Protein AF-A0A261BVX1-F1 (afdb_monomer_lite)

pLDDT: mean 81.0, std 16.07, range [20.83, 98.31]

Radius of gyration: 26.5 Å; chains: 1; bounding box: 69×57×74 Å

Structure (mmCIF, N/CA/C/O backbone):
data_AF-A0A261BVX1-F1
#
_entry.id   AF-A0A261BVX1-F1
#
loop_
_atom_site.group_PDB
_atom_site.id
_atom_site.type_symbol
_atom_site.label_atom_id
_atom_site.label_alt_id
_atom_site.label_comp_id
_atom_site.label_asym_id
_atom_site.label_entity_id
_atom_site.label_seq_id
_atom_site.pdbx_PDB_ins_code
_atom_site.Cartn_x
_atom_site.Cartn_y
_atom_site.Cartn_z
_atom_site.occupancy
_atom_site.B_iso_or_equiv
_atom_site.auth_seq_id
_atom_site.auth_comp_id
_atom_site.auth_asym_id
_atom_site.auth_atom_id
_atom_site.pdbx_PDB_model_num
ATOM 1 N N . MET A 1 1 ? -12.663 35.785 13.075 1.00 28.16 1 MET A N 1
ATOM 2 C CA . MET A 1 1 ? -11.501 36.481 12.489 1.00 28.16 1 MET A CA 1
ATOM 3 C C . MET A 1 1 ? -10.269 35.908 13.155 1.00 28.16 1 MET A C 1
ATOM 5 O O . MET A 1 1 ? -10.016 36.230 14.306 1.00 28.16 1 MET A O 1
ATOM 9 N N . ALA A 1 2 ? -9.619 34.961 12.487 1.00 22.52 2 ALA A N 1
ATOM 10 C CA . ALA A 1 2 ? -8.398 34.319 12.946 1.00 22.52 2 ALA A CA 1
ATOM 11 C C . ALA A 1 2 ? -7.345 34.565 11.866 1.00 22.52 2 ALA A C 1
ATOM 13 O O . ALA A 1 2 ? -7.608 34.296 10.693 1.00 22.52 2 ALA A O 1
ATOM 14 N N . ASN A 1 3 ? -6.217 35.144 12.272 1.00 20.83 3 ASN A N 1
ATOM 15 C CA . ASN A 1 3 ? -5.026 35.222 11.444 1.00 20.83 3 ASN A CA 1
ATOM 16 C C . ASN A 1 3 ? -4.549 33.793 11.193 1.00 20.83 3 ASN A C 1
ATOM 18 O O . ASN A 1 3 ? -4.342 33.024 12.131 1.00 20.83 3 ASN A O 1
ATOM 22 N N . TYR A 1 4 ? -4.451 33.451 9.916 1.00 24.61 4 TYR A N 1
ATOM 23 C CA . TYR A 1 4 ? -3.734 32.284 9.451 1.00 24.61 4 TYR A CA 1
ATOM 24 C C . TYR A 1 4 ? -2.248 32.623 9.537 1.00 24.61 4 TYR A C 1
ATOM 26 O O . TYR A 1 4 ? -1.738 33.321 8.664 1.00 24.61 4 TYR A O 1
ATOM 34 N N . ASP A 1 5 ? -1.567 32.142 10.573 1.00 23.42 5 ASP A N 1
ATOM 35 C CA . ASP A 1 5 ? -0.118 31.971 10.497 1.00 23.42 5 ASP A CA 1
ATOM 36 C C . ASP A 1 5 ? 0.130 30.752 9.606 1.00 23.42 5 ASP A C 1
ATOM 38 O O . ASP A 1 5 ? 0.188 29.600 10.040 1.00 23.42 5 ASP A O 1
ATOM 42 N N . VAL A 1 6 ? 0.156 31.034 8.305 1.00 30.44 6 VAL A N 1
ATOM 43 C CA . VAL A 1 6 ? 0.834 30.215 7.312 1.00 30.44 6 VAL A CA 1
ATOM 44 C C . VAL A 1 6 ? 2.320 30.448 7.567 1.00 30.44 6 VAL A C 1
ATOM 46 O O . VAL A 1 6 ? 2.908 31.381 7.030 1.00 30.44 6 VAL A O 1
ATOM 49 N N . GLU A 1 7 ? 2.933 29.640 8.431 1.00 30.11 7 GLU A N 1
ATOM 50 C CA . GLU A 1 7 ? 4.366 29.399 8.280 1.00 30.11 7 GLU A CA 1
ATOM 51 C C . GLU A 1 7 ? 4.516 28.557 7.013 1.00 30.11 7 GLU A C 1
ATOM 53 O O . GLU A 1 7 ? 4.443 27.326 7.029 1.00 30.11 7 GLU A O 1
ATOM 58 N N . ASP A 1 8 ? 4.639 29.264 5.889 1.00 34.06 8 ASP A N 1
ATOM 59 C CA . ASP A 1 8 ? 5.260 28.746 4.686 1.00 34.06 8 ASP A CA 1
ATOM 60 C C . ASP A 1 8 ? 6.625 28.210 5.114 1.00 34.06 8 ASP A C 1
ATOM 62 O O . ASP A 1 8 ? 7.560 28.965 5.385 1.00 34.06 8 ASP A O 1
ATOM 66 N N . GLY A 1 9 ? 6.719 26.887 5.233 1.00 32.59 9 GLY A N 1
ATOM 67 C CA . GLY A 1 9 ? 7.993 26.199 5.300 1.00 32.59 9 GLY A CA 1
ATOM 68 C C . GLY A 1 9 ? 8.721 26.458 3.991 1.00 32.59 9 GLY A C 1
ATOM 69 O O . GLY A 1 9 ? 8.595 25.685 3.046 1.00 32.59 9 GLY A O 1
ATOM 70 N N . ILE A 1 10 ? 9.452 27.569 3.923 1.00 32.38 10 ILE A N 1
ATOM 71 C CA . ILE A 1 10 ? 10.557 27.735 2.993 1.00 32.38 10 ILE A CA 1
ATOM 72 C C . ILE A 1 10 ? 11.567 26.683 3.437 1.00 32.38 10 ILE A C 1
ATOM 74 O O . ILE A 1 10 ? 12.260 26.837 4.441 1.00 32.38 10 ILE A O 1
ATOM 78 N N . TYR A 1 11 ? 11.531 25.539 2.765 1.00 46.75 11 TYR A N 1
ATOM 79 C CA . TYR A 1 11 ? 12.537 24.512 2.933 1.00 46.75 11 TYR A CA 1
ATOM 80 C C . TYR A 1 11 ? 13.813 25.065 2.305 1.00 46.75 11 TYR A C 1
ATOM 82 O O . TYR A 1 11 ? 13.823 25.335 1.104 1.00 46.75 11 TYR A O 1
ATOM 90 N N . ASP A 1 12 ? 14.862 25.245 3.106 1.00 34.94 12 ASP A N 1
ATOM 91 C CA . ASP A 1 12 ? 16.223 25.310 2.581 1.00 34.94 12 ASP A CA 1
ATOM 92 C C . ASP A 1 12 ? 16.485 23.948 1.922 1.00 34.94 12 ASP A C 1
ATOM 94 O O . ASP A 1 12 ? 16.808 22.958 2.580 1.00 34.94 12 ASP A O 1
ATOM 98 N N . VAL A 1 13 ? 16.187 23.870 0.625 1.00 44.28 13 VAL A N 1
ATOM 99 C CA . VAL A 1 13 ? 16.661 22.805 -0.253 1.00 44.28 13 VAL A CA 1
ATOM 100 C C . VAL A 1 13 ? 18.164 22.994 -0.293 1.00 44.28 13 VAL A C 1
ATOM 102 O O . VAL A 1 13 ? 18.612 24.058 -0.714 1.00 44.28 13 VAL A O 1
ATOM 105 N N . ASP A 1 14 ? 18.919 22.019 0.207 1.00 41.31 14 ASP A N 1
ATOM 106 C CA . ASP A 1 14 ? 20.372 22.041 0.087 1.00 41.31 14 ASP A CA 1
ATOM 107 C C . ASP A 1 14 ? 20.707 22.006 -1.416 1.00 41.31 14 ASP A C 1
ATOM 109 O O . ASP A 1 14 ? 20.404 21.011 -2.079 1.00 41.31 14 ASP A O 1
ATOM 113 N N . PRO A 1 15 ? 21.216 23.103 -2.004 1.00 44.31 15 PRO A N 1
ATOM 114 C CA . PRO A 1 15 ? 21.345 23.228 -3.452 1.00 44.31 15 PRO A CA 1
ATOM 115 C C . PRO A 1 15 ? 22.492 22.381 -4.025 1.00 44.31 15 PRO A C 1
ATOM 117 O O . PRO A 1 15 ? 22.683 22.372 -5.238 1.00 44.31 15 PRO A O 1
ATOM 120 N N . GLU A 1 16 ? 23.261 21.693 -3.176 1.00 44.22 16 GLU A N 1
ATOM 121 C CA . GLU A 1 16 ? 24.382 20.836 -3.579 1.00 44.22 16 GLU A CA 1
ATOM 122 C C . GLU A 1 16 ? 23.964 19.387 -3.910 1.00 44.22 16 GLU A C 1
ATOM 124 O O . GLU A 1 16 ? 24.807 18.606 -4.339 1.00 44.22 16 GLU A O 1
ATOM 129 N N . ASP A 1 17 ? 22.679 19.033 -3.765 1.00 53.25 17 ASP A N 1
ATOM 130 C CA . ASP A 1 17 ? 22.209 17.635 -3.681 1.00 53.25 17 ASP A CA 1
ATOM 131 C C . ASP A 1 17 ? 21.069 17.298 -4.681 1.00 53.25 17 ASP A C 1
ATOM 133 O O . ASP A 1 17 ? 20.250 16.401 -4.452 1.00 53.25 17 ASP A O 1
ATOM 137 N N . ASP A 1 18 ? 20.958 18.048 -5.786 1.00 70.94 18 ASP A N 1
ATOM 138 C CA . ASP A 1 18 ? 19.920 17.851 -6.809 1.00 70.94 18 ASP A CA 1
ATOM 139 C C . ASP A 1 18 ? 20.480 17.196 -8.081 1.00 70.94 18 ASP A C 1
ATOM 141 O O . ASP A 1 18 ? 21.303 17.764 -8.797 1.00 70.94 18 ASP A O 1
ATOM 145 N N . CYS A 1 19 ? 19.979 15.998 -8.397 1.00 81.44 19 CYS A N 1
ATOM 146 C CA . CYS A 1 19 ? 20.208 15.349 -9.686 1.00 81.44 19 CYS A CA 1
ATOM 147 C C . CYS A 1 19 ? 19.784 16.284 -10.830 1.00 81.44 19 CYS A C 1
ATOM 149 O O . CYS A 1 19 ? 18.666 16.799 -10.809 1.00 81.44 19 CYS A O 1
ATOM 151 N N . GLU A 1 20 ? 20.643 16.487 -11.834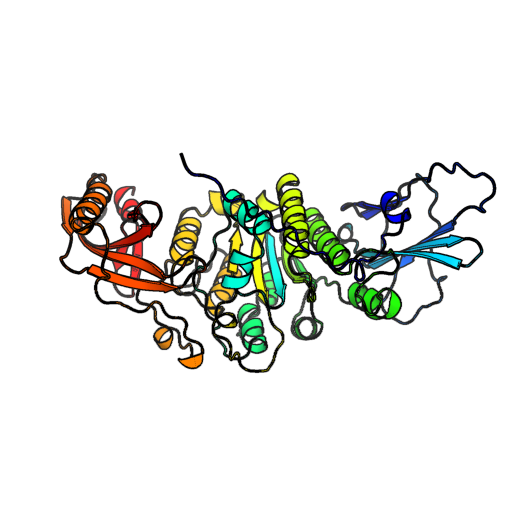 1.00 85.69 20 GLU A N 1
ATOM 152 C CA . GLU A 1 20 ? 20.341 17.335 -12.993 1.00 85.69 20 GLU A CA 1
ATOM 153 C C . GLU A 1 20 ? 19.642 16.526 -14.100 1.00 85.69 20 GLU A C 1
ATOM 155 O O . GLU A 1 20 ? 20.308 15.760 -14.804 1.00 85.69 20 GLU A O 1
ATOM 160 N N . PRO A 1 21 ? 18.321 16.685 -14.332 1.00 84.19 21 PRO A N 1
ATOM 161 C CA . PRO A 1 21 ? 17.611 15.834 -15.277 1.00 84.19 21 PRO A CA 1
ATOM 162 C C . PRO A 1 21 ? 18.088 16.068 -16.707 1.00 84.19 21 PRO A C 1
ATOM 164 O O . PRO A 1 21 ? 18.040 17.190 -17.220 1.00 84.19 21 PRO A O 1
ATOM 167 N N . ASN A 1 22 ? 18.457 14.992 -17.403 1.00 88.56 22 ASN A N 1
ATOM 168 C CA . ASN A 1 22 ? 18.835 15.081 -18.806 1.00 88.56 22 ASN A CA 1
ATOM 169 C C . ASN A 1 22 ? 17.630 15.546 -19.641 1.00 88.56 22 ASN A C 1
ATOM 171 O O . ASN A 1 22 ? 16.527 14.997 -19.541 1.00 88.56 22 ASN A O 1
ATOM 175 N N . ASP A 1 23 ? 17.841 16.539 -20.507 1.00 86.75 23 ASP A N 1
ATOM 176 C CA . ASP A 1 23 ? 16.802 17.120 -21.361 1.00 86.75 23 ASP A CA 1
ATOM 177 C C . ASP A 1 23 ? 16.077 16.087 -22.239 1.00 86.75 23 ASP A C 1
ATOM 179 O O . ASP A 1 23 ? 14.909 16.288 -22.591 1.00 86.75 23 ASP A O 1
ATOM 183 N N . LEU A 1 24 ? 16.743 14.979 -22.588 1.00 87.56 24 LEU A N 1
ATOM 184 C CA . LEU A 1 24 ? 16.167 13.896 -23.388 1.00 87.56 24 LEU A CA 1
ATOM 185 C C . LEU A 1 24 ? 14.986 13.199 -22.698 1.00 87.56 24 LEU A C 1
ATOM 187 O O . LEU A 1 24 ? 14.105 12.696 -23.399 1.00 87.56 24 LEU A O 1
ATOM 191 N N . ASN A 1 25 ? 14.870 13.273 -21.366 1.00 88.19 25 ASN A N 1
ATOM 192 C CA . ASN A 1 25 ? 13.713 12.747 -20.631 1.00 88.19 25 ASN A CA 1
ATOM 193 C C . ASN A 1 25 ? 12.374 13.302 -21.139 1.00 88.19 25 ASN A C 1
ATOM 195 O O . ASN A 1 25 ? 11.376 12.589 -21.147 1.00 88.19 25 ASN A O 1
ATOM 199 N N . LYS A 1 26 ? 12.338 14.556 -21.611 1.00 89.00 26 LYS A N 1
ATOM 200 C CA . LYS A 1 26 ? 11.109 15.209 -22.109 1.00 89.00 26 LYS A CA 1
ATOM 201 C C . LYS A 1 26 ? 10.615 14.623 -23.438 1.00 89.00 26 LYS A C 1
ATOM 203 O O . LYS A 1 26 ? 9.470 14.853 -23.827 1.00 89.00 26 LYS A O 1
ATOM 208 N N . TYR A 1 27 ? 11.480 13.901 -24.147 1.00 90.00 27 TYR A N 1
ATOM 209 C CA . TYR A 1 27 ? 11.229 13.401 -25.498 1.00 90.00 27 TYR A CA 1
ATOM 210 C C . TYR A 1 27 ? 11.020 11.889 -25.544 1.00 90.00 27 TYR A C 1
ATOM 212 O O . TYR A 1 27 ? 10.545 11.388 -26.562 1.00 90.00 27 TYR A O 1
ATOM 220 N N . VAL A 1 28 ? 11.338 11.172 -24.465 1.00 91.75 28 VAL A N 1
ATOM 221 C CA . VAL A 1 28 ? 11.171 9.720 -24.355 1.00 91.75 28 VAL A CA 1
ATOM 222 C C . VAL A 1 28 ? 9.990 9.425 -23.445 1.00 91.75 28 VAL A C 1
ATOM 224 O O . VAL A 1 28 ? 9.965 9.832 -22.288 1.00 91.75 28 VAL A O 1
ATOM 227 N N . ASN A 1 29 ? 9.013 8.686 -23.957 1.00 92.06 29 ASN A N 1
ATOM 228 C CA . ASN A 1 29 ? 7.865 8.247 -23.175 1.00 92.06 29 ASN A CA 1
ATOM 229 C C . ASN A 1 29 ? 7.574 6.772 -23.431 1.00 92.06 29 ASN A C 1
ATOM 231 O O . ASN A 1 29 ? 7.674 6.302 -24.567 1.00 92.06 29 ASN A O 1
ATOM 235 N N . PHE A 1 30 ? 7.166 6.067 -22.383 1.00 94.25 30 PHE A N 1
ATOM 236 C CA . PHE A 1 30 ? 6.773 4.675 -22.453 1.00 94.25 30 PHE A CA 1
ATOM 237 C C . PHE A 1 30 ? 5.374 4.494 -21.869 1.00 94.25 30 PHE A C 1
ATOM 239 O O . PHE A 1 30 ? 5.112 4.790 -20.707 1.00 94.25 30 PHE A O 1
ATOM 246 N N . SER A 1 31 ? 4.446 4.042 -22.707 1.00 93.00 31 SER A N 1
ATOM 247 C CA . SER A 1 31 ? 3.038 3.917 -22.332 1.00 93.00 31 SER A CA 1
ATOM 248 C C . SER A 1 31 ? 2.735 2.613 -21.593 1.00 93.00 31 SER A C 1
ATOM 250 O O . SER A 1 31 ? 3.383 1.585 -21.793 1.00 93.00 31 SER A O 1
ATOM 252 N N . THR A 1 32 ? 1.632 2.605 -20.843 1.00 90.75 32 THR A N 1
ATOM 253 C CA . THR A 1 32 ? 1.073 1.409 -20.182 1.00 90.75 32 THR A CA 1
ATOM 254 C C . THR A 1 32 ? 0.583 0.321 -21.149 1.00 90.75 32 THR A C 1
ATOM 256 O O . THR A 1 32 ? 0.228 -0.779 -20.718 1.00 90.75 32 THR A O 1
ATOM 259 N N . GLN A 1 33 ? 0.584 0.602 -22.457 1.00 91.44 33 GLN A N 1
ATOM 260 C CA . GLN A 1 33 ? 0.308 -0.346 -23.543 1.00 91.44 33 GLN A CA 1
ATOM 261 C C . GLN A 1 33 ? 1.585 -0.975 -24.128 1.00 91.44 33 GLN A C 1
ATOM 263 O O . GLN A 1 33 ? 1.517 -1.775 -25.062 1.00 91.44 33 GLN A O 1
ATOM 268 N N . GLY A 1 34 ? 2.759 -0.645 -23.585 1.00 93.38 34 GLY A N 1
ATOM 269 C CA . GLY A 1 34 ? 4.031 -1.207 -24.031 1.00 93.38 34 GLY A CA 1
ATOM 270 C C . GLY A 1 34 ? 4.604 -0.524 -25.273 1.00 93.38 34 GLY A C 1
ATOM 271 O O . GLY A 1 34 ? 5.452 -1.098 -25.957 1.00 93.38 34 GLY A O 1
ATOM 272 N N . VAL A 1 35 ? 4.126 0.684 -25.585 1.00 95.19 35 VAL A N 1
ATOM 273 C CA . VAL A 1 35 ? 4.591 1.481 -26.725 1.00 95.19 35 VAL A CA 1
ATOM 274 C C . VAL A 1 35 ? 5.589 2.526 -26.247 1.00 95.19 35 VAL A C 1
ATOM 276 O O . VAL A 1 35 ? 5.244 3.373 -25.419 1.00 95.19 35 VAL A O 1
ATOM 279 N N . LEU A 1 36 ? 6.797 2.465 -26.800 1.00 94.50 36 LEU A N 1
ATOM 280 C CA . LEU A 1 36 ? 7.872 3.433 -26.630 1.00 94.50 36 LEU A CA 1
ATOM 281 C C . LEU A 1 36 ? 7.798 4.484 -27.738 1.00 94.50 36 LEU A C 1
ATOM 283 O O . LEU A 1 36 ? 7.695 4.150 -28.918 1.00 94.50 36 LEU A O 1
ATOM 287 N N . THR A 1 37 ? 7.867 5.755 -27.361 1.00 92.50 37 THR A N 1
ATOM 288 C CA . THR A 1 37 ? 7.915 6.881 -28.297 1.00 92.50 37 THR A CA 1
ATOM 289 C C . THR A 1 37 ? 9.112 7.759 -27.980 1.00 92.50 37 THR A C 1
ATOM 291 O O . THR A 1 37 ? 9.293 8.143 -26.825 1.00 92.50 37 THR A O 1
ATOM 294 N N . PHE A 1 38 ? 9.874 8.114 -29.011 1.00 91.19 38 PHE A N 1
ATOM 295 C CA . PHE A 1 38 ? 10.940 9.105 -28.944 1.00 91.19 38 PHE A CA 1
ATOM 296 C C . PHE A 1 38 ? 10.622 10.232 -29.923 1.00 91.19 38 PHE A C 1
ATOM 298 O O . PHE A 1 38 ? 10.492 9.977 -31.118 1.00 91.19 38 PHE A O 1
ATOM 305 N N . ARG A 1 39 ? 10.444 11.456 -29.428 1.00 86.12 39 ARG A N 1
ATOM 306 C CA . ARG A 1 39 ? 10.125 12.615 -30.270 1.00 86.12 39 ARG A CA 1
ATOM 307 C C . ARG A 1 39 ? 11.391 13.266 -30.794 1.00 86.12 39 ARG A C 1
ATOM 309 O O . ARG A 1 39 ? 12.351 13.428 -30.040 1.00 86.12 39 ARG A O 1
ATOM 316 N N . SER A 1 40 ? 11.376 13.691 -32.054 1.00 76.31 40 SER A N 1
ATOM 317 C CA . SER A 1 40 ? 12.487 14.477 -32.588 1.00 76.31 40 SER A CA 1
ATOM 318 C C . SER A 1 40 ? 12.631 15.785 -31.805 1.00 76.31 40 SER A C 1
ATOM 320 O O . SER A 1 40 ? 11.668 16.522 -31.568 1.00 76.31 40 SER A O 1
ATOM 322 N N . LYS A 1 41 ? 13.856 16.083 -31.364 1.00 69.38 41 LYS A N 1
ATOM 323 C CA . LYS A 1 41 ? 14.175 17.401 -30.817 1.00 69.38 41 LYS A CA 1
ATOM 324 C C . LYS A 1 41 ? 14.139 18.379 -31.994 1.00 69.38 41 LYS A C 1
ATOM 326 O O . LYS A 1 41 ? 14.751 18.104 -33.023 1.00 69.38 41 LYS A O 1
ATOM 331 N N . GLN A 1 42 ? 13.438 19.510 -31.873 1.00 58.88 42 GLN A N 1
ATOM 332 C CA . GLN A 1 42 ? 13.598 20.596 -32.846 1.00 58.88 42 GLN A CA 1
ATOM 333 C C . GLN A 1 42 ? 15.032 21.125 -32.721 1.00 58.88 42 GLN A C 1
ATOM 335 O O . GLN A 1 42 ? 15.335 21.925 -31.837 1.00 58.88 42 GLN A O 1
ATOM 340 N N . GLU A 1 43 ? 15.941 20.616 -33.549 1.00 57.28 43 GLU A N 1
ATOM 341 C CA . GLU A 1 43 ? 17.330 21.058 -33.556 1.00 57.28 43 GLU A CA 1
ATOM 342 C C . GLU A 1 43 ? 17.422 22.456 -34.172 1.00 57.28 43 GLU A C 1
ATOM 344 O O . GLU A 1 43 ? 17.153 22.668 -35.352 1.00 57.28 43 GLU A O 1
ATOM 349 N N . THR A 1 44 ? 17.824 23.428 -33.357 1.00 48.91 44 THR A N 1
ATOM 350 C CA . THR A 1 44 ? 18.155 24.789 -33.798 1.00 48.91 44 THR A CA 1
ATOM 351 C C . THR A 1 44 ? 19.602 24.920 -34.292 1.00 48.91 44 THR A C 1
ATOM 353 O O . THR A 1 44 ? 19.945 25.951 -34.862 1.00 48.91 44 THR A O 1
ATOM 356 N N . ASN A 1 45 ? 20.442 23.886 -34.134 1.00 50.38 45 ASN A N 1
ATOM 357 C CA . ASN A 1 45 ? 21.857 23.888 -34.526 1.00 50.38 45 ASN A CA 1
ATOM 358 C C . ASN A 1 45 ? 22.186 22.742 -35.499 1.00 50.38 45 ASN A C 1
ATOM 360 O O . ASN A 1 45 ? 22.417 21.612 -35.084 1.00 50.38 45 ASN A O 1
ATOM 364 N N . MET A 1 46 ? 22.293 23.066 -36.792 1.00 51.84 46 MET A N 1
ATOM 365 C CA . MET A 1 46 ? 22.609 22.137 -37.895 1.00 51.84 46 MET A CA 1
ATOM 366 C C . MET A 1 46 ? 24.044 21.556 -37.881 1.00 51.84 46 MET A C 1
ATOM 368 O O . MET A 1 46 ? 24.437 20.873 -38.824 1.00 51.84 46 MET A O 1
ATOM 372 N N . THR A 1 47 ? 24.860 21.851 -36.865 1.00 53.25 47 THR A N 1
ATOM 373 C CA . THR A 1 47 ? 26.282 21.460 -36.784 1.00 53.25 47 THR A CA 1
ATOM 374 C C . THR A 1 47 ? 26.560 20.239 -35.908 1.00 53.25 47 THR A C 1
ATOM 376 O O . THR A 1 47 ? 27.672 19.714 -35.954 1.00 53.25 47 THR A O 1
ATOM 379 N N . LEU A 1 48 ? 25.589 19.766 -35.122 1.00 61.72 48 LEU A N 1
ATOM 380 C CA . LEU A 1 48 ? 25.743 18.564 -34.301 1.00 61.72 48 LEU A CA 1
ATOM 381 C C . LEU A 1 48 ? 25.432 17.313 -35.130 1.00 61.72 48 LEU A C 1
ATOM 383 O O . LEU A 1 48 ? 24.492 17.292 -35.922 1.00 61.72 48 LEU A O 1
ATOM 387 N N . LYS A 1 49 ? 26.232 16.256 -34.963 1.00 67.62 49 LYS A N 1
ATOM 388 C CA . LYS A 1 49 ? 25.928 14.957 -35.572 1.00 67.62 49 LYS A CA 1
ATOM 389 C C . LYS A 1 49 ? 24.643 14.371 -34.969 1.00 67.62 49 LYS A C 1
ATOM 391 O O . LYS A 1 49 ? 24.392 14.565 -33.774 1.00 67.62 49 LYS A O 1
ATOM 396 N N . PRO A 1 50 ? 23.864 13.622 -35.772 1.00 75.50 50 PRO A N 1
ATOM 397 C CA . PRO A 1 50 ? 22.592 13.072 -35.331 1.00 75.50 50 PRO A CA 1
ATOM 398 C C . PRO A 1 50 ? 22.802 12.077 -34.191 1.00 75.50 50 PRO A C 1
ATOM 400 O O . PRO A 1 50 ? 23.668 11.201 -34.267 1.00 75.50 50 PRO A O 1
ATOM 403 N N . ILE A 1 51 ? 21.991 12.219 -33.146 1.00 83.00 51 ILE A N 1
ATOM 404 C CA . ILE A 1 51 ? 21.924 11.264 -32.042 1.00 83.00 51 ILE A CA 1
ATOM 405 C C . ILE A 1 51 ? 21.241 9.980 -32.528 1.00 83.00 51 ILE A C 1
ATOM 407 O O . ILE A 1 51 ? 20.201 10.035 -33.187 1.00 83.00 51 ILE A O 1
ATOM 411 N N . ARG A 1 52 ? 21.833 8.820 -32.241 1.00 87.31 52 ARG A N 1
ATOM 412 C CA . ARG A 1 52 ? 21.258 7.512 -32.575 1.00 87.31 52 ARG A CA 1
ATOM 413 C C . ARG A 1 52 ? 20.738 6.873 -31.309 1.00 87.31 52 ARG A C 1
ATOM 415 O O . ARG A 1 52 ? 21.493 6.726 -30.357 1.00 87.31 52 ARG A O 1
ATOM 422 N N . CYS A 1 53 ? 19.471 6.485 -31.308 1.00 90.19 53 CYS A N 1
ATOM 423 C CA . CYS A 1 53 ? 18.854 5.874 -30.143 1.00 90.19 53 CYS A CA 1
ATOM 424 C C . CYS A 1 53 ? 18.431 4.440 -30.443 1.00 90.19 53 CYS A C 1
ATOM 426 O O . CYS A 1 53 ? 17.936 4.128 -31.527 1.00 90.19 53 CYS A O 1
ATOM 428 N N . THR A 1 54 ? 18.615 3.565 -29.466 1.00 91.38 54 THR A N 1
ATOM 429 C CA . THR A 1 54 ? 18.235 2.158 -29.531 1.00 91.38 54 THR A CA 1
ATOM 430 C C . THR A 1 54 ? 17.478 1.762 -28.272 1.00 91.38 54 THR A C 1
ATOM 432 O O . THR A 1 54 ? 17.530 2.441 -27.245 1.00 91.38 54 THR A O 1
ATOM 435 N N . TYR A 1 55 ? 16.765 0.642 -28.344 1.00 91.25 55 TYR A N 1
ATOM 436 C CA . TYR A 1 55 ? 16.344 -0.077 -27.149 1.00 91.25 55 TYR A CA 1
ATOM 437 C C . TYR A 1 55 ? 16.839 -1.516 -27.189 1.00 91.25 55 TYR A C 1
ATOM 439 O O . TYR A 1 55 ? 16.957 -2.126 -28.256 1.00 91.25 55 TYR A O 1
ATOM 447 N N . TYR A 1 56 ? 17.088 -2.072 -26.012 1.00 87.94 56 TYR A N 1
ATOM 448 C CA . TYR A 1 56 ? 17.575 -3.435 -25.841 1.00 87.94 56 TYR A CA 1
ATOM 449 C C . TYR A 1 56 ? 17.015 -4.043 -24.555 1.00 87.94 56 TYR A C 1
ATOM 451 O O . TYR A 1 56 ? 16.688 -3.347 -23.592 1.00 87.94 56 TYR A O 1
ATOM 459 N N . LYS A 1 57 ? 16.907 -5.371 -24.531 1.00 86.62 57 LYS A N 1
ATOM 460 C CA . LYS A 1 57 ? 16.578 -6.119 -23.315 1.00 86.62 57 LYS A CA 1
ATOM 461 C C . LYS A 1 57 ? 17.776 -6.070 -22.363 1.00 86.62 57 LYS A C 1
ATOM 463 O O . LYS A 1 57 ? 18.883 -6.344 -22.809 1.00 86.62 57 LYS A O 1
ATOM 468 N N . HIS A 1 58 ? 17.565 -5.815 -21.072 1.00 74.88 58 HIS A N 1
ATOM 469 C CA . HIS A 1 58 ? 18.605 -6.040 -20.059 1.00 74.88 58 HIS A CA 1
ATOM 470 C C . HIS A 1 58 ? 18.212 -7.221 -19.164 1.00 74.88 58 HIS A C 1
ATOM 472 O O . HIS A 1 58 ? 17.080 -7.313 -18.683 1.00 74.88 58 HIS A O 1
ATOM 478 N N . SER A 1 59 ? 19.137 -8.162 -18.966 1.00 59.69 59 SER A N 1
ATOM 479 C CA . SER A 1 59 ? 18.922 -9.378 -18.163 1.00 59.69 59 SER A CA 1
ATOM 480 C C . SER A 1 59 ? 19.695 -9.416 -16.841 1.00 59.69 59 SER A C 1
ATOM 482 O O . SER A 1 59 ? 19.773 -10.476 -16.231 1.00 59.69 59 SER A O 1
ATOM 484 N N . GLY A 1 60 ? 20.220 -8.284 -16.356 1.00 50.16 60 GLY A N 1
ATOM 485 C CA . GLY A 1 60 ? 20.818 -8.197 -15.012 1.00 50.16 60 GLY A CA 1
ATOM 486 C C . GLY A 1 60 ? 22.128 -8.977 -14.837 1.00 50.16 60 GLY A C 1
ATOM 487 O O . GLY A 1 60 ? 22.493 -9.313 -13.718 1.00 50.16 60 GLY A O 1
ATOM 488 N N . VAL A 1 61 ? 22.829 -9.277 -15.932 1.00 38.84 61 VAL A N 1
ATOM 489 C CA . VAL A 1 61 ? 24.192 -9.825 -15.926 1.00 38.84 61 VAL A CA 1
ATOM 490 C C . VAL A 1 61 ? 25.041 -8.919 -16.812 1.00 38.84 61 VAL A C 1
ATOM 492 O O . VAL A 1 61 ? 24.531 -8.427 -17.813 1.00 38.84 61 VAL A O 1
ATOM 495 N N . SER A 1 62 ? 26.288 -8.686 -16.400 1.00 38.38 62 SER A N 1
ATOM 496 C CA . SER A 1 62 ? 27.305 -7.727 -16.870 1.00 38.38 62 SER A CA 1
ATOM 497 C C . SER A 1 62 ? 27.553 -7.573 -18.378 1.00 38.38 62 SER A C 1
ATOM 499 O O . SER A 1 62 ? 28.690 -7.660 -18.844 1.00 38.38 62 SER A O 1
ATOM 501 N N . GLU A 1 63 ? 26.530 -7.278 -19.161 1.00 42.06 63 GLU A N 1
ATOM 502 C CA . GLU A 1 63 ? 26.661 -6.891 -20.558 1.00 42.06 63 GLU A CA 1
ATOM 503 C C . GLU A 1 63 ? 26.790 -5.369 -20.634 1.00 42.06 63 GLU A C 1
ATOM 505 O O . GLU A 1 63 ? 25.885 -4.654 -21.044 1.00 42.06 63 GLU A O 1
ATOM 510 N N . ARG A 1 64 ? 27.978 -4.869 -20.272 1.00 40.56 64 ARG A N 1
ATOM 511 C CA . ARG A 1 64 ? 28.447 -3.522 -20.656 1.00 40.56 64 ARG A CA 1
ATOM 512 C C . ARG A 1 64 ? 28.767 -3.409 -22.161 1.00 40.56 64 ARG A C 1
ATOM 514 O O . ARG A 1 64 ? 29.464 -2.491 -22.574 1.00 40.56 64 ARG A O 1
ATOM 521 N N . TYR A 1 65 ? 28.270 -4.330 -22.985 1.00 42.94 65 TYR A N 1
ATOM 522 C CA . TYR A 1 65 ? 28.480 -4.351 -24.428 1.00 42.94 65 TYR A CA 1
ATOM 523 C C . TYR A 1 65 ? 27.170 -4.725 -25.122 1.00 42.94 65 TYR A C 1
ATOM 525 O O . TYR A 1 65 ? 26.791 -5.894 -25.191 1.00 42.94 65 TYR A O 1
ATOM 533 N N . PHE A 1 66 ? 26.471 -3.698 -25.604 1.00 50.25 66 PHE A N 1
ATOM 534 C CA . PHE A 1 66 ? 25.308 -3.820 -26.473 1.00 50.25 66 PHE A CA 1
ATOM 535 C C . PHE A 1 66 ? 25.705 -4.431 -27.808 1.00 50.25 66 PHE A C 1
ATOM 537 O O . PHE A 1 66 ? 26.572 -3.889 -28.479 1.00 50.25 66 PHE A O 1
ATOM 544 N N . ASP A 1 67 ? 25.049 -5.535 -28.181 1.00 47.44 67 ASP A N 1
ATOM 545 C CA . ASP A 1 67 ? 24.703 -5.810 -29.588 1.00 47.44 67 ASP A CA 1
ATOM 546 C C . ASP A 1 67 ? 23.820 -7.052 -29.791 1.00 47.44 67 ASP A C 1
ATOM 548 O O . ASP A 1 67 ? 23.288 -7.271 -30.881 1.00 47.44 67 ASP A O 1
ATOM 552 N N . VAL A 1 68 ? 23.580 -7.875 -28.764 1.00 45.91 68 VAL A N 1
ATOM 553 C CA . VAL A 1 68 ? 22.693 -9.040 -28.917 1.00 45.91 68 VAL A CA 1
ATOM 554 C C . VAL A 1 68 ? 21.223 -8.608 -28.810 1.00 45.91 68 VAL A C 1
ATOM 556 O O . VAL A 1 68 ? 20.564 -8.772 -27.788 1.00 45.91 68 VAL A O 1
ATOM 559 N N . GLY A 1 69 ? 20.692 -8.041 -29.898 1.00 57.81 69 GLY A N 1
ATOM 560 C CA . GLY A 1 69 ? 19.261 -7.751 -30.063 1.00 57.81 69 GLY A CA 1
ATOM 561 C C . GLY A 1 69 ? 18.822 -6.306 -29.796 1.00 57.81 69 GLY A C 1
ATOM 562 O O . GLY A 1 69 ? 17.628 -6.085 -29.555 1.00 57.81 69 GLY A O 1
ATOM 563 N N . SER A 1 70 ? 19.747 -5.340 -29.851 1.00 69.75 70 SER A N 1
ATOM 564 C CA . SER A 1 70 ? 19.426 -3.909 -29.896 1.00 69.75 70 SER A CA 1
ATOM 565 C C . SER A 1 70 ? 18.628 -3.587 -31.167 1.00 69.75 70 SER A C 1
ATOM 567 O O . SER A 1 70 ? 18.867 -4.141 -32.242 1.00 69.75 70 SER A O 1
ATOM 569 N N . LYS A 1 71 ? 17.621 -2.718 -31.052 1.00 82.38 71 LYS A N 1
ATOM 570 C CA . LYS A 1 71 ? 16.858 -2.223 -32.205 1.00 82.38 71 LYS A CA 1
ATOM 571 C C . LYS A 1 71 ? 16.904 -0.708 -32.248 1.00 82.38 71 LYS A C 1
ATOM 573 O O . LYS A 1 71 ? 16.628 -0.049 -31.246 1.00 82.38 71 LYS A O 1
ATOM 578 N N . GLU A 1 72 ? 17.233 -0.180 -33.419 1.00 86.25 72 GLU A N 1
ATOM 579 C CA . GLU A 1 72 ? 17.251 1.255 -33.689 1.00 86.25 72 GLU A CA 1
ATOM 580 C C . GLU A 1 72 ? 15.842 1.850 -33.594 1.00 86.25 72 GLU A C 1
ATOM 582 O O . GLU A 1 72 ? 14.856 1.242 -34.023 1.00 86.25 72 GLU A O 1
ATOM 587 N N . ILE A 1 73 ? 15.755 3.041 -33.006 1.00 86.56 73 ILE A N 1
ATOM 588 C CA . ILE A 1 73 ? 14.523 3.812 -32.880 1.00 86.56 73 ILE A CA 1
ATOM 589 C C . ILE A 1 73 ? 14.566 4.957 -33.873 1.00 86.56 73 ILE A C 1
ATOM 591 O O . ILE A 1 73 ? 15.423 5.837 -33.806 1.00 86.56 73 ILE A O 1
ATOM 595 N N . VAL A 1 74 ? 13.584 4.960 -34.767 1.00 87.00 74 VAL A N 1
ATOM 596 C CA . VAL A 1 74 ? 13.334 6.090 -35.655 1.00 87.00 74 VAL A CA 1
ATOM 597 C C . VAL A 1 74 ? 12.539 7.143 -34.871 1.00 87.00 74 VAL A C 1
ATOM 599 O O . VAL A 1 74 ? 11.488 6.800 -34.319 1.00 87.00 74 VAL A O 1
ATOM 602 N N . PRO A 1 75 ? 13.002 8.406 -34.799 1.00 86.06 75 PRO A N 1
ATOM 603 C CA . PRO A 1 75 ? 12.250 9.476 -34.151 1.00 86.06 75 PRO A CA 1
ATOM 604 C C . PRO A 1 75 ? 10.831 9.602 -34.712 1.00 86.06 75 PRO A C 1
ATOM 606 O O . PRO A 1 75 ? 10.596 9.386 -35.900 1.00 86.06 75 PRO A O 1
ATOM 609 N N . ASP A 1 76 ? 9.886 9.944 -33.841 1.00 86.44 76 ASP A N 1
ATOM 610 C CA . ASP A 1 76 ? 8.458 10.118 -34.132 1.00 86.44 76 ASP A CA 1
ATOM 611 C C . ASP A 1 76 ? 7.729 8.854 -34.630 1.00 86.44 76 ASP A C 1
ATOM 613 O O . ASP A 1 76 ? 6.545 8.911 -34.967 1.00 86.44 76 ASP A O 1
ATOM 617 N N . VAL A 1 77 ? 8.390 7.690 -34.603 1.00 91.19 77 VAL A N 1
ATOM 618 C CA . VAL A 1 77 ? 7.786 6.387 -34.900 1.00 91.19 77 VAL A CA 1
ATOM 619 C C . VAL A 1 77 ? 7.581 5.609 -33.594 1.00 91.19 77 VAL A C 1
ATOM 621 O O . VAL A 1 77 ? 8.555 5.253 -32.930 1.00 91.19 77 VAL A O 1
ATOM 624 N N . PRO A 1 78 ? 6.329 5.314 -33.197 1.00 92.38 78 PRO A N 1
ATOM 625 C CA . PRO A 1 78 ? 6.059 4.489 -32.024 1.00 92.38 78 PRO A CA 1
ATOM 626 C C . PRO A 1 78 ? 6.542 3.047 -32.212 1.00 92.38 78 PRO A C 1
ATOM 628 O O . PRO A 1 78 ? 6.337 2.448 -33.269 1.00 92.38 78 PRO A O 1
ATOM 631 N N . VAL A 1 79 ? 7.125 2.460 -31.166 1.00 93.06 79 VAL A N 1
ATOM 632 C CA . VAL A 1 79 ? 7.651 1.090 -31.188 1.00 93.06 79 VAL A CA 1
ATOM 633 C C . VAL A 1 79 ? 7.006 0.243 -30.097 1.00 93.06 79 VAL A C 1
ATOM 635 O O . VAL A 1 79 ? 7.060 0.589 -28.919 1.00 93.06 79 VAL A O 1
ATOM 638 N N . GLN A 1 80 ? 6.436 -0.904 -30.476 1.00 94.31 80 GLN A N 1
ATOM 639 C CA . GLN A 1 80 ? 5.975 -1.902 -29.512 1.00 94.31 80 GLN A CA 1
ATOM 640 C C . GLN A 1 80 ? 7.179 -2.650 -28.933 1.00 94.31 80 GLN A C 1
ATOM 642 O O . GLN A 1 80 ? 7.888 -3.358 -29.655 1.00 94.31 80 GLN A O 1
ATOM 647 N N . VAL A 1 81 ? 7.388 -2.528 -27.626 1.00 92.06 81 VAL A N 1
ATOM 648 C CA . VAL A 1 81 ? 8.477 -3.215 -26.931 1.00 92.06 81 VAL A CA 1
ATOM 649 C C . VAL A 1 81 ? 7.974 -4.576 -26.433 1.00 92.06 81 VAL A C 1
ATOM 651 O O . VAL A 1 81 ? 6.958 -4.626 -25.738 1.00 92.06 81 VAL A O 1
ATOM 654 N N . PRO A 1 82 ? 8.643 -5.696 -26.772 1.00 90.31 82 PRO A N 1
ATOM 655 C CA . PRO A 1 82 ? 8.223 -7.032 -26.339 1.00 90.31 82 PRO A CA 1
ATOM 656 C C . PRO A 1 82 ? 8.890 -7.487 -25.031 1.00 90.31 82 PRO A C 1
ATOM 658 O O . PRO A 1 82 ? 8.585 -8.560 -24.517 1.00 90.31 82 PRO A O 1
ATOM 661 N N . TYR A 1 83 ? 9.849 -6.719 -24.516 1.00 90.88 83 TYR A N 1
ATOM 662 C CA . TYR A 1 83 ? 10.653 -7.093 -23.357 1.00 90.88 83 TYR A CA 1
ATOM 663 C C . TYR A 1 83 ? 10.039 -6.546 -22.073 1.00 90.88 83 TYR A C 1
ATOM 665 O O . TYR A 1 83 ? 9.654 -5.381 -22.044 1.00 90.88 83 TYR A O 1
ATOM 673 N N . TYR A 1 84 ? 9.989 -7.376 -21.025 1.00 91.00 84 TYR A N 1
ATOM 674 C CA . TYR A 1 84 ? 9.531 -6.979 -19.689 1.00 91.00 84 TYR A CA 1
ATOM 675 C C . TYR A 1 84 ? 10.487 -5.983 -19.018 1.00 91.00 84 TYR A C 1
ATOM 677 O O . TYR A 1 84 ? 10.038 -4.989 -18.473 1.00 91.00 84 TYR A O 1
ATOM 685 N N . ASN A 1 85 ? 11.795 -6.218 -19.119 1.00 91.00 85 ASN A N 1
ATOM 686 C CA . ASN A 1 85 ? 12.847 -5.325 -18.636 1.00 91.00 85 ASN A CA 1
ATOM 687 C C . ASN A 1 85 ? 13.690 -4.886 -19.836 1.00 91.00 85 ASN A C 1
ATOM 689 O O . ASN A 1 85 ? 14.191 -5.737 -20.585 1.00 91.00 85 ASN A O 1
ATOM 693 N N . PHE A 1 86 ? 13.803 -3.582 -20.062 1.00 91.81 86 PHE A N 1
ATOM 694 C CA . PHE A 1 86 ? 14.555 -3.027 -21.183 1.00 91.81 86 PHE A CA 1
ATOM 695 C C . PHE A 1 86 ? 15.069 -1.628 -20.855 1.00 91.81 86 PHE A C 1
ATOM 697 O O . PHE A 1 86 ? 14.588 -0.976 -19.936 1.00 91.81 86 PHE A O 1
ATOM 704 N N . ALA A 1 87 ? 16.058 -1.170 -21.610 1.00 91.56 87 ALA A N 1
ATOM 705 C CA . ALA A 1 87 ? 16.534 0.196 -21.505 1.00 91.56 87 ALA A CA 1
ATOM 706 C C . ALA A 1 87 ? 16.589 0.845 -22.881 1.00 91.56 87 ALA A C 1
ATOM 708 O O . ALA A 1 87 ? 16.706 0.177 -23.913 1.00 91.56 87 ALA A O 1
ATOM 709 N N . PHE A 1 88 ? 16.427 2.159 -22.864 1.00 92.12 88 PHE A N 1
ATOM 710 C CA . PHE A 1 88 ? 16.556 3.041 -24.005 1.00 92.12 88 PHE A CA 1
ATOM 711 C C . PHE A 1 88 ? 17.879 3.781 -23.869 1.00 92.12 88 PHE A C 1
ATOM 713 O O . PHE A 1 88 ? 18.117 4.406 -22.837 1.00 92.12 88 PHE A O 1
ATOM 720 N N . SER A 1 89 ? 18.721 3.716 -24.892 1.00 91.81 89 SER A N 1
ATOM 721 C CA . SER A 1 89 ? 20.024 4.374 -24.896 1.00 91.81 89 SER A CA 1
ATOM 722 C C . SER A 1 89 ? 20.179 5.226 -26.141 1.00 91.81 89 SER A C 1
ATOM 724 O O . SER A 1 89 ? 19.767 4.816 -27.228 1.00 91.81 89 SER A O 1
ATOM 726 N N . CYS A 1 90 ? 20.765 6.407 -25.982 1.00 90.12 90 CYS A N 1
ATOM 727 C CA . CYS A 1 90 ? 21.136 7.275 -27.083 1.00 90.12 90 CYS A CA 1
ATOM 728 C C . CYS A 1 90 ? 22.637 7.541 -27.082 1.00 90.12 90 CYS A C 1
ATOM 730 O O . CYS A 1 90 ? 23.225 7.883 -26.056 1.00 90.12 90 CYS A O 1
ATOM 732 N N . GLU A 1 91 ? 23.226 7.456 -28.267 1.00 88.81 91 GLU A N 1
ATOM 733 C CA . GLU A 1 91 ? 24.643 7.665 -28.507 1.00 88.81 91 GLU A CA 1
ATOM 734 C C . GLU A 1 91 ? 24.865 8.779 -29.531 1.00 88.81 91 GLU A C 1
ATOM 736 O O . GLU A 1 91 ? 24.175 8.869 -30.556 1.00 88.81 91 GLU A O 1
ATOM 741 N N . ARG A 1 92 ? 25.883 9.603 -29.286 1.00 85.94 92 ARG A N 1
ATOM 742 C CA . ARG A 1 92 ? 26.433 10.550 -30.258 1.00 85.94 92 ARG A CA 1
ATOM 743 C C . ARG A 1 92 ? 27.929 10.298 -30.363 1.00 85.94 92 ARG A C 1
ATOM 745 O O . ARG A 1 92 ? 28.625 10.219 -29.361 1.00 85.94 92 ARG A O 1
ATOM 752 N N . ASP A 1 93 ? 28.424 10.137 -31.588 1.00 83.69 93 ASP A N 1
ATOM 753 C CA . ASP A 1 93 ? 29.852 9.891 -31.845 1.00 83.69 93 ASP A CA 1
ATOM 754 C C . ASP A 1 93 ? 30.451 8.678 -31.100 1.00 83.69 93 ASP A C 1
ATOM 756 O O . ASP A 1 93 ? 31.642 8.646 -30.805 1.00 83.69 93 ASP A O 1
ATOM 760 N N . GLY A 1 94 ? 29.632 7.655 -30.831 1.00 80.44 94 GLY A N 1
ATOM 761 C CA . GLY A 1 94 ? 30.049 6.457 -30.091 1.00 80.44 94 GLY A CA 1
ATOM 762 C C . GLY A 1 94 ? 30.168 6.667 -28.578 1.00 80.44 94 GLY A C 1
ATOM 763 O O . GLY A 1 94 ? 30.703 5.805 -27.888 1.00 80.44 94 GLY A O 1
ATOM 764 N N . ILE A 1 95 ? 29.690 7.803 -28.066 1.00 82.69 95 ILE A N 1
ATOM 765 C CA . ILE A 1 95 ? 29.576 8.097 -26.639 1.00 82.69 95 ILE A CA 1
ATOM 766 C C . ILE A 1 95 ? 28.099 8.009 -26.263 1.00 82.69 95 ILE A C 1
ATOM 768 O O . ILE A 1 95 ? 27.255 8.646 -26.896 1.00 82.69 95 ILE A O 1
ATOM 772 N N . VAL A 1 96 ? 27.794 7.227 -25.230 1.00 85.50 96 VAL A N 1
ATOM 773 C CA . VAL A 1 96 ? 26.455 7.158 -24.641 1.00 85.50 96 VAL A CA 1
ATOM 774 C C . VAL A 1 96 ? 26.166 8.484 -23.939 1.00 85.50 96 VAL A C 1
ATOM 776 O O . VAL A 1 96 ? 26.853 8.847 -22.989 1.00 85.50 96 VAL A O 1
ATOM 779 N N . GLU A 1 97 ? 25.169 9.221 -24.427 1.00 87.19 97 GLU A N 1
ATOM 780 C CA . GLU A 1 97 ? 24.746 10.509 -23.855 1.00 87.19 97 GLU A CA 1
ATOM 781 C C . GLU A 1 97 ? 23.527 10.373 -22.932 1.00 87.19 97 GLU A C 1
ATOM 783 O O . GLU A 1 97 ? 23.207 11.301 -22.189 1.00 87.19 97 GLU A O 1
ATOM 788 N N . PHE A 1 98 ? 22.797 9.257 -23.021 1.00 90.00 98 PHE A N 1
ATOM 789 C CA . PHE A 1 98 ? 21.567 9.038 -22.267 1.00 90.00 98 PHE A CA 1
ATOM 790 C C . PHE A 1 98 ? 21.238 7.555 -22.165 1.00 90.00 98 PHE A C 1
ATOM 792 O O . PHE A 1 98 ? 21.256 6.853 -23.179 1.00 90.00 98 PHE A O 1
ATOM 799 N N . VAL A 1 99 ? 20.864 7.102 -20.969 1.00 91.19 99 VAL A N 1
ATOM 800 C CA . VAL A 1 99 ? 20.309 5.766 -20.729 1.00 91.19 99 VAL A CA 1
ATOM 801 C C . VAL A 1 99 ? 19.140 5.882 -19.765 1.00 91.19 99 VAL A C 1
ATOM 803 O O . VAL A 1 99 ? 19.307 6.368 -18.653 1.00 91.19 99 VAL A O 1
ATOM 806 N N . LYS A 1 100 ? 17.965 5.392 -20.169 1.00 92.88 100 LYS A N 1
ATOM 807 C CA . LYS A 1 100 ? 16.780 5.314 -19.308 1.00 92.88 100 LYS A CA 1
ATOM 808 C C . LYS A 1 100 ? 16.257 3.874 -19.228 1.00 92.88 100 LYS A C 1
ATOM 810 O O . LYS A 1 100 ? 15.905 3.305 -20.270 1.00 92.88 100 LYS A O 1
ATOM 815 N N . PRO A 1 101 ? 16.192 3.270 -18.029 1.00 92.19 101 PRO A N 1
ATOM 816 C CA . PRO A 1 101 ? 15.639 1.935 -17.839 1.00 92.19 101 PRO A CA 1
ATOM 817 C C . PRO A 1 101 ? 14.105 1.974 -17.751 1.00 92.19 101 PRO A C 1
ATOM 819 O O . PRO A 1 101 ? 13.517 2.963 -17.316 1.00 92.19 101 PRO A O 1
ATOM 822 N N . PHE A 1 102 ? 13.448 0.883 -18.144 1.00 92.94 102 PHE A N 1
ATOM 823 C CA . PHE A 1 102 ? 11.993 0.749 -18.141 1.00 92.94 102 PHE A CA 1
ATOM 824 C C . PHE A 1 102 ? 11.544 -0.669 -17.771 1.00 92.94 102 PHE A C 1
ATOM 826 O O . PHE A 1 102 ? 12.156 -1.669 -18.161 1.00 92.94 102 PHE A O 1
ATOM 833 N N . VAL A 1 103 ? 10.376 -0.746 -17.124 1.00 93.94 103 VAL A N 1
ATOM 834 C CA . VAL A 1 103 ? 9.635 -1.996 -16.920 1.00 93.94 103 VAL A CA 1
ATOM 835 C C . VAL A 1 103 ? 8.341 -1.967 -17.729 1.00 93.94 103 VAL A C 1
ATOM 837 O O . VAL A 1 103 ? 7.524 -1.053 -17.624 1.00 93.94 103 VAL A O 1
ATOM 840 N N . ASN A 1 104 ? 8.140 -2.991 -18.547 1.00 94.56 104 ASN A N 1
ATOM 841 C CA . ASN A 1 104 ? 7.004 -3.137 -19.437 1.00 94.56 104 ASN A CA 1
ATOM 842 C C . ASN A 1 104 ? 5.914 -4.009 -18.828 1.00 94.56 104 ASN A C 1
ATOM 844 O O . ASN A 1 104 ? 5.805 -5.197 -19.120 1.00 94.56 104 ASN A O 1
ATOM 848 N N . PHE A 1 105 ? 5.046 -3.398 -18.031 1.00 94.25 105 PHE A N 1
ATOM 849 C CA . PHE A 1 105 ? 3.908 -4.099 -17.438 1.00 94.25 105 PHE A CA 1
ATOM 850 C C . PHE A 1 105 ? 2.823 -4.497 -18.455 1.00 94.25 105 PHE A C 1
ATOM 852 O O . PHE A 1 105 ? 1.936 -5.284 -18.130 1.00 94.25 105 PHE A O 1
ATOM 859 N N . ALA A 1 106 ? 2.883 -4.016 -19.703 1.00 92.25 106 ALA A N 1
ATOM 860 C CA . ALA A 1 106 ? 1.913 -4.388 -20.733 1.00 92.25 106 ALA A CA 1
ATOM 861 C C . ALA A 1 106 ? 2.045 -5.850 -21.188 1.00 92.25 106 ALA A C 1
ATOM 863 O O . ALA A 1 106 ? 1.069 -6.413 -21.679 1.00 92.25 106 ALA A O 1
ATOM 864 N N . VAL A 1 107 ? 3.217 -6.469 -21.001 1.00 90.44 107 VAL A N 1
ATOM 865 C CA . VAL A 1 107 ? 3.444 -7.891 -21.330 1.00 90.44 107 VAL A CA 1
ATOM 866 C C . VAL A 1 107 ? 2.941 -8.844 -20.243 1.00 90.44 107 VAL A C 1
ATOM 868 O O . VAL A 1 107 ? 2.957 -10.055 -20.449 1.00 90.44 107 VAL A O 1
ATOM 871 N N . ILE A 1 108 ? 2.498 -8.322 -19.093 1.00 90.12 108 ILE A N 1
ATOM 872 C CA . ILE A 1 108 ? 1.883 -9.132 -18.041 1.00 90.12 108 ILE A CA 1
ATOM 873 C C . ILE A 1 108 ? 0.482 -9.575 -18.513 1.00 90.12 108 ILE A C 1
ATOM 875 O O . ILE A 1 108 ? -0.334 -8.715 -18.861 1.00 90.12 108 ILE A O 1
ATOM 879 N N . PRO A 1 109 ? 0.156 -10.882 -18.497 1.00 84.94 109 PRO A N 1
ATOM 880 C CA . PRO A 1 109 ? -1.178 -11.386 -18.801 1.00 84.94 109 PRO A CA 1
ATOM 881 C C . PRO A 1 109 ? -2.232 -10.843 -17.829 1.00 84.94 109 PRO A C 1
ATOM 883 O O . PRO A 1 109 ? -2.090 -10.904 -16.607 1.00 84.94 109 PRO A O 1
ATOM 886 N N . LYS A 1 110 ? -3.328 -10.327 -18.388 1.00 83.44 110 LYS A N 1
ATOM 887 C CA . LYS A 1 110 ? -4.447 -9.694 -17.666 1.00 83.44 110 LYS A CA 1
ATOM 888 C C . LYS A 1 110 ? -5.682 -10.594 -17.708 1.00 83.44 110 LYS A C 1
ATOM 890 O O . LYS A 1 110 ? -6.748 -10.195 -18.164 1.00 83.44 110 LYS A O 1
ATOM 895 N N . GLU A 1 111 ? -5.497 -11.852 -17.317 1.00 73.44 111 GLU A N 1
ATOM 896 C CA . GLU A 1 111 ? -6.444 -12.936 -17.618 1.00 73.44 111 GLU A CA 1
ATOM 897 C C . GLU A 1 111 ? -7.725 -12.886 -16.777 1.00 73.44 111 GLU A C 1
ATOM 899 O O . GLU A 1 111 ? -8.792 -13.274 -17.249 1.00 73.44 111 GLU A O 1
ATOM 904 N N . THR A 1 112 ? -7.642 -12.387 -15.540 1.00 83.06 112 THR A N 1
ATOM 905 C CA . THR A 1 112 ? -8.774 -12.378 -14.604 1.00 83.06 112 THR A CA 1
ATOM 906 C C . THR A 1 112 ? -9.187 -10.951 -14.278 1.00 83.06 112 THR A C 1
ATOM 908 O O . THR A 1 112 ? -8.421 -10.204 -13.676 1.00 83.06 112 THR A O 1
ATOM 911 N N . ALA A 1 113 ? -10.416 -10.570 -14.625 1.00 87.25 113 ALA A N 1
ATOM 912 C CA . ALA A 1 113 ? -11.013 -9.321 -14.158 1.00 87.25 113 ALA A CA 1
ATOM 913 C C . ALA A 1 113 ? -11.416 -9.440 -12.678 1.00 87.25 113 ALA A C 1
ATOM 915 O O . ALA A 1 113 ? -11.956 -10.465 -12.257 1.00 87.25 113 ALA A O 1
ATOM 916 N N . GLY A 1 114 ? -11.192 -8.396 -11.882 1.00 87.00 114 GLY A N 1
ATOM 917 C CA . GLY A 1 114 ? -11.581 -8.404 -10.472 1.00 87.00 114 GLY A CA 1
ATOM 918 C C . GLY A 1 114 ? -11.088 -7.193 -9.693 1.00 87.00 114 GLY A C 1
ATOM 919 O O . GLY A 1 114 ? -10.529 -6.262 -10.268 1.00 87.00 114 GLY A O 1
ATOM 920 N N . GLU A 1 115 ? -11.325 -7.232 -8.383 1.00 90.62 115 GLU A N 1
ATOM 921 C CA . GLU A 1 115 ? -10.763 -6.276 -7.429 1.00 90.62 115 GLU A CA 1
ATOM 922 C C . GLU A 1 115 ? -9.275 -6.564 -7.213 1.00 90.62 115 GLU A C 1
ATOM 924 O O . GLU A 1 115 ? -8.869 -7.724 -7.111 1.00 90.62 115 GLU A O 1
ATOM 929 N N . SER A 1 116 ? -8.481 -5.503 -7.121 1.00 95.19 116 SER A N 1
ATOM 930 C CA . SER A 1 116 ? -7.046 -5.550 -6.853 1.00 95.19 116 SER A CA 1
ATOM 931 C C . SER A 1 116 ? -6.719 -5.038 -5.458 1.00 95.19 116 SER A C 1
ATOM 933 O O . SER A 1 116 ? -7.427 -4.201 -4.893 1.00 95.19 116 SER A O 1
ATOM 935 N N . VAL A 1 117 ? -5.607 -5.518 -4.908 1.00 97.06 117 VAL A N 1
ATOM 936 C CA . VAL A 1 117 ? -5.076 -5.083 -3.614 1.00 97.06 117 VAL A CA 1
ATOM 937 C C . VAL A 1 117 ? -3.613 -4.708 -3.797 1.00 97.06 117 VAL A C 1
ATOM 939 O O . VAL A 1 117 ? -2.789 -5.545 -4.161 1.00 97.06 117 VAL A O 1
ATOM 942 N N . ALA A 1 118 ? -3.289 -3.450 -3.521 1.00 98.00 118 ALA A N 1
ATOM 943 C CA . ALA A 1 118 ? -1.939 -2.924 -3.603 1.00 98.00 118 ALA A CA 1
ATOM 944 C C . ALA A 1 118 ? -1.469 -2.415 -2.243 1.00 98.00 118 ALA A C 1
ATOM 946 O O . ALA A 1 118 ? -2.198 -1.700 -1.556 1.00 98.00 118 ALA A O 1
ATOM 947 N N . ILE A 1 119 ? -0.242 -2.769 -1.870 1.00 98.31 119 ILE A N 1
ATOM 948 C CA . ILE A 1 119 ? 0.411 -2.319 -0.643 1.00 98.31 119 ILE A CA 1
ATOM 949 C C . ILE A 1 119 ? 1.658 -1.528 -1.024 1.00 98.31 119 ILE A C 1
ATOM 951 O O . ILE A 1 119 ? 2.531 -2.054 -1.713 1.00 98.31 119 ILE A O 1
ATOM 955 N N . ILE A 1 120 ? 1.732 -0.281 -0.567 1.00 97.56 120 ILE A N 1
ATOM 956 C CA . ILE A 1 120 ? 2.903 0.585 -0.684 1.00 97.56 120 ILE A CA 1
ATOM 957 C C . ILE A 1 120 ? 3.549 0.700 0.696 1.00 97.56 120 ILE A C 1
ATOM 959 O O . ILE A 1 120 ? 2.915 1.138 1.659 1.00 97.56 120 ILE A O 1
ATOM 963 N N . TYR A 1 121 ? 4.811 0.300 0.779 1.00 96.38 121 TYR A N 1
ATOM 964 C CA . TYR A 1 121 ? 5.635 0.355 1.975 1.00 96.38 121 TYR A CA 1
ATOM 965 C C . TYR A 1 121 ? 6.577 1.561 1.913 1.00 96.38 121 TYR A C 1
ATOM 967 O O . TYR A 1 121 ? 7.418 1.661 1.022 1.00 96.38 121 TYR A O 1
ATOM 975 N N . LEU A 1 122 ? 6.436 2.463 2.884 1.00 93.62 122 LEU A N 1
ATOM 976 C CA . LEU A 1 122 ? 7.317 3.607 3.101 1.00 93.62 122 LEU A CA 1
ATOM 977 C C . LEU A 1 122 ? 8.446 3.216 4.080 1.00 93.62 122 LEU A C 1
ATOM 979 O O . LEU A 1 122 ? 8.157 2.619 5.116 1.00 93.62 122 LEU A O 1
ATOM 983 N N . PRO A 1 123 ? 9.713 3.539 3.810 1.00 90.00 123 PRO A N 1
ATOM 984 C CA . PRO A 1 123 ? 10.828 3.239 4.700 1.00 90.00 123 PRO A CA 1
ATOM 985 C C . PRO A 1 123 ? 10.786 4.136 5.939 1.00 90.00 123 PRO A C 1
ATOM 987 O O . PRO A 1 123 ? 10.692 5.360 5.833 1.00 90.00 123 PRO A O 1
ATOM 990 N N . SER A 1 124 ? 10.870 3.522 7.121 1.00 81.94 124 SER A N 1
ATOM 991 C CA . SER A 1 124 ? 11.107 4.190 8.411 1.00 81.94 124 SER A CA 1
ATOM 992 C C . SER A 1 124 ? 10.168 5.374 8.720 1.00 81.94 124 SER A C 1
ATOM 994 O O . SER A 1 124 ? 10.549 6.333 9.396 1.00 81.94 124 SER A O 1
ATOM 996 N N . MET A 1 125 ? 8.922 5.319 8.239 1.00 84.94 125 MET A N 1
ATOM 997 C CA . MET A 1 125 ? 7.928 6.387 8.342 1.00 84.94 125 MET A CA 1
ATOM 998 C C . MET A 1 125 ? 6.857 6.037 9.384 1.00 84.94 125 MET A C 1
ATOM 1000 O O . MET A 1 125 ? 5.799 5.484 9.077 1.00 84.94 125 MET A O 1
ATOM 1004 N N . HIS A 1 126 ? 7.113 6.375 10.647 1.00 83.56 126 HIS A N 1
ATOM 1005 C CA . HIS A 1 126 ? 6.135 6.165 11.717 1.00 83.56 126 HIS A CA 1
ATOM 1006 C C . HIS A 1 126 ? 4.954 7.152 11.636 1.00 83.56 126 HIS A C 1
ATOM 1008 O O . HIS A 1 126 ? 5.047 8.219 11.023 1.00 83.56 126 HIS A O 1
ATOM 1014 N N . HIS A 1 127 ? 3.839 6.825 12.300 1.00 83.75 127 HIS A N 1
ATOM 1015 C CA . HIS A 1 127 ? 2.582 7.583 12.218 1.00 83.75 127 HIS A CA 1
ATOM 1016 C C . HIS A 1 127 ? 2.765 9.089 12.493 1.00 83.75 127 HIS A C 1
ATOM 1018 O O . HIS A 1 127 ? 2.360 9.926 11.690 1.00 83.75 127 HIS A O 1
ATOM 1024 N N . MET A 1 128 ? 3.438 9.421 13.600 1.00 74.56 128 MET A N 1
ATOM 1025 C CA . MET A 1 128 ? 3.717 10.799 14.053 1.00 74.56 128 MET A CA 1
ATOM 1026 C C . MET A 1 128 ? 4.731 11.580 13.195 1.00 74.56 128 MET A C 1
ATOM 1028 O O . MET A 1 128 ? 4.950 12.770 13.407 1.00 74.56 128 MET A O 1
ATOM 1032 N N . LEU A 1 129 ? 5.454 10.912 12.298 1.00 77.38 129 LEU A N 1
ATOM 1033 C CA . LEU A 1 129 ? 6.341 11.586 11.354 1.00 77.38 129 LEU A CA 1
ATOM 1034 C C . LEU A 1 129 ? 5.576 11.866 10.073 1.00 77.38 129 LEU A C 1
ATOM 1036 O O . LEU A 1 129 ? 5.626 12.985 9.567 1.00 77.38 129 LEU A O 1
ATOM 1040 N N . PHE A 1 130 ? 4.828 10.870 9.594 1.00 83.62 130 PHE A N 1
ATOM 1041 C CA . PHE A 1 130 ? 3.962 11.013 8.435 1.00 83.62 130 PHE A CA 1
ATOM 1042 C C . PHE A 1 130 ? 2.982 12.165 8.632 1.00 83.62 130 PHE A C 1
ATOM 1044 O O . PHE A 1 130 ? 2.858 13.047 7.784 1.00 83.62 130 PHE A O 1
ATOM 1051 N N . MET A 1 131 ? 2.298 12.190 9.773 1.00 77.94 131 MET A N 1
ATOM 1052 C CA . MET A 1 131 ? 1.250 13.167 10.004 1.00 77.94 131 MET A CA 1
ATOM 1053 C C . MET A 1 131 ? 1.834 14.606 10.107 1.00 77.94 131 MET A C 1
ATOM 1055 O O . MET A 1 131 ? 1.197 15.527 9.584 1.00 77.94 131 MET A O 1
ATOM 1059 N N . LYS A 1 132 ? 3.076 14.803 10.590 1.00 74.06 132 LYS A N 1
ATOM 1060 C CA . LYS A 1 132 ? 3.785 16.104 10.617 1.00 74.06 132 LYS A CA 1
ATOM 1061 C C . LYS A 1 132 ? 4.380 16.510 9.272 1.00 74.06 132 LYS A C 1
ATOM 1063 O O . LYS A 1 132 ? 4.317 17.685 8.924 1.00 74.06 132 LYS A O 1
ATOM 1068 N N . LYS A 1 133 ? 5.024 15.581 8.559 1.00 80.56 133 LYS A N 1
ATOM 1069 C CA . LYS A 1 133 ? 5.904 15.896 7.417 1.00 80.56 133 LYS A CA 1
ATOM 1070 C C . LYS A 1 133 ? 5.278 15.644 6.046 1.00 80.56 133 LYS A C 1
ATOM 1072 O O . LYS A 1 133 ? 5.742 16.236 5.084 1.00 80.56 133 LYS A O 1
ATOM 1077 N N . MET A 1 134 ? 4.209 14.850 5.961 1.00 83.00 134 MET A N 1
ATOM 1078 C CA . MET A 1 134 ? 3.548 14.487 4.698 1.00 83.00 134 MET A CA 1
ATOM 1079 C C . MET A 1 134 ? 2.231 15.252 4.518 1.00 83.00 134 MET A C 1
ATOM 1081 O O . MET A 1 134 ? 1.151 14.668 4.420 1.00 83.00 134 MET A O 1
ATOM 1085 N N . SER A 1 135 ? 2.287 16.582 4.588 1.00 83.50 135 SER A N 1
ATOM 1086 C CA . SER A 1 135 ? 1.108 17.453 4.625 1.00 83.50 135 SER A CA 1
ATOM 1087 C C . SER A 1 135 ? 0.209 17.340 3.382 1.00 83.50 135 SER A C 1
ATOM 1089 O O . SER A 1 135 ? -1.013 17.218 3.536 1.00 83.50 135 SER A O 1
ATOM 1091 N N . ARG A 1 136 ? 0.795 17.327 2.177 1.00 90.06 136 ARG A N 1
ATOM 1092 C CA . ARG A 1 136 ? 0.093 17.274 0.885 1.00 90.06 136 ARG A CA 1
ATOM 1093 C C . ARG A 1 136 ? -0.512 15.898 0.666 1.00 90.06 136 ARG A C 1
ATOM 1095 O O . ARG A 1 136 ? -1.713 15.780 0.419 1.00 90.06 136 ARG A O 1
ATOM 1102 N N . THR A 1 137 ? 0.289 14.858 0.873 1.00 93.44 137 THR A N 1
ATOM 1103 C CA . THR A 1 137 ? -0.137 13.459 0.797 1.00 93.44 137 THR A CA 1
ATOM 1104 C C . THR A 1 137 ? -1.268 13.190 1.791 1.00 93.44 137 THR A C 1
ATOM 1106 O O . THR A 1 137 ? -2.319 12.669 1.417 1.00 93.44 137 THR A O 1
ATOM 1109 N N . LYS A 1 138 ? -1.119 13.619 3.052 1.00 88.00 138 LYS A N 1
ATOM 1110 C CA . LYS A 1 138 ? -2.154 13.497 4.092 1.00 88.00 138 LYS A CA 1
ATOM 1111 C C . LYS A 1 138 ? -3.446 14.207 3.698 1.00 88.00 138 LYS A C 1
ATOM 1113 O O . LYS A 1 138 ? -4.526 13.651 3.910 1.00 88.00 138 LYS A O 1
ATOM 1118 N N . LEU A 1 139 ? -3.362 15.431 3.169 1.00 87.00 139 LEU A N 1
ATOM 1119 C CA . LEU A 1 139 ? -4.535 16.192 2.735 1.00 87.00 139 LEU A CA 1
ATOM 1120 C C . LEU A 1 139 ? -5.275 15.455 1.618 1.00 87.00 139 LEU A C 1
ATOM 1122 O O . LEU A 1 139 ? -6.478 15.217 1.750 1.00 87.00 139 LEU A O 1
ATOM 1126 N N . PHE A 1 140 ? -4.546 15.028 0.583 1.00 95.81 140 PHE A N 1
ATOM 1127 C CA . PHE A 1 140 ? -5.100 14.236 -0.507 1.00 95.81 140 PHE A CA 1
ATOM 1128 C C . PHE A 1 140 ? -5.789 12.977 0.027 1.00 95.81 140 PHE A C 1
ATOM 1130 O O . PHE A 1 140 ? -6.966 12.756 -0.254 1.00 95.81 140 PHE A O 1
ATOM 1137 N N . MET A 1 141 ? -5.095 12.181 0.846 1.00 95.31 141 MET A N 1
ATOM 1138 C CA . MET A 1 141 ? -5.610 10.927 1.400 1.00 95.31 141 MET A CA 1
ATOM 1139 C C . MET A 1 141 ? -6.898 11.141 2.211 1.00 95.31 141 MET A C 1
ATOM 1141 O O . MET A 1 141 ? -7.867 10.398 2.038 1.00 95.31 141 MET A O 1
ATOM 1145 N N . LYS A 1 142 ? -6.965 12.193 3.039 1.00 86.12 142 LYS A N 1
ATOM 1146 C CA . LYS A 1 142 ? -8.179 12.550 3.797 1.00 86.12 142 LYS A CA 1
ATOM 1147 C C . LYS A 1 142 ? -9.353 12.920 2.891 1.00 86.12 142 LYS A C 1
ATOM 1149 O O . LYS A 1 142 ? -10.469 12.475 3.142 1.00 86.12 142 LYS A O 1
ATOM 1154 N N . GLN A 1 143 ? -9.108 13.698 1.836 1.00 89.38 143 GLN A N 1
ATOM 1155 C CA . GLN A 1 143 ? -10.131 14.065 0.846 1.00 89.38 143 GLN A CA 1
ATOM 1156 C C . GLN A 1 143 ? -10.597 12.864 0.007 1.00 89.38 143 GLN A C 1
ATOM 1158 O O . GLN A 1 143 ? -11.665 12.898 -0.597 1.00 89.38 143 GLN A O 1
ATOM 1163 N N . ASN A 1 144 ? -9.812 11.786 0.001 1.00 92.75 144 ASN A N 1
ATOM 1164 C CA . ASN A 1 144 ? -9.980 10.612 -0.842 1.00 92.75 144 ASN A CA 1
ATOM 1165 C C . ASN A 1 144 ? -10.287 9.338 -0.036 1.00 92.75 144 ASN A C 1
ATOM 1167 O O . ASN A 1 144 ? -9.903 8.242 -0.440 1.00 92.75 144 ASN A O 1
ATOM 1171 N N . ASN A 1 145 ? -11.004 9.472 1.085 1.00 89.56 145 ASN A N 1
ATOM 1172 C CA . ASN A 1 145 ? -11.544 8.370 1.897 1.00 89.56 145 ASN A CA 1
ATOM 1173 C C . ASN A 1 145 ? -10.521 7.375 2.476 1.00 89.56 145 ASN A C 1
ATOM 1175 O O . ASN A 1 145 ? -10.918 6.294 2.919 1.00 89.56 145 ASN A O 1
ATOM 1179 N N . PHE A 1 146 ? -9.235 7.723 2.549 1.00 93.06 146 PHE A N 1
ATOM 1180 C CA . PHE A 1 146 ? -8.284 6.898 3.292 1.00 93.06 146 PHE A CA 1
ATOM 1181 C C . PHE A 1 146 ? -8.613 6.926 4.788 1.00 93.06 146 PHE A C 1
ATOM 1183 O O . PHE A 1 146 ? -8.866 7.981 5.378 1.00 93.06 146 PHE A O 1
ATOM 1190 N N . LYS A 1 147 ? -8.593 5.750 5.412 1.00 88.81 147 LYS A N 1
ATOM 1191 C CA . LYS A 1 147 ? -8.727 5.563 6.857 1.00 88.81 147 LYS A CA 1
ATOM 1192 C C . LYS A 1 147 ? -7.347 5.338 7.451 1.00 88.81 147 LYS A C 1
ATOM 1194 O O . LYS A 1 147 ? -6.618 4.473 6.979 1.00 88.81 147 LYS A O 1
ATOM 1199 N N . PHE A 1 148 ? -7.011 6.110 8.478 1.00 84.44 148 PHE A N 1
ATOM 1200 C CA . PHE A 1 148 ? -5.725 6.052 9.169 1.00 84.44 148 PHE A CA 1
ATOM 1201 C C . PHE A 1 148 ? -5.902 5.377 10.517 1.00 84.44 148 PHE A C 1
ATOM 1203 O O . PHE A 1 148 ? -6.683 5.876 11.329 1.00 84.44 148 PHE A O 1
ATOM 1210 N N . ALA A 1 149 ? -5.147 4.310 10.776 1.00 85.12 149 ALA A N 1
ATOM 1211 C CA . ALA A 1 149 ? -5.024 3.803 12.134 1.00 85.12 149 ALA A CA 1
ATOM 1212 C C . ALA A 1 149 ? -4.312 4.862 12.988 1.00 85.12 149 ALA A C 1
ATOM 1214 O O . ALA A 1 149 ? -3.198 5.269 12.662 1.00 85.12 149 ALA A O 1
ATOM 1215 N N . GLN A 1 150 ? -4.969 5.342 14.044 1.00 73.06 150 GLN A N 1
ATOM 1216 C CA . GLN A 1 150 ? -4.383 6.301 14.987 1.00 73.06 150 GLN A CA 1
ATOM 1217 C C . GLN A 1 150 ? -3.298 5.639 15.840 1.00 73.06 150 GLN A C 1
ATOM 1219 O O . GLN A 1 150 ? -2.246 6.225 16.088 1.00 73.06 150 GLN A O 1
ATOM 1224 N N . ILE A 1 151 ? -3.568 4.407 16.278 1.00 73.81 151 ILE A N 1
ATOM 1225 C CA . ILE A 1 151 ? -2.664 3.608 17.098 1.00 73.81 151 ILE A CA 1
ATOM 1226 C C . ILE A 1 151 ? -2.574 2.225 16.471 1.00 73.81 151 ILE A C 1
ATOM 1228 O O . ILE A 1 151 ? -3.536 1.455 16.482 1.00 73.81 151 ILE A O 1
ATOM 1232 N N . MET A 1 152 ? -1.406 1.916 15.926 1.00 86.25 152 MET A N 1
ATOM 1233 C CA . MET A 1 152 ? -1.095 0.598 15.414 1.00 86.25 152 MET A CA 1
ATOM 1234 C C . MET A 1 152 ? 0.269 0.183 15.930 1.00 86.25 152 MET A C 1
ATOM 1236 O O . MET A 1 152 ? 1.279 0.594 15.380 1.00 86.25 152 MET A O 1
ATOM 1240 N N . ASN A 1 153 ? 0.311 -0.636 16.977 1.00 87.88 153 ASN A N 1
ATOM 1241 C CA . ASN A 1 153 ? 1.589 -1.076 17.521 1.00 87.88 153 ASN A CA 1
ATOM 1242 C C . ASN A 1 153 ? 2.222 -2.154 16.649 1.00 87.88 153 ASN A C 1
ATOM 1244 O O . ASN A 1 153 ? 1.549 -3.035 16.104 1.00 87.88 153 ASN A O 1
ATOM 1248 N N . MET A 1 154 ? 3.545 -2.165 16.627 1.00 90.75 154 MET A N 1
ATOM 1249 C CA . MET A 1 154 ? 4.268 -3.367 16.240 1.00 90.75 154 MET A CA 1
ATOM 1250 C C . MET A 1 154 ? 3.935 -4.511 17.201 1.00 90.75 154 MET A C 1
ATOM 1252 O O . MET A 1 154 ? 3.857 -4.338 18.421 1.00 90.75 154 MET A O 1
ATOM 1256 N N . LYS A 1 155 ? 3.741 -5.698 16.639 1.00 91.31 155 LYS A N 1
ATOM 1257 C CA . LYS A 1 155 ? 3.528 -6.935 17.383 1.00 91.31 155 LYS A CA 1
ATOM 1258 C C . LYS A 1 155 ? 4.858 -7.577 17.781 1.00 91.31 155 LYS A C 1
ATOM 1260 O O . LYS A 1 155 ? 4.915 -8.248 18.810 1.00 91.31 155 LYS A O 1
ATOM 1265 N N . GLN A 1 156 ? 5.909 -7.374 16.988 1.00 91.88 156 GLN A N 1
ATOM 1266 C CA . GLN A 1 156 ? 7.267 -7.836 17.272 1.00 91.88 156 GLN A CA 1
ATOM 1267 C C . GLN A 1 156 ? 8.191 -6.654 17.605 1.00 91.88 156 GLN A C 1
ATOM 1269 O O . GLN A 1 156 ? 8.082 -5.607 16.976 1.00 91.88 156 GLN A O 1
ATOM 1274 N N . PRO A 1 157 ? 9.141 -6.802 18.549 1.00 89.88 157 PRO A N 1
ATOM 1275 C CA . PRO A 1 157 ? 10.072 -5.729 18.908 1.00 89.88 157 PRO A CA 1
ATOM 1276 C C . PRO A 1 157 ? 11.122 -5.441 17.827 1.00 89.88 157 PRO A C 1
ATOM 1278 O O . PRO A 1 157 ? 11.697 -4.356 17.796 1.00 89.88 157 PRO A O 1
ATOM 1281 N N . LYS A 1 158 ? 11.384 -6.415 16.946 1.00 93.38 158 LYS A N 1
ATOM 1282 C CA . LYS A 1 158 ? 12.320 -6.291 15.824 1.00 93.38 158 LYS A CA 1
ATOM 1283 C C . LYS A 1 158 ? 11.543 -5.936 14.553 1.00 93.38 158 LYS A C 1
ATOM 1285 O O . LYS A 1 158 ? 10.725 -6.765 14.141 1.00 93.38 158 LYS A O 1
ATOM 1290 N N . PRO A 1 159 ? 11.812 -4.788 13.906 1.00 92.88 159 PRO A N 1
ATOM 1291 C CA . PRO A 1 159 ? 11.077 -4.355 12.720 1.00 92.88 159 PRO A CA 1
ATOM 1292 C C . PRO A 1 159 ? 11.052 -5.361 11.585 1.00 92.88 159 PRO A C 1
ATOM 1294 O O . PRO A 1 159 ? 9.985 -5.633 11.042 1.00 92.88 159 PRO A O 1
ATOM 1297 N N . PHE A 1 160 ? 12.182 -6.010 11.311 1.00 94.06 160 PHE A N 1
ATOM 1298 C CA . PHE A 1 160 ? 12.224 -7.042 10.286 1.00 94.06 160 PHE A CA 1
ATOM 1299 C C . PHE A 1 160 ? 11.263 -8.206 10.582 1.00 94.06 160 PHE A C 1
ATOM 1301 O O . PHE A 1 160 ? 10.508 -8.620 9.708 1.00 94.06 160 PHE A O 1
ATOM 1308 N N . LEU A 1 161 ? 11.222 -8.708 11.824 1.00 93.88 161 LEU A N 1
ATOM 1309 C CA . LEU A 1 161 ? 10.301 -9.792 12.199 1.00 93.88 161 LEU A CA 1
ATOM 1310 C C . LEU A 1 161 ? 8.838 -9.347 12.157 1.00 93.88 161 LEU A C 1
ATOM 1312 O O . LEU A 1 161 ? 7.962 -10.142 11.816 1.00 93.88 161 LEU A O 1
ATOM 1316 N N . ASP A 1 162 ? 8.578 -8.088 12.501 1.00 93.62 162 ASP A N 1
ATOM 1317 C CA . ASP A 1 162 ? 7.248 -7.504 12.413 1.00 93.62 162 ASP A CA 1
ATOM 1318 C C . ASP A 1 162 ? 6.771 -7.399 10.955 1.00 93.62 162 ASP A C 1
ATOM 1320 O O . ASP A 1 162 ? 5.652 -7.796 10.637 1.00 93.62 162 ASP A O 1
ATOM 1324 N N . LEU A 1 163 ? 7.649 -6.980 10.040 1.00 94.94 163 LEU A N 1
ATOM 1325 C CA . LEU A 1 163 ? 7.381 -6.969 8.602 1.00 94.94 163 LEU A CA 1
ATOM 1326 C C . LEU A 1 163 ? 7.085 -8.378 8.066 1.00 94.94 163 LEU A C 1
ATOM 1328 O O . LEU A 1 163 ? 6.117 -8.566 7.326 1.00 94.94 163 LEU A O 1
ATOM 1332 N N . LEU A 1 164 ? 7.870 -9.387 8.466 1.00 95.31 164 LEU A N 1
ATOM 1333 C CA . LEU A 1 164 ? 7.605 -10.781 8.086 1.00 95.31 164 LEU A CA 1
ATOM 1334 C C . LEU A 1 164 ? 6.236 -11.264 8.585 1.00 95.31 164 LEU A C 1
ATOM 1336 O O . LEU A 1 164 ? 5.571 -12.030 7.884 1.00 95.31 164 LEU A O 1
ATOM 1340 N N . LEU A 1 165 ? 5.799 -10.806 9.764 1.00 93.25 165 LEU A N 1
ATOM 1341 C CA . LEU A 1 165 ? 4.467 -11.092 10.296 1.00 93.25 165 LEU A CA 1
ATOM 1342 C C . LEU A 1 165 ? 3.369 -10.427 9.457 1.00 93.25 165 LEU A C 1
ATOM 1344 O O . LEU A 1 165 ? 2.394 -11.089 9.114 1.00 93.25 165 LEU A O 1
ATOM 1348 N N . GLN A 1 166 ? 3.537 -9.158 9.078 1.00 93.25 166 GLN A N 1
ATOM 1349 C CA . GLN A 1 166 ? 2.572 -8.438 8.234 1.00 93.25 166 GLN A CA 1
ATOM 1350 C C . GLN A 1 166 ? 2.372 -9.108 6.869 1.00 93.25 166 GLN A C 1
ATOM 1352 O O . GLN A 1 166 ? 1.251 -9.182 6.366 1.00 93.25 166 GLN A O 1
ATOM 1357 N N . LEU A 1 167 ? 3.450 -9.639 6.287 1.00 94.50 167 LEU A N 1
ATOM 1358 C CA . LEU A 1 167 ? 3.422 -10.384 5.025 1.00 94.50 167 LEU A CA 1
ATOM 1359 C C . LEU A 1 167 ? 2.996 -11.855 5.203 1.00 94.50 167 LEU A C 1
ATOM 1361 O O . LEU A 1 167 ? 2.838 -12.591 4.225 1.00 94.50 167 LEU A O 1
ATOM 1365 N N . GLY A 1 168 ? 2.816 -12.318 6.442 1.00 92.31 168 GLY A N 1
ATOM 1366 C CA . GLY A 1 168 ? 2.494 -13.709 6.751 1.00 92.31 168 GLY A CA 1
ATOM 1367 C C . GLY A 1 168 ? 3.599 -14.705 6.403 1.00 92.31 168 GLY A C 1
ATOM 1368 O O . GLY A 1 168 ? 3.318 -15.893 6.291 1.00 92.31 168 GLY A O 1
ATOM 1369 N N . ILE A 1 169 ? 4.838 -14.247 6.210 1.00 92.19 169 ILE A N 1
ATOM 1370 C CA . ILE A 1 169 ? 5.994 -15.110 5.915 1.00 92.19 169 ILE A CA 1
ATOM 1371 C C . ILE A 1 169 ? 6.323 -15.982 7.134 1.00 92.19 169 ILE A C 1
ATOM 1373 O O . ILE A 1 169 ? 6.716 -17.134 6.990 1.00 92.19 169 ILE A O 1
ATOM 1377 N N . SER A 1 170 ? 6.107 -15.456 8.341 1.00 83.69 170 SER A N 1
ATOM 1378 C CA . SER A 1 170 ? 6.232 -16.194 9.603 1.00 83.69 170 SER A CA 1
ATOM 1379 C C . SER A 1 170 ? 4.942 -16.913 10.035 1.00 83.69 170 SER A C 1
ATOM 1381 O O . SER A 1 170 ? 4.877 -17.430 11.148 1.00 83.69 170 SER A O 1
ATOM 1383 N N . SER A 1 171 ? 3.905 -16.928 9.189 1.00 83.00 171 SER A N 1
ATOM 1384 C CA . SER A 1 171 ? 2.598 -17.554 9.457 1.00 83.00 171 SER A CA 1
ATOM 1385 C C . SER A 1 171 ? 2.407 -18.841 8.643 1.00 83.00 171 SER A C 1
ATOM 1387 O O . SER A 1 171 ? 3.190 -19.139 7.748 1.00 83.00 171 SER A O 1
ATOM 1389 N N . GLU A 1 172 ? 1.336 -19.601 8.910 1.00 83.38 172 GLU A N 1
ATOM 1390 C CA . GLU A 1 172 ? 1.026 -20.842 8.167 1.00 83.38 172 GLU A CA 1
ATOM 1391 C C . GLU A 1 172 ? 0.806 -20.620 6.662 1.00 83.38 172 GLU A C 1
ATOM 1393 O O . GLU A 1 172 ? 0.991 -21.526 5.851 1.00 83.38 172 GLU A O 1
ATOM 1398 N N . THR A 1 173 ? 0.344 -19.434 6.266 1.00 90.88 173 THR A N 1
ATOM 1399 C CA . THR A 1 173 ? 0.164 -19.058 4.860 1.00 90.88 173 THR A CA 1
ATOM 1400 C C . THR A 1 173 ? 0.530 -17.592 4.683 1.00 90.88 173 THR A C 1
ATOM 1402 O O . THR A 1 173 ? -0.021 -16.725 5.370 1.00 90.88 173 THR A O 1
ATOM 1405 N N . SER A 1 174 ? 1.421 -17.314 3.732 1.00 95.06 174 SER A N 1
ATOM 1406 C CA . SER A 1 174 ? 1.783 -15.941 3.375 1.00 95.06 174 SER A CA 1
ATOM 1407 C C . SER A 1 174 ? 0.699 -15.268 2.536 1.00 95.06 174 SER A C 1
ATOM 1409 O O . SER A 1 174 ? -0.111 -15.931 1.877 1.00 95.06 174 SER A O 1
ATOM 1411 N N . VAL A 1 175 ? 0.690 -13.933 2.521 1.00 96.06 175 VAL A N 1
ATOM 1412 C CA . VAL A 1 175 ? -0.281 -13.163 1.723 1.00 96.06 175 VAL A CA 1
ATOM 1413 C C . VAL A 1 175 ? -0.151 -13.459 0.223 1.00 96.06 175 VAL A C 1
ATOM 1415 O O . VAL A 1 175 ? -1.159 -13.576 -0.468 1.00 96.06 175 VAL A O 1
ATOM 1418 N N . PHE A 1 176 ? 1.066 -13.708 -0.270 1.00 97.00 176 PHE A N 1
ATOM 1419 C CA . PHE A 1 176 ? 1.311 -14.100 -1.663 1.00 97.00 176 PHE A CA 1
ATOM 1420 C C . PHE A 1 176 ? 0.774 -15.494 -1.983 1.00 97.00 176 PHE A C 1
ATOM 1422 O O . PHE A 1 176 ? 0.076 -15.675 -2.979 1.00 97.00 176 PHE A O 1
ATOM 1429 N N . GLN A 1 177 ? 1.020 -16.475 -1.110 1.00 96.19 177 GLN A N 1
ATOM 1430 C CA . GLN A 1 177 ? 0.463 -17.819 -1.278 1.00 96.19 177 GLN A CA 1
ATOM 1431 C C . GLN A 1 177 ? -1.067 -17.792 -1.261 1.00 96.19 177 GLN A C 1
ATOM 1433 O O . GLN A 1 177 ? -1.711 -18.499 -2.039 1.00 96.19 177 GLN A O 1
ATOM 1438 N N . LYS A 1 178 ? -1.666 -16.970 -0.390 1.00 96.25 178 LYS A N 1
ATOM 1439 C CA . LYS A 1 178 ? -3.117 -16.777 -0.362 1.00 96.25 178 LYS A CA 1
ATOM 1440 C C . LYS A 1 178 ? -3.623 -16.149 -1.657 1.00 96.25 178 LYS A C 1
ATOM 1442 O O . LYS A 1 178 ? -4.595 -16.650 -2.213 1.00 96.25 178 LYS A O 1
ATOM 1447 N N . ALA A 1 179 ? -2.957 -15.104 -2.141 1.00 96.19 179 ALA A N 1
ATOM 1448 C CA . ALA A 1 179 ? -3.306 -14.421 -3.379 1.00 96.19 179 ALA A CA 1
ATOM 1449 C C . ALA A 1 179 ? -3.292 -15.391 -4.573 1.00 96.19 179 ALA A C 1
ATOM 1451 O O . ALA A 1 179 ? -4.303 -15.511 -5.266 1.00 96.19 179 ALA A O 1
ATOM 1452 N N . LYS A 1 180 ? -2.221 -16.182 -4.737 1.00 95.00 180 LYS A N 1
ATOM 1453 C CA . LYS A 1 180 ? -2.134 -17.209 -5.791 1.00 95.00 180 LYS A CA 1
ATOM 1454 C C . LYS A 1 180 ? -3.251 -18.253 -5.681 1.00 95.00 180 LYS A C 1
ATOM 1456 O O . LYS A 1 180 ? -3.919 -18.538 -6.669 1.00 95.00 180 LYS A O 1
ATOM 1461 N N . LYS A 1 181 ? -3.536 -18.766 -4.473 1.00 94.88 181 LYS A N 1
ATOM 1462 C CA . LYS A 1 181 ? -4.661 -19.702 -4.230 1.00 94.88 181 LYS A CA 1
ATOM 1463 C C . LYS A 1 181 ? -6.025 -19.118 -4.617 1.00 94.88 181 LYS A C 1
ATOM 1465 O O . LYS A 1 181 ? -6.947 -19.872 -4.905 1.00 94.88 181 LYS A O 1
ATOM 1470 N N . GLN A 1 182 ? -6.160 -17.794 -4.596 1.00 94.56 182 GLN A N 1
ATOM 1471 C CA . GLN A 1 182 ? -7.377 -17.068 -4.955 1.00 94.56 182 GLN A CA 1
ATOM 1472 C C . GLN A 1 182 ? -7.323 -16.509 -6.388 1.00 94.56 182 GLN A C 1
ATOM 1474 O O . GLN A 1 182 ? -8.130 -15.643 -6.733 1.00 94.56 182 GLN A O 1
ATOM 1479 N N . ASN A 1 183 ? -6.417 -17.009 -7.237 1.00 93.62 183 ASN A N 1
ATOM 1480 C CA . ASN A 1 183 ? -6.240 -16.615 -8.640 1.00 93.62 183 ASN A CA 1
ATOM 1481 C C . ASN A 1 183 ? -5.946 -15.116 -8.834 1.00 93.62 183 ASN A C 1
ATOM 1483 O O . ASN A 1 183 ? -6.426 -14.506 -9.788 1.00 93.62 183 ASN A O 1
ATOM 1487 N N . PHE A 1 184 ? -5.214 -14.499 -7.907 1.00 95.19 184 PHE A N 1
ATOM 1488 C CA . PHE A 1 184 ? -4.599 -13.196 -8.154 1.00 95.19 184 PHE A CA 1
ATOM 1489 C C . PHE A 1 184 ? -3.263 -13.398 -8.860 1.00 95.19 184 PHE A C 1
ATOM 1491 O O . PHE A 1 184 ? -2.471 -14.238 -8.431 1.00 95.19 184 PHE A O 1
ATOM 1498 N N . THR A 1 185 ? -2.979 -12.567 -9.859 1.00 95.25 185 THR A N 1
ATOM 1499 C CA . THR A 1 185 ? -1.603 -12.394 -10.330 1.00 95.25 185 THR A CA 1
ATOM 1500 C C . THR A 1 185 ? -0.831 -11.585 -9.288 1.00 95.25 185 THR A C 1
ATOM 1502 O O . THR A 1 185 ? -1.314 -10.562 -8.793 1.00 95.25 185 THR A O 1
ATOM 1505 N N . THR A 1 186 ? 0.361 -12.046 -8.927 1.00 96.38 186 THR A N 1
ATOM 1506 C CA . THR A 1 186 ? 1.160 -11.480 -7.837 1.00 96.38 186 THR A CA 1
ATOM 1507 C C . THR A 1 186 ? 2.354 -10.677 -8.343 1.00 96.38 186 THR A C 1
ATOM 1509 O O . THR A 1 186 ? 3.076 -11.115 -9.238 1.00 96.38 186 THR A O 1
ATOM 1512 N N . PHE A 1 187 ? 2.575 -9.501 -7.751 1.00 96.62 187 PHE A N 1
ATOM 1513 C CA . PHE A 1 187 ? 3.683 -8.607 -8.093 1.00 96.62 187 PHE A CA 1
ATOM 1514 C C . PHE A 1 187 ? 4.456 -8.150 -6.854 1.00 96.62 187 PHE A C 1
ATOM 1516 O O . PHE A 1 187 ? 3.860 -7.812 -5.826 1.00 96.62 187 PHE A O 1
ATOM 1523 N N . PHE A 1 188 ? 5.781 -8.091 -6.966 1.00 97.19 188 PHE A N 1
ATOM 1524 C CA . PHE A 1 188 ? 6.652 -7.574 -5.916 1.00 97.19 188 PHE A CA 1
ATOM 1525 C C . PHE A 1 188 ? 7.700 -6.602 -6.456 1.00 97.19 188 PHE A C 1
ATOM 1527 O O . PHE A 1 188 ? 8.435 -6.908 -7.388 1.00 97.19 188 PHE A O 1
ATOM 1534 N N . SER A 1 189 ? 7.846 -5.453 -5.806 1.00 95.88 189 SER A N 1
ATOM 1535 C CA . SER A 1 189 ? 8.963 -4.541 -6.052 1.00 95.88 189 SER A CA 1
ATOM 1536 C C . SER A 1 189 ? 9.542 -4.112 -4.720 1.00 95.88 189 SER A C 1
ATOM 1538 O O . SER A 1 189 ? 8.874 -3.398 -3.983 1.00 95.88 189 SER A O 1
ATOM 1540 N N . GLY A 1 190 ? 10.756 -4.538 -4.378 1.00 93.50 190 GLY A N 1
ATOM 1541 C CA . GLY A 1 190 ? 11.315 -4.206 -3.072 1.00 93.50 190 GLY A CA 1
ATOM 1542 C C . GLY A 1 190 ? 12.648 -4.874 -2.742 1.00 93.50 190 GLY A C 1
ATOM 1543 O O . GLY A 1 190 ? 13.363 -5.292 -3.656 1.00 93.50 190 GLY A O 1
ATOM 1544 N N . PRO A 1 191 ? 13.014 -4.926 -1.449 1.00 92.12 191 PRO A N 1
ATOM 1545 C CA . PRO A 1 191 ? 14.295 -5.451 -0.981 1.00 92.12 191 PRO A CA 1
ATOM 1546 C C . PRO A 1 191 ? 14.496 -6.932 -1.309 1.00 92.12 191 PRO A C 1
ATOM 1548 O O . PRO A 1 191 ? 13.591 -7.748 -1.104 1.00 92.12 191 PRO A O 1
ATOM 1551 N N . GLN A 1 192 ? 15.719 -7.294 -1.715 1.00 90.88 192 GLN A N 1
ATOM 1552 C CA . GLN A 1 192 ? 16.088 -8.681 -2.032 1.00 90.88 192 GLN A CA 1
ATOM 1553 C C . GLN A 1 192 ? 15.828 -9.634 -0.852 1.00 90.88 192 GLN A C 1
ATOM 1555 O O . GLN A 1 192 ? 15.294 -10.721 -1.031 1.00 90.88 192 GLN A O 1
ATOM 1560 N N . GLN A 1 193 ? 16.091 -9.167 0.372 1.00 92.31 193 GLN A N 1
ATOM 1561 C CA . GLN A 1 193 ? 15.887 -9.919 1.617 1.00 92.31 193 GLN A CA 1
ATOM 1562 C C . GLN A 1 193 ? 14.446 -10.414 1.808 1.00 92.31 193 GLN A C 1
ATOM 1564 O O . GLN A 1 193 ? 14.235 -11.457 2.417 1.00 92.31 193 GLN A O 1
ATOM 1569 N N . ILE A 1 194 ? 13.452 -9.666 1.315 1.00 94.81 194 ILE A N 1
ATOM 1570 C CA . ILE A 1 194 ? 12.045 -10.086 1.345 1.00 94.81 194 ILE A CA 1
ATOM 1571 C C . ILE A 1 194 ? 11.717 -10.913 0.106 1.00 94.81 194 ILE A C 1
ATOM 1573 O O . ILE A 1 194 ? 11.021 -11.921 0.219 1.00 94.81 194 ILE A O 1
ATOM 1577 N N . ARG A 1 195 ? 12.243 -10.518 -1.061 1.00 94.56 195 ARG A N 1
ATOM 1578 C CA . ARG A 1 195 ? 12.034 -11.222 -2.329 1.00 94.56 195 ARG A CA 1
ATOM 1579 C C . ARG A 1 195 ? 12.418 -12.699 -2.252 1.00 94.56 195 ARG A C 1
ATOM 1581 O O . ARG A 1 195 ? 11.690 -13.529 -2.791 1.00 94.56 195 ARG A O 1
ATOM 1588 N N . ASP A 1 196 ? 13.522 -13.013 -1.580 1.00 94.19 196 ASP A N 1
ATOM 1589 C CA . ASP A 1 196 ? 14.040 -14.379 -1.429 1.00 94.19 196 ASP A CA 1
ATOM 1590 C C . ASP A 1 196 ? 13.127 -15.283 -0.582 1.00 94.19 196 ASP A C 1
ATOM 1592 O O . ASP A 1 196 ? 13.245 -16.506 -0.623 1.00 94.19 196 ASP A O 1
ATOM 1596 N N . LEU A 1 197 ? 12.200 -14.694 0.182 1.00 94.81 197 LEU A N 1
ATOM 1597 C CA . LEU A 1 197 ? 11.298 -15.399 1.097 1.00 94.81 197 LEU A CA 1
ATOM 1598 C C . LEU A 1 197 ? 9.889 -15.602 0.526 1.00 94.81 197 LEU A C 1
ATOM 1600 O O . LEU A 1 197 ? 9.033 -16.191 1.191 1.00 94.81 197 LEU A O 1
ATOM 1604 N N . ILE A 1 198 ? 9.618 -15.095 -0.677 1.00 95.19 198 ILE A N 1
ATOM 1605 C CA . ILE A 1 198 ? 8.290 -15.114 -1.290 1.00 95.19 198 ILE A CA 1
ATOM 1606 C C . ILE A 1 198 ? 8.337 -15.696 -2.701 1.00 95.19 198 ILE A C 1
ATOM 1608 O O . ILE A 1 198 ? 9.308 -15.548 -3.440 1.00 95.19 198 ILE A O 1
ATOM 1612 N N . ASP A 1 199 ? 7.235 -16.331 -3.082 1.00 93.81 199 ASP A N 1
ATOM 1613 C CA . ASP A 1 199 ? 6.992 -16.782 -4.445 1.00 93.81 199 ASP A CA 1
ATOM 1614 C C . ASP A 1 199 ? 5.959 -15.858 -5.104 1.00 93.81 199 ASP A C 1
ATOM 1616 O O . ASP A 1 199 ? 4.830 -15.735 -4.619 1.00 93.81 199 ASP A O 1
ATOM 1620 N N . VAL A 1 200 ? 6.355 -15.205 -6.197 1.00 95.06 200 VAL A N 1
ATOM 1621 C CA . VAL A 1 200 ? 5.573 -14.197 -6.930 1.00 95.06 200 VAL A CA 1
ATOM 1622 C C . VAL A 1 200 ? 5.658 -14.440 -8.429 1.00 95.06 200 VAL A C 1
ATOM 1624 O O . VAL A 1 200 ? 6.622 -15.034 -8.902 1.00 95.06 200 VAL A O 1
ATOM 1627 N N . ASP A 1 201 ? 4.645 -14.004 -9.172 1.00 94.75 201 ASP A N 1
ATOM 1628 C CA . ASP A 1 201 ? 4.585 -14.219 -10.623 1.00 94.75 201 ASP A CA 1
ATOM 1629 C C . ASP A 1 201 ? 5.458 -13.206 -11.375 1.00 94.75 201 ASP A C 1
ATOM 1631 O O . ASP A 1 201 ? 6.102 -13.551 -12.364 1.00 94.75 201 ASP A O 1
ATOM 1635 N N . TYR A 1 202 ? 5.509 -11.967 -10.875 1.00 94.75 202 TYR A N 1
ATOM 1636 C CA . TYR A 1 202 ? 6.299 -10.877 -11.442 1.00 94.75 202 TYR A CA 1
ATOM 1637 C C . TYR A 1 202 ? 7.035 -10.102 -10.352 1.00 94.75 202 TYR A C 1
ATOM 1639 O O . TYR A 1 202 ? 6.506 -9.865 -9.264 1.00 94.75 202 TYR A O 1
ATOM 1647 N N . ASP A 1 203 ? 8.245 -9.649 -10.664 1.00 94.81 203 ASP A N 1
ATOM 1648 C CA . ASP A 1 203 ? 9.001 -8.749 -9.803 1.00 94.81 203 ASP A CA 1
ATOM 1649 C C . ASP A 1 203 ? 9.814 -7.725 -10.601 1.00 94.81 203 ASP A C 1
ATOM 1651 O O . ASP A 1 203 ? 9.792 -7.716 -11.834 1.00 94.81 203 ASP A O 1
ATOM 1655 N N . THR A 1 204 ? 10.497 -6.829 -9.894 1.00 93.12 204 THR A N 1
ATOM 1656 C CA . THR A 1 204 ? 11.406 -5.830 -10.475 1.00 93.12 204 THR A CA 1
ATOM 1657 C C . THR A 1 204 ? 12.873 -6.093 -10.137 1.00 93.12 204 THR A C 1
ATOM 1659 O O . THR A 1 204 ? 13.697 -5.204 -10.338 1.00 93.12 204 THR A O 1
ATOM 1662 N N . THR A 1 205 ? 13.250 -7.287 -9.664 1.00 90.44 205 THR A N 1
ATOM 1663 C CA . THR A 1 205 ? 14.628 -7.578 -9.228 1.00 90.44 205 THR A CA 1
ATOM 1664 C C . THR A 1 205 ? 15.635 -7.349 -10.353 1.00 90.44 205 THR A C 1
ATOM 1666 O O . THR A 1 205 ? 16.642 -6.680 -10.148 1.00 90.44 205 THR A O 1
ATOM 1669 N N . GLY A 1 206 ? 15.339 -7.809 -11.574 1.00 87.31 206 GLY A N 1
ATOM 1670 C CA . GLY A 1 206 ? 16.222 -7.585 -12.728 1.00 87.31 206 GLY A CA 1
ATOM 1671 C C . GLY A 1 206 ? 16.400 -6.105 -13.101 1.00 87.31 206 GLY A C 1
ATOM 1672 O O . GLY A 1 206 ? 17.483 -5.708 -13.525 1.00 87.31 206 GLY A O 1
ATOM 1673 N N . HIS A 1 207 ? 15.362 -5.283 -12.917 1.00 90.81 207 HIS A N 1
ATOM 1674 C CA . HIS A 1 207 ? 15.420 -3.824 -13.100 1.00 90.81 207 HIS A CA 1
ATOM 1675 C C . HIS A 1 207 ? 16.206 -3.144 -11.991 1.00 90.81 207 HIS A C 1
ATOM 1677 O O . HIS A 1 207 ? 17.084 -2.335 -12.267 1.00 90.81 207 HIS A O 1
ATOM 1683 N N . ARG A 1 208 ? 15.938 -3.518 -10.739 1.00 89.12 208 ARG A N 1
ATOM 1684 C CA . ARG A 1 208 ? 16.648 -3.001 -9.572 1.00 89.12 208 ARG A CA 1
ATOM 1685 C C . ARG A 1 208 ? 18.148 -3.280 -9.662 1.00 89.12 208 ARG A C 1
ATOM 1687 O O . ARG A 1 208 ? 18.916 -2.350 -9.468 1.00 89.12 208 ARG A O 1
ATOM 1694 N N . ASN A 1 209 ? 18.540 -4.510 -9.998 1.00 87.69 209 ASN A N 1
ATOM 1695 C CA . ASN A 1 209 ? 19.949 -4.887 -10.139 1.00 87.69 209 ASN A CA 1
ATOM 1696 C C . ASN A 1 209 ? 20.620 -4.114 -11.279 1.00 87.69 209 ASN A C 1
ATOM 1698 O O . ASN A 1 209 ? 21.733 -3.629 -11.139 1.00 87.69 209 ASN A O 1
ATOM 1702 N N . PHE A 1 210 ? 19.924 -3.939 -12.406 1.00 87.69 210 PHE A N 1
ATOM 1703 C CA . PHE A 1 210 ? 20.461 -3.155 -13.515 1.00 87.69 210 PHE A CA 1
ATOM 1704 C C . PHE A 1 210 ? 20.713 -1.693 -13.124 1.00 87.69 210 PHE A C 1
ATOM 1706 O O . PHE A 1 210 ? 21.753 -1.142 -13.470 1.00 87.69 210 PHE A O 1
ATOM 1713 N N . ILE A 1 211 ? 19.801 -1.087 -12.359 1.00 89.31 211 ILE A N 1
ATOM 1714 C CA . ILE A 1 211 ? 20.018 0.254 -11.815 1.00 89.31 211 ILE A CA 1
ATOM 1715 C C . ILE A 1 211 ? 21.187 0.267 -10.831 1.00 89.31 211 ILE A C 1
ATOM 1717 O O . ILE A 1 211 ? 22.105 1.059 -11.018 1.00 89.31 211 ILE A O 1
ATOM 1721 N N . SER A 1 212 ? 21.175 -0.605 -9.817 1.00 86.56 212 SER A N 1
ATOM 1722 C CA . SER A 1 212 ? 22.180 -0.591 -8.746 1.00 86.56 212 SER A CA 1
ATOM 1723 C C . SER A 1 212 ? 23.596 -0.845 -9.240 1.00 86.56 212 SER A C 1
ATOM 1725 O O . SER A 1 212 ? 24.542 -0.303 -8.679 1.00 86.56 212 SER A O 1
ATOM 1727 N N . ASP A 1 213 ? 23.740 -1.674 -10.271 1.00 86.38 213 ASP A N 1
ATOM 1728 C CA . ASP A 1 213 ? 25.047 -2.130 -10.732 1.00 86.38 213 ASP A CA 1
ATOM 1729 C C . ASP A 1 213 ? 25.643 -1.198 -11.797 1.00 86.38 213 ASP A C 1
ATOM 1731 O O . ASP A 1 213 ? 26.860 -1.216 -12.012 1.00 86.38 213 ASP A O 1
ATOM 1735 N N . TYR A 1 214 ? 24.807 -0.408 -12.488 1.00 84.31 214 TYR A N 1
ATOM 1736 C CA . TYR A 1 214 ? 25.240 0.328 -13.680 1.00 84.31 214 TYR A CA 1
ATOM 1737 C C . TYR A 1 214 ? 24.763 1.766 -13.793 1.00 84.31 214 TYR A C 1
ATOM 1739 O O . TYR A 1 214 ? 25.495 2.544 -14.390 1.00 84.31 214 TYR A O 1
ATOM 1747 N N . LEU A 1 215 ? 23.573 2.112 -13.299 1.00 87.25 215 LEU A N 1
ATOM 1748 C CA . LEU A 1 215 ? 22.916 3.365 -13.682 1.00 87.25 215 LEU A CA 1
ATOM 1749 C C . LEU A 1 215 ? 22.740 4.364 -12.546 1.00 87.25 215 LEU A C 1
ATOM 1751 O O . LEU A 1 215 ? 22.092 5.377 -12.774 1.00 87.25 215 LEU A O 1
ATOM 1755 N N . ILE A 1 216 ? 23.227 4.077 -11.343 1.00 88.44 216 ILE A N 1
ATOM 1756 C CA . ILE A 1 216 ? 23.056 4.948 -10.181 1.00 88.44 216 ILE A CA 1
ATOM 1757 C C . ILE A 1 216 ? 24.407 5.372 -9.613 1.00 88.44 216 ILE A C 1
ATOM 1759 O O . ILE A 1 216 ? 25.340 4.568 -9.552 1.00 88.44 216 ILE A O 1
ATOM 1763 N N . ASP A 1 217 ? 24.504 6.628 -9.195 1.00 85.31 217 ASP A N 1
ATOM 1764 C CA . ASP A 1 217 ? 25.669 7.156 -8.494 1.00 85.31 217 ASP A CA 1
ATOM 1765 C C . ASP A 1 217 ? 25.527 7.087 -6.959 1.00 85.31 217 ASP A C 1
ATOM 1767 O O . ASP A 1 217 ? 24.577 6.525 -6.404 1.00 85.31 217 ASP A O 1
ATOM 1771 N N . GLU A 1 218 ? 26.510 7.645 -6.250 1.00 81.31 218 GLU A N 1
ATOM 1772 C CA . GLU A 1 218 ? 26.537 7.680 -4.784 1.00 81.31 218 GLU A CA 1
ATOM 1773 C C . GLU A 1 218 ? 25.474 8.601 -4.155 1.00 81.31 218 GLU A C 1
ATOM 1775 O O . GLU A 1 218 ? 25.110 8.393 -2.997 1.00 81.31 218 GLU A O 1
ATOM 1780 N N . HIS A 1 219 ? 24.927 9.552 -4.923 1.00 79.75 219 HIS A N 1
ATOM 1781 C CA . HIS A 1 219 ? 23.871 10.487 -4.511 1.00 79.75 219 HIS A CA 1
ATOM 1782 C C . HIS A 1 219 ? 22.466 9.977 -4.873 1.00 79.75 219 HIS A C 1
ATOM 1784 O O . HIS A 1 219 ? 21.476 10.688 -4.723 1.00 79.75 219 HIS A O 1
ATOM 1790 N N . GLN A 1 220 ? 22.355 8.722 -5.320 1.00 84.94 220 GLN A N 1
ATOM 1791 C CA . GLN A 1 220 ? 21.111 8.113 -5.796 1.00 84.94 220 GLN A CA 1
ATOM 1792 C C . GLN A 1 220 ? 20.516 8.782 -7.049 1.00 84.94 220 GLN A C 1
ATOM 1794 O O . GLN A 1 220 ? 19.310 8.661 -7.312 1.00 84.94 220 GLN A O 1
ATOM 1799 N N . CYS A 1 221 ? 21.352 9.446 -7.844 1.00 86.81 221 CYS A N 1
ATOM 1800 C CA . CYS A 1 221 ? 20.986 9.978 -9.146 1.00 86.81 221 CYS A CA 1
ATOM 1801 C C . CYS A 1 221 ? 21.192 8.918 -10.225 1.00 86.81 221 CYS A C 1
ATOM 1803 O O . CYS A 1 221 ? 22.199 8.208 -10.254 1.00 86.81 221 CYS A O 1
ATOM 1805 N N . LEU A 1 222 ? 20.209 8.796 -11.111 1.00 89.00 222 LEU A N 1
ATOM 1806 C CA . LEU A 1 222 ? 20.277 7.913 -12.264 1.00 89.00 222 LEU A CA 1
ATOM 1807 C C . LEU A 1 222 ? 21.122 8.546 -13.380 1.00 89.00 222 LEU A C 1
ATOM 1809 O O . LEU A 1 222 ? 21.209 9.767 -13.472 1.00 89.00 222 LEU A O 1
ATOM 1813 N N . GLU A 1 223 ? 21.668 7.742 -14.296 1.00 87.19 223 GLU A N 1
ATOM 1814 C CA . GLU A 1 223 ? 22.384 8.241 -15.489 1.00 87.19 223 GLU A CA 1
ATOM 1815 C C . GLU A 1 223 ? 21.523 9.154 -16.386 1.00 87.19 223 GLU A C 1
ATOM 1817 O O . GLU A 1 223 ? 22.049 9.990 -17.122 1.00 87.19 223 GLU A O 1
ATOM 1822 N N . ASP A 1 224 ? 20.191 9.035 -16.324 1.00 86.62 224 ASP A N 1
ATOM 1823 C CA . ASP A 1 224 ? 19.266 9.962 -16.989 1.00 86.62 224 ASP A CA 1
ATOM 1824 C C . ASP A 1 224 ? 19.049 11.278 -16.216 1.00 86.62 224 ASP A C 1
ATOM 1826 O O . ASP A 1 224 ? 18.274 12.131 -16.659 1.00 86.62 224 ASP A O 1
ATOM 1830 N N . GLY A 1 225 ? 19.727 11.466 -15.086 1.00 85.94 225 GLY A N 1
ATOM 1831 C CA . GLY A 1 225 ? 19.684 12.660 -14.250 1.00 85.94 225 GLY A CA 1
ATOM 1832 C C . GLY A 1 225 ? 18.474 12.755 -13.319 1.00 85.94 225 GLY A C 1
ATOM 1833 O O . GLY A 1 225 ? 18.289 13.779 -12.669 1.00 85.94 225 GLY A O 1
ATOM 1834 N N . ARG A 1 226 ? 17.611 11.733 -13.262 1.00 88.62 226 ARG A N 1
ATOM 1835 C CA . ARG A 1 226 ? 16.476 11.694 -12.323 1.00 88.62 226 ARG A CA 1
ATOM 1836 C C . ARG A 1 226 ? 16.885 11.098 -10.981 1.00 88.62 226 ARG A C 1
ATOM 1838 O O . ARG A 1 226 ? 17.882 10.385 -10.889 1.00 88.62 226 ARG A O 1
ATOM 1845 N N . LYS A 1 227 ? 16.076 11.323 -9.945 1.00 87.56 227 LYS A N 1
ATOM 1846 C CA . LYS A 1 227 ? 16.260 10.659 -8.649 1.00 87.56 227 LYS A CA 1
ATOM 1847 C C . LYS A 1 227 ? 15.821 9.199 -8.761 1.00 87.56 227 LYS A C 1
ATOM 1849 O O . LYS A 1 227 ? 14.847 8.890 -9.451 1.00 87.56 227 LYS A O 1
ATOM 1854 N N . LEU A 1 228 ? 16.468 8.290 -8.027 1.00 87.56 228 LEU A N 1
ATOM 1855 C CA . LEU A 1 228 ? 16.016 6.893 -7.924 1.00 87.56 228 LEU A CA 1
ATOM 1856 C C . LEU A 1 228 ? 14.532 6.797 -7.525 1.00 87.56 228 LEU A C 1
ATOM 1858 O O . LEU A 1 228 ? 13.801 5.942 -8.029 1.00 87.56 228 LEU A O 1
ATOM 1862 N N . LEU A 1 229 ? 14.081 7.696 -6.646 1.00 87.12 229 LEU A N 1
ATOM 1863 C CA . LEU A 1 229 ? 12.687 7.789 -6.221 1.00 87.12 229 LEU A CA 1
ATOM 1864 C C . LEU A 1 229 ? 11.722 8.000 -7.397 1.00 87.12 229 LEU A C 1
ATOM 1866 O O . LEU A 1 229 ? 10.663 7.371 -7.430 1.00 87.12 229 LEU A O 1
ATOM 1870 N N . ASP A 1 230 ? 12.093 8.832 -8.371 1.00 88.38 230 ASP A N 1
ATOM 1871 C CA . ASP A 1 230 ? 11.256 9.122 -9.538 1.00 88.38 230 ASP A CA 1
ATOM 1872 C C . ASP A 1 230 ? 10.997 7.848 -10.344 1.00 88.38 230 ASP A C 1
ATOM 1874 O O . ASP A 1 230 ? 9.861 7.567 -10.723 1.00 88.38 230 ASP A O 1
ATOM 1878 N N . ASP A 1 231 ? 12.036 7.033 -10.554 1.00 91.06 231 ASP A N 1
ATOM 1879 C CA . ASP A 1 231 ? 11.911 5.729 -11.210 1.00 91.06 231 ASP A CA 1
ATOM 1880 C C . ASP A 1 231 ? 11.023 4.778 -10.396 1.00 91.06 231 ASP A C 1
ATOM 1882 O O . ASP A 1 231 ? 10.168 4.086 -10.953 1.00 91.06 231 ASP A O 1
ATOM 1886 N N . GLN A 1 232 ? 11.159 4.755 -9.067 1.00 92.19 232 GLN A N 1
ATOM 1887 C CA . GLN A 1 232 ? 10.316 3.924 -8.204 1.00 92.19 232 GLN A CA 1
ATOM 1888 C C . GLN A 1 232 ? 8.837 4.310 -8.287 1.00 92.19 232 GLN A C 1
ATOM 1890 O O . GLN A 1 232 ? 7.999 3.431 -8.505 1.00 92.19 232 GLN A O 1
ATOM 1895 N N . LEU A 1 233 ? 8.514 5.598 -8.170 1.00 93.50 233 LEU A N 1
ATOM 1896 C CA . LEU A 1 233 ? 7.140 6.096 -8.248 1.00 93.50 233 LEU A CA 1
ATOM 1897 C C . LEU A 1 233 ? 6.554 5.941 -9.659 1.00 93.50 233 LEU A C 1
ATOM 1899 O O . LEU A 1 233 ? 5.416 5.490 -9.785 1.00 93.50 233 LEU A O 1
ATOM 1903 N N . GLU A 1 234 ? 7.324 6.216 -10.721 1.00 92.12 234 GLU A N 1
ATOM 1904 C CA . GLU A 1 234 ? 6.898 6.008 -12.116 1.00 92.12 234 GLU A CA 1
ATOM 1905 C C . GLU A 1 234 ? 6.532 4.536 -12.367 1.00 92.12 234 GLU A C 1
ATOM 1907 O O . GLU A 1 234 ? 5.489 4.241 -12.960 1.00 92.12 234 GLU A O 1
ATOM 1912 N N . LYS A 1 235 ? 7.332 3.590 -11.855 1.00 93.44 235 LYS A N 1
ATOM 1913 C CA . LYS A 1 235 ? 7.035 2.152 -11.956 1.00 93.44 235 LYS A CA 1
ATOM 1914 C C . LYS A 1 235 ? 5.787 1.762 -11.180 1.00 93.44 235 LYS A C 1
ATOM 1916 O O . LYS A 1 235 ? 4.970 1.012 -11.712 1.00 93.44 235 LYS A O 1
ATOM 1921 N N . MET A 1 236 ? 5.633 2.238 -9.943 1.00 95.56 236 MET A N 1
ATOM 1922 C CA . MET A 1 236 ? 4.437 1.950 -9.146 1.00 95.56 236 MET A CA 1
ATOM 1923 C C . MET A 1 236 ? 3.184 2.485 -9.842 1.00 95.56 236 MET A C 1
ATOM 1925 O O . MET A 1 236 ? 2.195 1.762 -9.966 1.00 95.56 236 MET A O 1
ATOM 1929 N N . GLU A 1 237 ? 3.240 3.713 -10.361 1.00 95.44 237 GLU A N 1
ATOM 1930 C CA . GLU A 1 237 ? 2.142 4.319 -11.108 1.00 95.44 237 GLU A CA 1
ATOM 1931 C C . GLU A 1 237 ? 1.803 3.515 -12.368 1.00 95.44 237 GLU A C 1
ATOM 1933 O O . GLU A 1 237 ? 0.648 3.135 -12.569 1.00 95.44 237 GLU A O 1
ATOM 1938 N N . SER A 1 238 ? 2.813 3.200 -13.183 1.00 94.56 238 SER A N 1
ATOM 1939 C CA . SER A 1 238 ? 2.659 2.448 -14.431 1.00 94.56 238 SER A CA 1
ATOM 1940 C C . SER A 1 238 ? 2.114 1.034 -14.193 1.00 94.56 238 SER A C 1
ATOM 1942 O O . SER A 1 238 ? 1.215 0.574 -14.909 1.00 94.56 238 SER A O 1
ATOM 1944 N N . PHE A 1 239 ? 2.584 0.347 -13.146 1.00 95.56 239 PHE A N 1
ATOM 1945 C CA . PHE A 1 239 ? 2.062 -0.960 -12.749 1.00 95.56 239 PHE A CA 1
ATOM 1946 C C . PHE A 1 239 ? 0.582 -0.868 -12.363 1.00 95.56 239 PHE A C 1
ATOM 1948 O O . PHE A 1 239 ? -0.249 -1.593 -12.913 1.00 95.56 239 PHE A O 1
ATOM 1955 N N . LEU A 1 240 ? 0.230 0.047 -11.456 1.00 95.62 240 LEU A N 1
ATOM 1956 C CA . LEU A 1 240 ? -1.139 0.193 -10.959 1.00 95.62 240 LEU A CA 1
ATOM 1957 C C . LEU A 1 240 ? -2.119 0.628 -12.054 1.00 95.62 240 LEU A C 1
ATOM 1959 O O . LEU A 1 240 ? -3.248 0.142 -12.104 1.00 95.62 240 LEU A O 1
ATOM 1963 N N . GLU A 1 241 ? -1.697 1.509 -12.959 1.00 94.31 241 GLU A N 1
ATOM 1964 C CA . GLU A 1 241 ? -2.507 1.925 -14.101 1.00 94.31 241 GLU A CA 1
ATOM 1965 C C . GLU A 1 241 ? -2.723 0.764 -15.078 1.00 94.31 241 GLU A C 1
ATOM 1967 O O . GLU A 1 241 ? -3.866 0.448 -15.426 1.00 94.31 241 GLU A O 1
ATOM 1972 N N . SER A 1 242 ? -1.644 0.087 -15.482 1.00 92.50 242 SER A N 1
ATOM 1973 C CA . SER A 1 242 ? -1.700 -0.992 -16.475 1.00 92.50 242 SER A CA 1
ATOM 1974 C C . SER A 1 242 ? -2.496 -2.216 -16.001 1.00 92.50 242 SER A C 1
ATOM 1976 O O . SER A 1 242 ? -2.998 -2.969 -16.844 1.00 92.50 242 SER A O 1
ATOM 1978 N N . THR A 1 243 ? -2.654 -2.394 -14.685 1.00 90.88 243 THR A N 1
ATOM 1979 C CA . THR A 1 243 ? -3.351 -3.527 -14.051 1.00 90.88 243 THR A CA 1
ATOM 1980 C C . THR A 1 243 ? -4.715 -3.177 -13.440 1.00 90.88 243 THR A C 1
ATOM 1982 O O . THR A 1 243 ? -5.436 -4.086 -13.033 1.00 90.88 243 THR A O 1
ATOM 1985 N N . SER A 1 244 ? -5.134 -1.905 -13.463 1.00 85.06 244 SER A N 1
ATOM 1986 C CA . SER A 1 244 ? -6.352 -1.362 -12.815 1.00 85.06 244 SER A CA 1
ATOM 1987 C C . SER A 1 244 ? -7.694 -2.048 -13.151 1.00 85.06 244 SER A C 1
ATOM 1989 O O . SER A 1 244 ? -8.697 -1.827 -12.475 1.00 85.06 244 SER A O 1
ATOM 1991 N N . GLY A 1 245 ? -7.749 -2.891 -14.185 1.00 82.19 245 GLY A N 1
ATOM 1992 C CA . GLY A 1 245 ? -8.938 -3.660 -14.578 1.00 82.19 245 GLY A CA 1
ATOM 1993 C C . GLY A 1 245 ? -8.903 -5.150 -14.231 1.00 82.19 245 GLY A C 1
ATOM 1994 O O . GLY A 1 245 ? -9.865 -5.860 -14.528 1.00 82.19 245 GLY A O 1
ATOM 1995 N N . SER A 1 246 ? -7.805 -5.623 -13.655 1.00 90.12 246 SER A N 1
ATOM 1996 C CA . SER A 1 246 ? -7.505 -7.039 -13.463 1.00 90.12 246 SER A CA 1
ATOM 1997 C C . SER A 1 246 ? -7.359 -7.377 -11.983 1.00 90.12 246 SER A C 1
ATOM 1999 O O . SER A 1 246 ? -7.253 -6.490 -11.145 1.00 90.12 246 SER A O 1
ATOM 2001 N N . LYS A 1 247 ? -7.360 -8.665 -11.657 1.00 93.94 247 LYS A N 1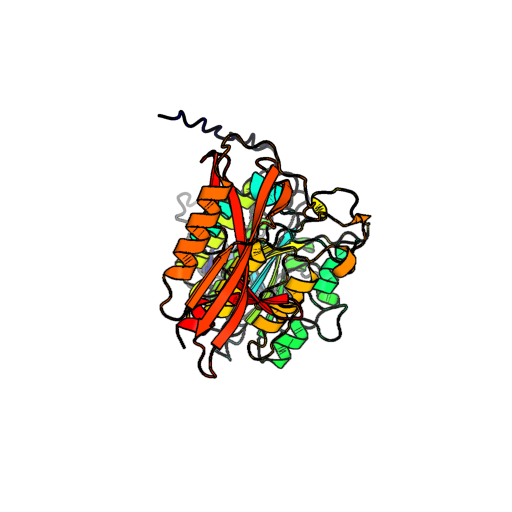
ATOM 2002 C CA . LYS A 1 247 ? -7.263 -9.190 -10.299 1.00 93.94 247 LYS A CA 1
ATOM 2003 C C . LYS A 1 247 ? -5.794 -9.389 -9.906 1.00 93.94 247 LYS A C 1
ATOM 2005 O O . LYS A 1 247 ? -5.210 -10.433 -10.194 1.00 93.94 247 LYS A O 1
ATOM 2010 N N . PHE A 1 248 ? -5.203 -8.389 -9.254 1.00 95.31 248 PHE A N 1
ATOM 2011 C CA . PHE A 1 248 ? -3.796 -8.382 -8.847 1.00 95.31 248 PHE A CA 1
ATOM 2012 C C . PHE A 1 248 ? -3.612 -8.188 -7.342 1.00 95.31 248 PHE A C 1
ATOM 2014 O O . PHE A 1 248 ? -4.381 -7.491 -6.677 1.00 95.31 248 PHE A O 1
ATOM 2021 N N . PHE A 1 249 ? -2.567 -8.820 -6.811 1.00 97.38 249 PHE A N 1
ATOM 2022 C CA . PHE A 1 249 ? -2.042 -8.545 -5.481 1.00 97.38 249 PHE A CA 1
ATOM 2023 C C . PHE A 1 249 ? -0.601 -8.062 -5.611 1.00 97.38 249 PHE A C 1
ATOM 2025 O O . PHE A 1 249 ? 0.254 -8.789 -6.116 1.00 97.38 249 PHE A O 1
ATOM 2032 N N . SER A 1 250 ? -0.328 -6.843 -5.159 1.00 97.62 250 SER A N 1
ATOM 2033 C CA . SER A 1 250 ? 0.996 -6.240 -5.297 1.00 97.62 250 SER A CA 1
ATOM 2034 C C . SER A 1 250 ? 1.532 -5.696 -3.989 1.00 97.62 250 SER A C 1
ATOM 2036 O O . SER A 1 250 ? 0.814 -5.002 -3.267 1.00 97.62 250 SER A O 1
ATOM 2038 N N . VAL A 1 251 ? 2.821 -5.920 -3.747 1.00 98.12 251 VAL A N 1
ATOM 2039 C CA . VAL A 1 251 ? 3.566 -5.274 -2.665 1.00 98.12 251 VAL A CA 1
ATOM 2040 C C . VAL A 1 251 ? 4.739 -4.503 -3.252 1.00 98.12 251 VAL A C 1
ATOM 2042 O O . VAL A 1 251 ? 5.559 -5.060 -3.979 1.00 98.12 251 VAL A O 1
ATOM 2045 N N . MET A 1 252 ? 4.811 -3.215 -2.941 1.00 97.81 252 MET A N 1
ATOM 2046 C CA . MET A 1 252 ? 5.772 -2.282 -3.514 1.00 97.81 252 MET A CA 1
ATOM 2047 C C . MET A 1 252 ? 6.434 -1.477 -2.394 1.00 97.81 252 MET A C 1
ATOM 2049 O O . MET A 1 252 ? 5.748 -0.870 -1.581 1.00 97.81 252 MET A O 1
ATOM 2053 N N . PHE A 1 253 ? 7.758 -1.488 -2.338 1.00 95.69 253 PHE A N 1
ATOM 2054 C CA . PHE A 1 253 ? 8.574 -0.767 -1.368 1.00 95.69 253 PHE A CA 1
ATOM 2055 C C . PHE A 1 253 ? 9.239 0.414 -2.062 1.00 95.69 253 PHE A C 1
ATOM 2057 O O . PHE A 1 253 ? 9.764 0.264 -3.167 1.00 95.69 253 PHE A O 1
ATOM 2064 N N . LEU A 1 254 ? 9.212 1.564 -1.403 1.00 92.25 254 LEU A N 1
ATOM 2065 C CA . LEU A 1 254 ? 10.060 2.698 -1.746 1.00 92.25 254 LEU A CA 1
ATOM 2066 C C . LEU A 1 254 ? 11.353 2.596 -0.933 1.00 92.25 254 LEU A C 1
ATOM 2068 O O . LEU A 1 254 ? 11.279 2.276 0.248 1.00 92.25 254 LEU A O 1
ATOM 2072 N N . ASP A 1 255 ? 12.513 2.823 -1.545 1.00 83.12 255 ASP A N 1
ATOM 2073 C CA . ASP A 1 255 ? 13.789 2.823 -0.814 1.00 83.12 255 ASP A CA 1
ATOM 2074 C C . ASP A 1 255 ? 13.975 4.145 -0.033 1.00 83.12 255 ASP A C 1
ATOM 2076 O O . ASP A 1 255 ? 13.224 5.104 -0.220 1.00 83.12 255 ASP A O 1
ATOM 2080 N N . ASP A 1 256 ? 14.933 4.170 0.905 1.00 67.81 256 ASP A N 1
ATOM 2081 C CA . ASP A 1 256 ? 15.155 5.308 1.810 1.00 67.81 256 ASP A CA 1
ATOM 2082 C C . ASP A 1 256 ? 15.487 6.597 1.045 1.00 67.81 256 ASP A C 1
ATOM 2084 O O . ASP A 1 256 ? 16.347 6.609 0.169 1.00 67.81 256 ASP A O 1
ATOM 2088 N N . TYR A 1 257 ? 14.822 7.686 1.428 1.00 64.19 257 TYR A N 1
ATOM 2089 C CA . TYR A 1 257 ? 14.856 8.993 0.762 1.00 64.19 257 TYR A CA 1
ATOM 2090 C C . TYR A 1 257 ? 15.954 9.919 1.306 1.00 64.19 257 TYR A C 1
ATOM 2092 O O . TYR A 1 257 ? 15.943 11.124 1.045 1.00 64.19 257 TYR A O 1
ATOM 2100 N N . GLY A 1 258 ? 16.843 9.391 2.150 1.00 56.94 258 GLY A N 1
ATOM 2101 C CA . GLY A 1 258 ? 17.895 10.168 2.796 1.00 56.94 258 GLY A CA 1
ATOM 2102 C C . GLY A 1 258 ? 17.350 11.328 3.643 1.00 56.94 258 GLY A C 1
ATOM 2103 O O . GLY A 1 258 ? 16.328 11.219 4.332 1.00 56.94 258 GLY A O 1
ATOM 2104 N N . SER A 1 259 ? 18.056 12.458 3.625 1.00 53.00 259 SER A N 1
ATOM 2105 C CA . SER A 1 259 ? 17.723 13.673 4.385 1.00 53.00 259 SER A CA 1
ATOM 2106 C C . SER A 1 259 ? 16.507 14.439 3.829 1.00 53.00 259 SER A C 1
ATOM 2108 O O . SER A 1 259 ? 15.866 15.187 4.574 1.00 53.00 259 SER A O 1
ATOM 2110 N N . GLN A 1 260 ? 16.113 14.221 2.567 1.00 58.41 260 GLN A N 1
ATOM 2111 C CA . GLN A 1 260 ? 15.136 15.042 1.831 1.00 58.41 260 GLN A CA 1
ATOM 2112 C C . GLN A 1 260 ? 13.672 14.572 1.973 1.00 58.41 260 GLN A C 1
ATOM 2114 O O . GLN A 1 260 ? 12.912 14.451 1.012 1.00 58.41 260 GLN A O 1
ATOM 2119 N N . ARG A 1 261 ? 13.214 14.353 3.212 1.00 55.81 261 ARG A N 1
ATOM 2120 C CA . ARG A 1 261 ? 11.850 13.855 3.510 1.00 55.81 261 ARG A CA 1
ATOM 2121 C C . ARG A 1 261 ? 10.698 14.793 3.106 1.00 55.81 261 ARG A C 1
ATOM 2123 O O . ARG A 1 261 ? 9.545 14.384 3.189 1.00 55.81 261 ARG A O 1
ATOM 2130 N N . SER A 1 262 ? 10.959 16.044 2.733 1.00 56.72 262 SER A N 1
ATOM 2131 C CA . SER A 1 262 ? 9.933 16.972 2.227 1.00 56.72 262 SER A CA 1
ATOM 2132 C C . SER A 1 262 ? 9.605 16.747 0.748 1.00 56.72 262 SER A C 1
ATOM 2134 O O . SER A 1 262 ? 8.477 17.020 0.344 1.00 56.72 262 SER A O 1
ATOM 2136 N N . MET A 1 263 ? 10.539 16.216 -0.051 1.00 68.06 263 MET A N 1
ATOM 2137 C CA . MET A 1 263 ? 10.315 15.995 -1.486 1.00 68.06 263 MET A CA 1
ATOM 2138 C C . MET A 1 263 ? 9.360 14.826 -1.745 1.00 68.06 263 MET A C 1
ATOM 2140 O O . MET A 1 263 ? 8.414 14.963 -2.516 1.00 68.06 263 MET A O 1
ATOM 2144 N N . ILE A 1 264 ? 9.481 13.744 -0.970 1.00 83.00 264 ILE A N 1
ATOM 2145 C CA . ILE A 1 264 ? 8.546 12.612 -1.042 1.00 83.00 264 ILE A CA 1
ATOM 2146 C C . ILE A 1 264 ? 7.085 13.025 -0.766 1.00 83.00 264 ILE A C 1
ATOM 2148 O O . ILE A 1 264 ? 6.177 12.440 -1.351 1.00 83.00 264 ILE A O 1
ATOM 2152 N N . ASP A 1 265 ? 6.814 14.037 0.074 1.00 87.50 265 ASP A N 1
ATOM 2153 C CA . ASP A 1 265 ? 5.433 14.513 0.276 1.00 87.50 265 ASP A CA 1
ATOM 2154 C C . ASP A 1 265 ? 4.827 15.028 -1.030 1.00 87.50 265 ASP A C 1
ATOM 2156 O O . ASP A 1 265 ? 3.664 14.753 -1.327 1.00 87.50 265 ASP A O 1
ATOM 2160 N N . TYR A 1 266 ? 5.614 15.753 -1.824 1.00 88.75 266 TYR A N 1
ATOM 2161 C CA . TYR A 1 266 ? 5.178 16.223 -3.127 1.00 88.75 266 TYR A CA 1
ATOM 2162 C C . TYR A 1 266 ? 5.015 15.059 -4.105 1.00 88.75 266 TYR A C 1
ATOM 2164 O O . TYR A 1 266 ? 3.903 14.845 -4.592 1.00 88.75 266 TYR A O 1
ATOM 2172 N N . ASP A 1 267 ? 6.062 14.265 -4.321 1.00 89.00 267 ASP A N 1
ATOM 2173 C CA . ASP A 1 267 ? 6.079 13.252 -5.383 1.00 89.00 267 ASP A CA 1
ATOM 2174 C C . ASP A 1 267 ? 5.054 12.135 -5.146 1.00 89.00 267 ASP A C 1
ATOM 2176 O O . ASP A 1 267 ? 4.331 11.729 -6.065 1.00 89.00 267 ASP A O 1
ATOM 2180 N N . LEU A 1 268 ? 4.908 11.685 -3.893 1.00 92.81 268 LEU A N 1
ATOM 2181 C CA . LEU A 1 268 ? 3.895 10.698 -3.526 1.00 92.81 268 LEU A CA 1
ATOM 2182 C C . LEU A 1 268 ? 2.481 11.272 -3.682 1.00 92.81 268 LEU A C 1
ATOM 2184 O O . LEU A 1 268 ? 1.590 10.573 -4.173 1.00 92.81 268 LEU A O 1
ATOM 2188 N N . SER A 1 269 ? 2.258 12.535 -3.298 1.00 94.56 269 SER A N 1
ATOM 2189 C CA . SER A 1 269 ? 0.949 13.176 -3.473 1.00 94.56 269 SER A CA 1
ATOM 2190 C C . SER A 1 269 ? 0.567 13.295 -4.948 1.00 94.56 269 SER A C 1
ATOM 2192 O O . SER A 1 269 ? -0.559 12.955 -5.314 1.00 94.56 269 SER A O 1
ATOM 2194 N N . GLU A 1 270 ? 1.514 13.671 -5.804 1.00 94.69 270 GLU A N 1
ATOM 2195 C CA . GLU A 1 270 ? 1.317 13.803 -7.244 1.00 94.69 270 GLU A CA 1
ATOM 2196 C C . GLU A 1 270 ? 1.025 12.449 -7.904 1.00 94.69 270 GLU A C 1
ATOM 2198 O O . GLU A 1 270 ? 0.080 12.333 -8.691 1.00 94.69 270 GLU A O 1
ATOM 2203 N N . MET A 1 271 ? 1.754 11.392 -7.528 1.00 95.81 271 MET A N 1
ATOM 2204 C CA . MET A 1 271 ? 1.458 10.030 -7.980 1.00 95.81 271 MET A CA 1
ATOM 2205 C C . MET A 1 271 ? 0.028 9.615 -7.600 1.00 95.81 271 MET A C 1
ATOM 2207 O O . MET A 1 271 ? -0.732 9.131 -8.442 1.00 95.81 271 MET A O 1
ATOM 2211 N N . LEU A 1 272 ? -0.382 9.832 -6.345 1.00 97.31 272 LEU A N 1
ATOM 2212 C CA . LEU A 1 272 ? -1.727 9.480 -5.881 1.00 97.31 272 LEU A CA 1
ATOM 2213 C C . LEU A 1 272 ? -2.830 10.294 -6.583 1.00 97.31 272 LEU A C 1
ATOM 2215 O O . LEU A 1 272 ? -3.891 9.740 -6.893 1.00 97.31 272 LEU A O 1
ATOM 2219 N N . ILE A 1 273 ? -2.586 11.577 -6.875 1.00 97.19 273 ILE A N 1
ATOM 2220 C CA . ILE A 1 273 ? -3.496 12.427 -7.657 1.00 97.19 273 ILE A CA 1
ATOM 2221 C C . ILE A 1 273 ? -3.687 11.849 -9.060 1.00 97.19 273 ILE A C 1
ATOM 2223 O O . ILE A 1 273 ? -4.832 11.672 -9.490 1.00 97.19 273 ILE A O 1
ATOM 2227 N N . ARG A 1 274 ? -2.599 11.500 -9.756 1.00 96.62 274 ARG A N 1
ATOM 2228 C CA . ARG A 1 274 ? -2.666 10.920 -11.106 1.00 96.62 274 ARG A CA 1
ATOM 2229 C C . ARG A 1 274 ? -3.371 9.566 -11.118 1.00 96.62 274 ARG A C 1
ATOM 2231 O O . ARG A 1 274 ? -4.235 9.341 -11.965 1.00 96.62 274 ARG A O 1
ATOM 2238 N N . LEU A 1 275 ? -3.093 8.695 -10.145 1.00 96.62 275 LEU A N 1
ATOM 2239 C CA . LEU A 1 275 ? -3.797 7.414 -9.987 1.00 96.62 275 LEU A CA 1
ATOM 2240 C C . LEU A 1 275 ? -5.313 7.606 -9.815 1.00 96.62 275 LEU A C 1
ATOM 2242 O O . LEU A 1 275 ? -6.107 6.870 -10.407 1.00 96.62 275 LEU A O 1
ATOM 2246 N N . ASN A 1 276 ? -5.730 8.617 -9.049 1.00 96.12 276 ASN A N 1
ATOM 2247 C CA . ASN A 1 276 ? -7.143 8.949 -8.878 1.00 96.12 276 ASN A CA 1
ATOM 2248 C C . ASN A 1 276 ? -7.776 9.493 -10.166 1.00 96.12 276 ASN A C 1
ATOM 2250 O O . ASN A 1 276 ? -8.858 9.049 -10.539 1.00 96.12 276 ASN A O 1
ATOM 2254 N N . GLN A 1 277 ? -7.095 10.398 -10.878 1.00 96.00 277 GLN A N 1
ATOM 2255 C CA . GLN A 1 277 ? -7.554 10.929 -12.172 1.00 96.00 277 GLN A CA 1
ATOM 2256 C C . GLN A 1 277 ? -7.717 9.826 -13.230 1.00 96.00 277 GLN A C 1
ATOM 2258 O O . GLN A 1 277 ? -8.624 9.885 -14.059 1.00 96.00 277 GLN A O 1
ATOM 2263 N N . LYS A 1 278 ? -6.875 8.788 -13.167 1.00 95.00 278 LYS A N 1
ATOM 2264 C CA . LYS A 1 278 ? -6.929 7.591 -14.020 1.00 95.00 278 LYS A CA 1
ATOM 2265 C C . LYS A 1 278 ? -7.948 6.540 -13.547 1.00 95.00 278 LYS A C 1
ATOM 2267 O O . LYS A 1 278 ? -8.030 5.467 -14.135 1.00 95.00 278 LYS A O 1
ATOM 2272 N N . ASN A 1 279 ? -8.743 6.831 -12.513 1.00 94.81 279 ASN A N 1
ATOM 2273 C CA . ASN A 1 279 ? -9.755 5.940 -11.927 1.00 94.81 279 ASN A CA 1
ATOM 2274 C C . ASN A 1 279 ? -9.212 4.597 -11.401 1.00 94.81 279 ASN A C 1
ATOM 2276 O O . ASN A 1 279 ? -9.964 3.627 -11.284 1.00 94.81 279 ASN A O 1
ATOM 2280 N N . VAL A 1 280 ? -7.931 4.529 -11.017 1.00 95.62 280 VAL A N 1
ATOM 2281 C CA . VAL A 1 280 ? -7.330 3.297 -10.471 1.00 95.62 280 VAL A CA 1
ATOM 2282 C C . VAL A 1 280 ? -8.058 2.843 -9.198 1.00 95.62 280 VAL A C 1
ATOM 2284 O O . VAL A 1 280 ? -8.274 1.652 -8.979 1.00 95.62 280 VAL A O 1
ATOM 2287 N N . PHE A 1 281 ? -8.527 3.788 -8.380 1.00 95.38 281 PHE A N 1
ATOM 2288 C CA . PHE A 1 281 ? -9.239 3.497 -7.133 1.00 95.38 281 PHE A CA 1
ATOM 2289 C C . PHE A 1 281 ? -10.658 2.929 -7.312 1.00 95.38 281 PHE A C 1
ATOM 2291 O O . PHE A 1 281 ? -11.298 2.592 -6.315 1.00 95.38 281 PHE A O 1
ATOM 2298 N N . GLU A 1 282 ? -11.181 2.801 -8.539 1.00 94.31 282 GLU A N 1
ATOM 2299 C CA . GLU A 1 282 ? -12.500 2.183 -8.742 1.00 94.31 282 GLU A CA 1
ATOM 2300 C C . GLU A 1 282 ? -12.482 0.695 -8.359 1.00 94.31 282 GLU A C 1
ATOM 2302 O O . GLU A 1 282 ? -13.417 0.220 -7.713 1.00 94.31 282 GLU A O 1
ATOM 2307 N N . LYS A 1 283 ? -11.392 -0.007 -8.703 1.00 94.25 283 LYS A N 1
ATOM 2308 C CA . LYS A 1 283 ? -11.213 -1.461 -8.522 1.00 94.25 283 LYS A CA 1
ATOM 2309 C C . LYS A 1 283 ? -10.004 -1.848 -7.670 1.00 94.25 283 LYS A C 1
ATOM 2311 O O . LYS A 1 283 ? -9.825 -3.023 -7.367 1.00 94.25 283 LYS A O 1
ATOM 2316 N N . THR A 1 284 ? -9.165 -0.889 -7.285 1.00 96.00 284 THR A N 1
ATOM 2317 C CA . THR A 1 284 ? -7.960 -1.165 -6.496 1.00 96.00 284 THR A CA 1
ATOM 2318 C C . THR A 1 284 ? -8.111 -0.637 -5.077 1.00 96.00 284 THR A C 1
ATOM 2320 O O . THR A 1 284 ? -8.304 0.560 -4.861 1.00 96.00 284 THR A O 1
ATOM 2323 N N . THR A 1 285 ? -7.991 -1.537 -4.104 1.00 96.69 285 THR A N 1
ATOM 2324 C CA . THR A 1 285 ? -7.763 -1.191 -2.699 1.00 96.69 285 THR A CA 1
ATOM 2325 C C . THR A 1 285 ? -6.291 -0.860 -2.512 1.00 96.69 285 THR A C 1
ATOM 2327 O O . THR A 1 285 ? -5.432 -1.660 -2.880 1.00 96.69 285 THR A O 1
ATOM 2330 N N . LEU A 1 286 ? -6.000 0.302 -1.930 1.00 97.75 286 LEU A N 1
ATOM 2331 C CA . LEU A 1 286 ? -4.640 0.768 -1.682 1.00 97.75 286 LEU A CA 1
ATOM 2332 C C . LEU A 1 286 ? -4.367 0.837 -0.179 1.00 97.75 286 LEU A C 1
ATOM 2334 O O . LEU A 1 286 ? -5.070 1.530 0.559 1.00 97.75 286 LEU A O 1
ATOM 2338 N N . ILE A 1 287 ? -3.330 0.135 0.263 1.00 98.12 287 ILE A N 1
ATOM 2339 C CA . ILE A 1 287 ? -2.794 0.182 1.622 1.00 98.12 287 ILE A CA 1
ATOM 2340 C C . ILE A 1 287 ? -1.450 0.904 1.558 1.00 98.12 287 ILE A C 1
ATOM 2342 O O . ILE A 1 287 ? -0.592 0.539 0.763 1.00 98.12 287 ILE A O 1
ATOM 2346 N N . VAL A 1 288 ? -1.263 1.918 2.395 1.00 97.50 288 VAL A N 1
ATOM 2347 C CA . VAL A 1 288 ? 0.018 2.602 2.586 1.00 97.50 288 VAL A CA 1
ATOM 2348 C C . VAL A 1 288 ? 0.447 2.371 4.024 1.00 97.50 288 VAL A C 1
ATOM 2350 O O . VAL A 1 288 ? -0.280 2.705 4.962 1.00 97.50 288 VAL A O 1
ATOM 2353 N N . THR A 1 289 ? 1.611 1.768 4.213 1.00 95.88 289 THR A N 1
ATOM 2354 C CA . THR A 1 289 ? 2.146 1.462 5.541 1.00 95.88 289 THR A CA 1
ATOM 2355 C C . THR A 1 289 ? 3.660 1.629 5.553 1.00 95.88 289 THR A C 1
ATOM 2357 O O . THR A 1 289 ? 4.240 2.021 4.545 1.00 95.88 289 THR A O 1
ATOM 2360 N N . THR A 1 290 ? 4.307 1.399 6.690 1.00 92.19 290 THR A N 1
ATOM 2361 C CA . THR A 1 290 ? 5.759 1.549 6.824 1.00 92.19 290 THR A CA 1
ATOM 2362 C C . THR A 1 290 ? 6.459 0.206 6.931 1.00 92.19 290 THR A C 1
ATOM 2364 O O . THR A 1 290 ? 5.878 -0.776 7.392 1.00 92.19 290 THR A O 1
ATOM 2367 N N . TYR A 1 291 ? 7.729 0.178 6.547 1.00 92.50 291 TYR A N 1
ATOM 2368 C CA . TYR A 1 291 ? 8.631 -0.932 6.816 1.00 92.50 291 TYR A CA 1
ATOM 2369 C C . TYR A 1 291 ? 9.952 -0.441 7.403 1.00 92.50 291 TYR A C 1
ATOM 2371 O O . TYR A 1 291 ? 10.326 0.717 7.238 1.00 92.50 291 TYR A O 1
ATOM 2379 N N . ASP A 1 292 ? 10.653 -1.350 8.070 1.00 89.88 292 ASP A N 1
ATOM 2380 C CA . ASP A 1 292 ? 12.052 -1.208 8.458 1.00 89.88 292 ASP A CA 1
ATOM 2381 C C . ASP A 1 292 ? 12.672 -2.619 8.448 1.00 89.88 292 ASP A C 1
ATOM 2383 O O . ASP A 1 292 ? 12.058 -3.595 8.889 1.00 89.88 292 ASP A O 1
ATOM 2387 N N . LEU A 1 293 ? 13.862 -2.735 7.858 1.00 90.00 293 LEU A N 1
ATOM 2388 C CA . LEU A 1 293 ? 14.602 -3.990 7.687 1.00 90.00 293 LEU A CA 1
ATOM 2389 C C . LEU A 1 293 ? 15.567 -4.262 8.850 1.00 90.00 293 LEU A C 1
ATOM 2391 O O . LEU A 1 293 ? 16.273 -5.270 8.858 1.00 90.00 293 LEU A O 1
ATOM 2395 N N . SER A 1 294 ? 15.611 -3.374 9.842 1.00 89.31 294 SER A N 1
ATOM 2396 C CA . SER A 1 294 ? 16.433 -3.516 11.030 1.00 89.31 294 SER A CA 1
ATOM 2397 C C . SER A 1 294 ? 16.094 -4.795 11.796 1.00 89.31 294 SER A C 1
ATOM 2399 O O . SER A 1 294 ? 14.943 -5.103 12.117 1.00 89.31 294 SER A O 1
ATOM 2401 N N . ILE A 1 295 ? 17.148 -5.531 12.142 1.00 90.69 295 ILE A N 1
ATOM 2402 C CA . ILE A 1 295 ? 17.097 -6.685 13.048 1.00 90.69 295 ILE A CA 1
ATOM 2403 C C . ILE A 1 295 ? 17.293 -6.285 14.517 1.00 90.69 295 ILE A C 1
ATOM 2405 O O . ILE A 1 295 ? 17.221 -7.140 15.405 1.00 90.69 295 ILE A O 1
ATOM 2409 N N . LYS A 1 296 ? 17.582 -5.003 14.774 1.00 91.62 296 LYS A N 1
ATOM 2410 C CA . LYS A 1 296 ? 17.713 -4.453 16.124 1.00 91.62 296 LYS A CA 1
ATOM 2411 C C . LYS A 1 296 ? 16.329 -4.171 16.689 1.00 91.62 296 LYS A C 1
ATOM 2413 O O . LYS A 1 296 ? 15.396 -3.872 15.951 1.00 91.62 296 LYS A O 1
ATOM 2418 N N . GLU A 1 297 ? 16.207 -4.280 18.003 1.00 89.25 297 GLU A N 1
ATOM 2419 C CA . GLU A 1 297 ? 14.965 -3.927 18.682 1.00 89.25 297 GLU A CA 1
ATOM 2420 C C . GLU A 1 297 ? 14.741 -2.418 18.641 1.00 89.25 297 GLU A C 1
ATOM 2422 O O . GLU A 1 297 ? 15.689 -1.631 18.726 1.00 89.25 297 GLU A O 1
ATOM 2427 N N . VAL A 1 298 ? 13.477 -2.028 18.505 1.00 85.38 298 VAL A N 1
ATOM 2428 C CA . VAL A 1 298 ? 13.073 -0.626 18.537 1.00 85.38 298 VAL A CA 1
ATOM 2429 C C . VAL A 1 298 ? 13.243 -0.069 19.947 1.00 85.38 298 VAL A C 1
ATOM 2431 O O . VAL A 1 298 ? 12.688 -0.596 20.911 1.00 85.38 298 VAL A O 1
ATOM 2434 N N . THR A 1 299 ? 13.986 1.029 20.062 1.00 78.81 299 THR A N 1
ATOM 2435 C CA . THR A 1 299 ? 14.205 1.734 21.333 1.00 78.81 299 THR A CA 1
ATOM 2436 C C . THR A 1 299 ? 13.415 3.038 21.435 1.00 78.81 299 THR A C 1
ATOM 2438 O O . THR A 1 299 ? 12.983 3.393 22.530 1.00 78.81 299 THR A O 1
ATOM 2441 N N . ASP A 1 300 ? 13.188 3.731 20.318 1.00 78.50 300 ASP A N 1
ATOM 2442 C CA . ASP A 1 300 ? 12.387 4.959 20.255 1.00 78.50 300 ASP A CA 1
ATOM 2443 C C . ASP A 1 300 ? 10.883 4.655 20.376 1.00 78.50 300 ASP A C 1
ATOM 2445 O O . ASP A 1 300 ? 10.385 3.641 19.892 1.00 78.50 300 ASP A O 1
ATOM 2449 N N . GLU A 1 301 ? 10.134 5.519 21.062 1.00 71.81 301 GLU A N 1
ATOM 2450 C CA . GLU A 1 301 ? 8.702 5.295 21.276 1.00 71.81 301 GLU A CA 1
ATOM 2451 C C . GLU A 1 301 ? 7.881 5.502 20.001 1.00 71.81 301 GLU A C 1
ATOM 2453 O O . GLU A 1 301 ? 6.928 4.764 19.757 1.00 71.81 301 GLU A O 1
ATOM 2458 N N . ASN A 1 302 ? 8.258 6.453 19.148 1.00 70.25 302 ASN A N 1
ATOM 2459 C CA . ASN A 1 302 ? 7.460 6.802 17.975 1.00 70.25 302 ASN A CA 1
ATOM 2460 C C . ASN A 1 302 ? 7.468 5.699 16.913 1.00 70.25 302 ASN A C 1
ATOM 2462 O O . ASN A 1 302 ? 6.441 5.406 16.301 1.00 70.25 302 ASN A O 1
ATOM 2466 N N . THR A 1 303 ? 8.616 5.058 16.725 1.00 78.19 303 THR A N 1
ATOM 2467 C CA . THR A 1 303 ? 8.828 3.946 15.789 1.00 78.19 303 THR A CA 1
ATOM 2468 C C . THR A 1 303 ? 8.032 2.690 16.143 1.00 78.19 303 THR A C 1
ATOM 2470 O O . THR A 1 303 ? 7.751 1.888 15.257 1.00 78.19 303 THR A O 1
ATOM 2473 N N . LYS A 1 304 ? 7.550 2.558 17.388 1.00 82.88 304 LYS A N 1
ATOM 2474 C CA . LYS A 1 304 ? 6.625 1.484 17.796 1.00 82.88 304 LYS A CA 1
ATOM 2475 C C . LYS A 1 304 ? 5.221 1.637 17.189 1.00 82.88 304 LYS A C 1
ATOM 2477 O O . LYS A 1 304 ? 4.465 0.667 17.245 1.00 82.88 304 LYS A O 1
ATOM 2482 N N . ASN A 1 305 ? 4.877 2.811 16.631 1.00 83.75 305 ASN A N 1
ATOM 2483 C CA . ASN A 1 305 ? 3.606 3.120 15.952 1.00 83.75 305 ASN A CA 1
ATOM 2484 C C . ASN A 1 305 ? 3.803 3.265 14.429 1.00 83.75 305 ASN A C 1
ATOM 2486 O O . ASN A 1 305 ? 3.887 4.396 13.920 1.00 83.75 305 ASN A O 1
ATOM 2490 N N . PRO A 1 306 ? 3.917 2.161 13.672 1.00 90.06 306 PRO A N 1
ATOM 2491 C CA . PRO A 1 306 ? 3.944 2.212 12.222 1.00 90.06 306 PRO A CA 1
ATOM 2492 C C . PRO A 1 306 ? 2.755 2.982 11.641 1.00 90.06 306 PRO A C 1
ATOM 2494 O O . PRO A 1 306 ? 1.620 2.885 12.107 1.00 90.06 306 PRO A O 1
ATOM 2497 N N . LEU A 1 307 ? 3.008 3.726 10.562 1.00 90.75 307 LEU A N 1
ATOM 2498 C CA . LEU A 1 307 ? 1.929 4.268 9.749 1.00 90.75 307 LEU A CA 1
ATOM 2499 C C . LEU A 1 307 ? 1.091 3.123 9.176 1.00 90.75 307 LEU A C 1
ATOM 2501 O O . LEU A 1 307 ? 1.629 2.169 8.614 1.00 90.75 307 LEU A O 1
ATOM 2505 N N . PHE A 1 308 ? -0.227 3.270 9.225 1.00 94.75 308 PHE A N 1
ATOM 2506 C CA . PHE A 1 308 ? -1.138 2.432 8.465 1.00 94.75 308 PHE A CA 1
ATOM 2507 C C . PHE A 1 308 ? -2.321 3.250 7.972 1.00 94.75 308 PHE A C 1
ATOM 2509 O O . PHE A 1 308 ? -3.081 3.828 8.756 1.00 94.75 308 PHE A O 1
ATOM 2516 N N . ALA A 1 309 ? -2.474 3.286 6.657 1.00 95.38 309 ALA A N 1
ATOM 2517 C CA . ALA A 1 309 ? -3.570 3.933 5.977 1.00 95.38 309 ALA A CA 1
ATOM 2518 C C . ALA A 1 309 ? -4.128 3.008 4.899 1.00 95.38 309 ALA A C 1
ATOM 2520 O O . ALA A 1 309 ? -3.382 2.343 4.185 1.00 95.38 309 ALA A O 1
ATOM 2521 N N . ILE A 1 310 ? -5.446 2.980 4.757 1.00 97.06 310 ILE A N 1
ATOM 2522 C CA . ILE A 1 310 ? -6.114 2.143 3.764 1.00 97.06 310 ILE A CA 1
ATOM 2523 C C . ILE A 1 310 ? -7.244 2.903 3.089 1.00 97.06 310 ILE A C 1
ATOM 2525 O O . ILE A 1 310 ? -8.055 3.559 3.743 1.00 97.06 310 ILE A O 1
ATOM 2529 N N . ARG A 1 311 ? -7.326 2.762 1.770 1.00 95.06 311 ARG A N 1
ATOM 2530 C CA . ARG A 1 311 ? -8.486 3.116 0.962 1.00 95.06 311 ARG A CA 1
ATOM 2531 C C . ARG A 1 311 ? -9.009 1.855 0.292 1.00 95.06 311 ARG A C 1
ATOM 2533 O O . ARG A 1 311 ? -8.312 1.263 -0.525 1.00 95.06 311 ARG A O 1
ATOM 2540 N N . LEU A 1 312 ? -10.247 1.483 0.602 1.00 95.06 312 LEU A N 1
ATOM 2541 C CA . LEU A 1 312 ? -10.951 0.441 -0.145 1.00 95.06 312 LEU A CA 1
ATOM 2542 C C . LEU A 1 312 ? -11.304 0.948 -1.547 1.00 95.06 312 LEU A C 1
ATOM 2544 O O . LEU A 1 312 ? -11.542 2.145 -1.737 1.00 95.06 312 LEU A O 1
ATOM 2548 N N . SER A 1 313 ? -11.365 0.037 -2.515 1.00 94.94 313 SER A N 1
ATOM 2549 C CA . SER A 1 313 ? -11.854 0.360 -3.855 1.00 94.94 313 SER A CA 1
ATOM 2550 C C . SER A 1 313 ? -13.294 0.881 -3.811 1.00 94.94 313 SER A C 1
ATOM 2552 O O . SER A 1 313 ? -14.077 0.543 -2.914 1.00 94.94 313 SER A O 1
ATOM 2554 N N . ASN A 1 314 ? -13.680 1.697 -4.792 1.00 93.81 314 ASN A N 1
ATOM 2555 C CA . ASN A 1 314 ? -15.046 2.222 -4.854 1.00 93.81 314 ASN A CA 1
ATOM 2556 C C . ASN A 1 314 ? -16.087 1.098 -4.978 1.00 93.81 314 ASN A C 1
ATOM 2558 O O . ASN A 1 314 ? -17.183 1.225 -4.432 1.00 93.81 314 ASN A O 1
ATOM 2562 N N . ASN A 1 315 ? -15.747 -0.009 -5.642 1.00 91.12 315 ASN A N 1
ATOM 2563 C CA . ASN A 1 315 ? -16.595 -1.195 -5.708 1.00 91.12 315 ASN A CA 1
ATOM 2564 C C . ASN A 1 315 ? -16.794 -1.846 -4.338 1.00 91.12 315 ASN A C 1
ATOM 2566 O O . ASN A 1 315 ? -17.940 -2.029 -3.925 1.00 91.12 315 ASN A O 1
ATOM 2570 N N . LEU A 1 316 ? -15.711 -2.124 -3.601 1.00 89.81 316 LEU A N 1
ATOM 2571 C CA . LEU A 1 316 ? -15.810 -2.727 -2.270 1.00 89.81 316 LEU A CA 1
ATOM 2572 C C . LEU A 1 316 ? -16.572 -1.826 -1.299 1.00 89.81 316 LEU A C 1
ATOM 2574 O O . LEU A 1 316 ? -17.441 -2.313 -0.581 1.00 89.81 316 LEU A O 1
ATOM 2578 N N . MET A 1 317 ? -16.340 -0.509 -1.335 1.00 89.38 317 MET A N 1
ATOM 2579 C CA . MET A 1 317 ? -17.096 0.445 -0.514 1.00 89.38 317 MET A CA 1
ATOM 2580 C C . MET A 1 317 ? -18.611 0.383 -0.767 1.00 89.38 317 MET A C 1
ATOM 2582 O O . MET A 1 317 ? -19.389 0.549 0.170 1.00 89.38 317 MET A O 1
ATOM 2586 N N . LYS A 1 318 ? -19.041 0.133 -2.014 1.00 89.06 318 LYS A N 1
ATOM 2587 C CA . LYS A 1 318 ? -20.463 -0.008 -2.374 1.00 89.06 318 LYS A CA 1
ATOM 2588 C C . LYS A 1 318 ? -21.029 -1.368 -1.957 1.00 89.06 318 LYS A C 1
ATOM 2590 O O . LYS A 1 318 ? -22.173 -1.437 -1.517 1.00 89.06 318 LYS A O 1
ATOM 2595 N N . THR A 1 319 ? -20.259 -2.447 -2.110 1.00 86.50 319 THR A N 1
ATOM 2596 C CA . THR A 1 319 ? -20.738 -3.819 -1.864 1.00 86.50 319 THR A CA 1
ATOM 2597 C C . THR A 1 319 ? -20.624 -4.271 -0.409 1.00 86.50 319 THR A C 1
ATOM 2599 O O . THR A 1 319 ? -21.317 -5.206 -0.020 1.00 86.50 319 THR A O 1
ATOM 2602 N N . GLN A 1 320 ? -19.759 -3.634 0.385 1.00 83.88 320 GLN A N 1
ATOM 2603 C CA . GLN A 1 320 ? -19.433 -4.010 1.767 1.00 83.88 320 GLN A CA 1
ATOM 2604 C C . GLN A 1 320 ? -19.517 -2.801 2.724 1.00 83.88 320 GLN A C 1
ATOM 2606 O O . GLN A 1 320 ? -18.523 -2.391 3.334 1.00 83.88 320 GLN A O 1
ATOM 2611 N N . PRO A 1 321 ? -20.702 -2.168 2.854 1.00 80.62 321 PRO A N 1
ATOM 2612 C CA . PRO A 1 321 ? -20.859 -0.967 3.676 1.00 80.62 321 PRO A CA 1
ATOM 2613 C C . PRO A 1 321 ? -20.634 -1.233 5.173 1.00 80.62 321 PRO A C 1
ATOM 2615 O O . PRO A 1 321 ? -20.187 -0.343 5.896 1.00 80.62 321 PRO A O 1
ATOM 2618 N N . THR A 1 322 ? -20.916 -2.450 5.647 1.00 81.50 322 THR A N 1
ATOM 2619 C CA . THR A 1 322 ? -20.728 -2.841 7.050 1.00 81.50 322 THR A CA 1
ATOM 2620 C C . THR A 1 322 ? -19.247 -2.971 7.399 1.00 81.50 322 THR A C 1
ATOM 2622 O O . THR A 1 322 ? -18.800 -2.425 8.406 1.00 81.50 322 THR A O 1
ATOM 2625 N N . GLU A 1 323 ? -18.462 -3.625 6.550 1.00 85.00 323 GLU A N 1
ATOM 2626 C CA . GLU A 1 323 ? -17.020 -3.788 6.712 1.00 85.00 323 GLU A CA 1
ATOM 2627 C C . GLU A 1 323 ? -16.302 -2.438 6.619 1.00 85.00 323 GLU A C 1
ATOM 2629 O O . GLU A 1 323 ? -15.411 -2.160 7.422 1.00 85.00 323 GLU A O 1
ATOM 2634 N N . LEU A 1 324 ? -16.730 -1.560 5.704 1.00 84.44 324 LEU A N 1
ATOM 2635 C CA . LEU A 1 324 ? -16.231 -0.185 5.618 1.00 84.44 324 LEU A CA 1
ATOM 2636 C C . LEU A 1 324 ? -16.504 0.599 6.910 1.00 84.44 324 LEU A C 1
ATOM 2638 O O . LEU A 1 324 ? -15.638 1.332 7.397 1.00 84.44 324 LEU A O 1
ATOM 2642 N N . TYR A 1 325 ? -17.703 0.445 7.470 1.00 80.00 325 TYR A N 1
ATOM 2643 C CA . TYR A 1 325 ? -18.066 1.060 8.738 1.00 80.00 325 TYR A CA 1
ATOM 2644 C C . TYR A 1 325 ? -17.196 0.536 9.892 1.00 80.00 325 TYR A C 1
ATOM 2646 O O . TYR A 1 325 ? -16.644 1.330 10.654 1.00 80.00 325 TYR A O 1
ATOM 2654 N N . PHE A 1 326 ? -16.990 -0.780 9.987 1.00 85.25 326 PHE A N 1
ATOM 2655 C CA . PHE A 1 326 ? -16.117 -1.371 11.004 1.00 85.25 326 PHE A CA 1
ATOM 2656 C C . PHE A 1 326 ? -14.660 -0.953 10.847 1.00 85.25 326 PHE A C 1
ATOM 2658 O O . PHE A 1 326 ? -14.026 -0.606 11.841 1.00 85.25 326 PHE A O 1
ATOM 2665 N N . LEU A 1 327 ? -14.149 -0.888 9.618 1.00 86.75 327 LEU A N 1
ATOM 2666 C CA . LEU A 1 327 ? -12.810 -0.385 9.342 1.00 86.75 327 LEU A CA 1
ATOM 2667 C C . LEU A 1 327 ? -12.649 1.063 9.823 1.00 86.75 327 LEU A C 1
ATOM 2669 O O . LEU A 1 327 ? -11.639 1.404 10.438 1.00 86.75 327 LEU A O 1
ATOM 2673 N N . HIS A 1 328 ? -13.655 1.912 9.587 1.00 80.56 328 HIS A N 1
ATOM 2674 C CA . HIS A 1 328 ? -13.647 3.286 10.081 1.00 80.56 328 HIS A CA 1
ATOM 2675 C C . HIS A 1 328 ? -13.607 3.350 11.610 1.00 80.56 328 HIS A C 1
ATOM 2677 O O . HIS A 1 328 ? -12.788 4.085 12.152 1.00 80.56 328 HIS A O 1
ATOM 2683 N N . LEU A 1 329 ? -14.424 2.569 12.314 1.00 71.31 329 LEU A N 1
ATOM 2684 C CA . LEU A 1 329 ? -14.381 2.542 13.778 1.00 71.31 329 LEU A CA 1
ATOM 2685 C C . LEU A 1 329 ? -13.049 2.007 14.315 1.00 71.31 329 LEU A C 1
ATOM 2687 O O . LEU A 1 329 ? -12.459 2.590 15.221 1.00 71.31 329 LEU A O 1
ATOM 2691 N N . ASN A 1 330 ? -12.550 0.919 13.730 1.00 82.69 330 ASN A N 1
ATOM 2692 C CA . ASN A 1 330 ? -11.301 0.281 14.132 1.00 82.69 330 ASN A CA 1
ATOM 2693 C C . ASN A 1 330 ? -10.081 1.170 13.887 1.00 82.69 330 ASN A C 1
ATOM 2695 O O . ASN A 1 330 ? -9.084 1.022 14.586 1.00 82.69 330 ASN A O 1
ATOM 2699 N N . SER A 1 331 ? -10.168 2.125 12.954 1.00 78.88 331 SER A N 1
ATOM 2700 C CA . SER A 1 331 ? -9.099 3.094 12.688 1.00 78.88 331 SER A CA 1
ATOM 2701 C C . SER A 1 331 ? -8.734 3.953 13.907 1.00 78.88 331 SER A C 1
ATOM 2703 O O . SER A 1 331 ? -7.651 4.526 13.954 1.00 78.88 331 SER A O 1
ATOM 2705 N N . TYR A 1 332 ? -9.576 3.977 14.938 1.00 69.75 332 TYR A N 1
ATOM 2706 C CA . TYR A 1 332 ? -9.277 4.663 16.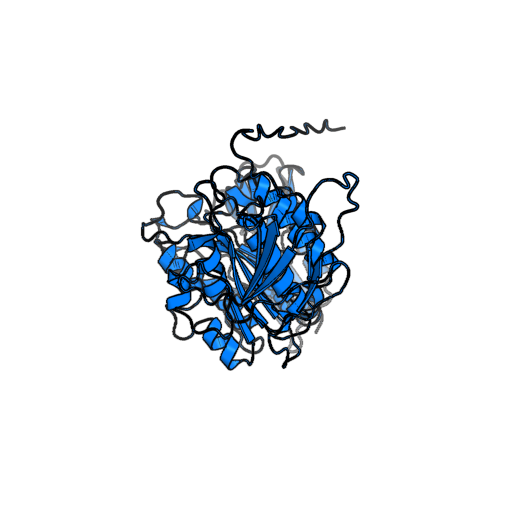188 1.00 69.75 332 TYR A CA 1
ATOM 2707 C C . TYR A 1 332 ? -9.154 3.752 17.411 1.00 69.75 332 TYR A C 1
ATOM 2709 O O . TYR A 1 332 ? -9.093 4.239 18.538 1.00 69.75 332 TYR A O 1
ATOM 2717 N N . ARG A 1 333 ? -9.163 2.436 17.210 1.00 76.75 333 ARG A N 1
ATOM 2718 C CA . ARG A 1 333 ? -8.993 1.459 18.285 1.00 76.75 333 ARG A CA 1
ATOM 2719 C C . ARG A 1 333 ? -7.556 0.970 18.305 1.00 76.75 333 ARG A C 1
ATOM 2721 O O . ARG A 1 333 ? -6.804 1.181 17.355 1.00 76.75 333 ARG A O 1
ATOM 2728 N N . TYR A 1 334 ? -7.193 0.288 19.385 1.00 77.31 334 TYR A N 1
ATOM 2729 C CA . TYR A 1 334 ? -5.906 -0.380 19.466 1.00 77.31 334 TYR A CA 1
ATOM 2730 C C . TYR A 1 334 ? -5.803 -1.464 18.386 1.00 77.31 334 TYR A C 1
ATOM 2732 O O . TYR A 1 334 ? -6.530 -2.466 18.409 1.00 77.31 334 TYR A O 1
ATOM 2740 N N . LEU A 1 335 ? -4.895 -1.250 17.438 1.00 87.00 335 LEU A N 1
ATOM 2741 C CA . LEU A 1 335 ? -4.521 -2.221 16.423 1.00 87.00 335 LEU A CA 1
ATOM 2742 C C . LEU A 1 335 ? -3.054 -2.605 16.582 1.00 87.00 335 LEU A C 1
ATOM 2744 O O . LEU A 1 335 ? -2.257 -1.931 17.232 1.00 87.00 335 LEU A O 1
ATOM 2748 N N . THR A 1 336 ? -2.701 -3.708 15.942 1.00 90.75 336 THR A N 1
ATOM 2749 C CA . THR A 1 336 ? -1.318 -4.145 15.785 1.00 90.75 336 THR A CA 1
ATOM 2750 C C . THR A 1 336 ? -1.072 -4.549 14.343 1.00 90.75 336 THR A C 1
ATOM 2752 O O . THR A 1 336 ? -2.012 -4.799 13.590 1.00 90.75 336 THR A O 1
ATOM 2755 N N . THR A 1 337 ? 0.186 -4.691 13.967 1.00 91.25 337 THR A N 1
ATOM 2756 C CA . THR A 1 337 ? 0.628 -5.189 12.654 1.00 91.25 337 THR A CA 1
ATOM 2757 C C . THR A 1 337 ? 0.138 -6.602 12.328 1.00 91.25 337 THR A C 1
ATOM 2759 O O . THR A 1 337 ? 0.001 -6.973 11.168 1.00 91.25 337 THR A O 1
ATOM 2762 N N . PHE A 1 338 ? -0.282 -7.374 13.328 1.00 91.50 338 PHE A N 1
ATOM 2763 C CA . PHE A 1 338 ? -0.978 -8.638 13.090 1.00 91.50 338 PHE A CA 1
ATOM 2764 C C . PHE A 1 338 ? -2.394 -8.450 12.513 1.00 91.50 338 PHE A C 1
ATOM 2766 O O . PHE A 1 338 ? -2.884 -9.267 11.735 1.00 91.50 338 PHE A O 1
ATOM 2773 N N . HIS A 1 339 ? -3.054 -7.339 12.841 1.00 92.69 339 HIS A N 1
ATOM 2774 C CA . HIS A 1 339 ? -4.375 -7.011 12.310 1.00 92.69 339 HIS A CA 1
ATOM 2775 C C . HIS A 1 339 ? -4.326 -6.643 10.830 1.00 92.69 339 HIS A C 1
ATOM 2777 O O . HIS A 1 339 ? -5.257 -6.978 10.098 1.00 92.69 339 HIS A O 1
ATOM 2783 N N . SER A 1 340 ? -3.259 -5.980 10.370 1.00 92.94 340 SER A N 1
ATOM 2784 C CA . SER A 1 340 ? -3.101 -5.681 8.943 1.00 92.94 340 SER A CA 1
ATOM 2785 C C . SER A 1 340 ? -2.908 -6.953 8.123 1.00 92.94 340 SER A C 1
ATOM 2787 O O . SER A 1 340 ? -3.545 -7.078 7.081 1.00 92.94 340 SER A O 1
ATOM 2789 N N . TYR A 1 341 ? -2.145 -7.933 8.621 1.00 94.69 341 TYR A N 1
ATOM 2790 C CA . TYR A 1 341 ? -2.054 -9.261 8.001 1.00 94.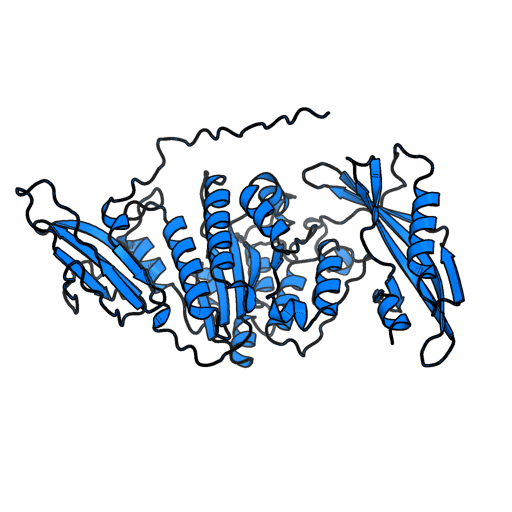69 341 TYR A CA 1
ATOM 2791 C C . TYR A 1 341 ? -3.442 -9.885 7.796 1.00 94.69 341 TYR A C 1
ATOM 2793 O O . TYR A 1 341 ? -3.804 -10.264 6.680 1.00 94.69 341 TYR A O 1
ATOM 2801 N N . HIS A 1 342 ? -4.268 -9.927 8.848 1.00 94.38 342 HIS A N 1
ATOM 2802 C CA . HIS A 1 342 ? -5.624 -10.464 8.734 1.00 94.38 342 HIS A CA 1
ATOM 2803 C C . HIS A 1 342 ? -6.509 -9.642 7.793 1.00 94.38 342 HIS A C 1
ATOM 2805 O O . HIS A 1 342 ? -7.252 -10.232 7.014 1.00 94.38 342 HIS A O 1
ATOM 2811 N N . LEU A 1 343 ? -6.392 -8.310 7.792 1.00 94.88 343 LEU A N 1
ATOM 2812 C CA . LEU A 1 343 ? -7.101 -7.465 6.830 1.00 94.88 343 LEU A CA 1
ATOM 2813 C C . LEU A 1 343 ? -6.788 -7.862 5.385 1.00 94.88 343 LEU A C 1
ATOM 2815 O O . LEU A 1 343 ? -7.704 -8.035 4.585 1.00 94.88 343 LEU A O 1
ATOM 2819 N N . ILE A 1 344 ? -5.502 -8.027 5.065 1.00 95.69 344 ILE A N 1
ATOM 2820 C CA . ILE A 1 344 ? -5.042 -8.412 3.727 1.00 95.69 344 ILE A CA 1
ATOM 2821 C C . ILE A 1 344 ? -5.597 -9.790 3.366 1.00 95.69 344 ILE A C 1
ATOM 2823 O O . ILE A 1 344 ? -6.135 -9.967 2.277 1.00 95.69 344 ILE A O 1
ATOM 2827 N N . MET A 1 345 ? -5.560 -10.748 4.294 1.00 95.19 345 MET A N 1
ATOM 2828 C CA . MET A 1 345 ? -6.145 -12.071 4.073 1.00 95.19 345 MET A CA 1
ATOM 2829 C C . MET A 1 345 ? -7.647 -12.012 3.763 1.00 95.19 345 MET A C 1
ATOM 2831 O O . MET A 1 345 ? -8.101 -12.720 2.864 1.00 95.19 345 MET A O 1
ATOM 2835 N N . ASN A 1 346 ? -8.414 -11.152 4.441 1.00 93.94 346 ASN A N 1
ATOM 2836 C CA . ASN A 1 346 ? -9.831 -10.953 4.125 1.00 93.94 346 ASN A CA 1
ATOM 2837 C C . ASN A 1 346 ? -10.049 -10.223 2.798 1.00 93.94 346 ASN A C 1
ATOM 2839 O O . ASN A 1 346 ? -10.999 -10.538 2.097 1.00 93.94 346 ASN A O 1
ATOM 2843 N N . LEU A 1 347 ? -9.183 -9.285 2.414 1.00 94.56 347 LEU A N 1
ATOM 2844 C CA . LEU A 1 347 ? -9.257 -8.652 1.093 1.00 94.56 347 LEU A CA 1
ATOM 2845 C C . LEU A 1 347 ? -9.009 -9.664 -0.040 1.00 94.56 347 LEU A C 1
ATOM 2847 O O . LEU A 1 347 ? -9.662 -9.602 -1.079 1.00 94.56 347 LEU A O 1
ATOM 2851 N N . LEU A 1 348 ? -8.099 -10.619 0.173 1.00 94.56 348 LEU A N 1
ATOM 2852 C CA . LEU A 1 348 ? -7.791 -11.685 -0.786 1.00 94.56 348 LEU A CA 1
ATOM 2853 C C . LEU A 1 348 ? -8.863 -12.783 -0.820 1.00 94.56 348 LEU A C 1
ATOM 2855 O O . LEU A 1 348 ? -9.080 -13.405 -1.859 1.00 94.56 348 LEU A O 1
ATOM 2859 N N . GLU A 1 349 ? -9.557 -13.019 0.293 1.00 91.62 349 GLU A N 1
ATOM 2860 C CA . GLU A 1 349 ? -10.692 -13.938 0.373 1.00 91.62 349 GLU A CA 1
ATOM 2861 C C . GLU A 1 349 ? -11.844 -13.328 1.199 1.00 91.62 349 GLU A C 1
ATOM 2863 O O . GLU A 1 349 ? -12.009 -13.639 2.384 1.00 91.62 349 GLU A O 1
ATOM 2868 N N . PRO A 1 350 ? -12.699 -12.490 0.579 1.00 83.12 350 PRO A N 1
ATOM 2869 C CA . PRO A 1 350 ? -13.748 -11.751 1.294 1.00 83.12 350 PRO A CA 1
ATOM 2870 C C . PRO A 1 350 ? -14.803 -12.617 1.988 1.00 83.12 350 PRO A C 1
ATOM 2872 O O . PRO A 1 350 ? -15.542 -12.130 2.835 1.00 83.12 350 PRO A O 1
ATOM 2875 N N . LYS A 1 351 ? -14.900 -13.903 1.626 1.00 77.12 351 LYS A N 1
ATOM 2876 C CA . LYS A 1 351 ? -15.864 -14.844 2.219 1.00 77.12 351 LYS A CA 1
ATOM 2877 C C . LYS A 1 351 ? -15.403 -15.429 3.550 1.00 77.12 351 LYS A C 1
ATOM 2879 O O . LYS A 1 351 ? -16.225 -15.961 4.290 1.00 77.12 351 LYS A O 1
ATOM 2884 N N . THR A 1 352 ? -14.111 -15.363 3.854 1.00 79.19 352 THR A N 1
ATOM 2885 C CA . THR A 1 352 ? -13.604 -15.743 5.173 1.00 79.19 352 THR A CA 1
ATOM 2886 C C . THR A 1 352 ? -13.853 -14.599 6.140 1.00 79.19 352 THR A C 1
ATOM 2888 O O . THR A 1 352 ? -13.484 -13.470 5.844 1.00 79.19 352 THR A O 1
ATOM 2891 N N . SER A 1 353 ? -14.448 -14.873 7.300 1.00 69.62 353 SER A N 1
ATOM 2892 C CA . SER A 1 353 ? -14.528 -13.923 8.413 1.00 69.62 353 SER A CA 1
ATOM 2893 C C . SER A 1 353 ? -13.454 -14.258 9.442 1.00 69.62 353 SER A C 1
ATOM 2895 O O . SER A 1 353 ? -13.280 -15.422 9.795 1.00 69.62 353 SER A O 1
ATOM 2897 N N . SER A 1 354 ? -12.746 -13.245 9.939 1.00 79.69 354 SER A N 1
ATOM 2898 C CA . SER A 1 354 ? -11.815 -13.395 11.059 1.00 79.69 354 SER A CA 1
ATOM 2899 C C . SER A 1 354 ? -12.093 -12.328 12.109 1.00 79.69 354 SER A C 1
ATOM 2901 O O . SER A 1 354 ? -12.112 -11.131 11.801 1.00 79.69 354 SER A O 1
ATOM 2903 N N . ASP A 1 355 ? -12.223 -12.751 13.363 1.00 81.88 355 ASP A N 1
ATOM 2904 C CA . ASP A 1 355 ? -12.346 -11.863 14.525 1.00 81.88 355 ASP A CA 1
ATOM 2905 C C . ASP A 1 355 ? -11.061 -11.080 14.806 1.00 81.88 355 ASP A C 1
ATOM 2907 O O . ASP A 1 355 ? -11.049 -10.206 15.667 1.00 81.88 355 ASP A O 1
ATOM 2911 N N . LEU A 1 356 ? -9.986 -11.315 14.044 1.00 87.00 356 LEU A N 1
ATOM 2912 C CA . LEU A 1 356 ? -8.736 -10.548 14.069 1.00 87.00 356 LEU A CA 1
ATOM 2913 C C . LEU A 1 356 ? -8.652 -9.517 12.932 1.00 87.00 356 LEU A C 1
ATOM 2915 O O . LEU A 1 356 ? -7.832 -8.611 12.969 1.00 87.00 356 LEU A O 1
ATOM 2919 N N . SER A 1 357 ? -9.566 -9.558 11.963 1.00 89.94 357 SER A N 1
ATOM 2920 C CA . SER A 1 357 ? -9.605 -8.606 10.847 1.00 89.94 357 SER A CA 1
ATOM 2921 C C . SER A 1 357 ? -10.178 -7.237 11.207 1.00 89.94 357 SER A C 1
ATOM 2923 O O . SER A 1 357 ? -11.262 -7.192 11.771 1.00 89.94 357 SER A O 1
ATOM 2925 N N . PRO A 1 358 ? -9.588 -6.104 10.816 1.00 90.38 358 PRO A N 1
ATOM 2926 C CA . PRO A 1 358 ? -10.231 -4.791 10.901 1.00 90.38 358 PRO A CA 1
ATOM 2927 C C . PRO A 1 358 ? -11.577 -4.661 10.157 1.00 90.38 358 PRO A C 1
ATOM 2929 O O . PRO A 1 358 ? -12.259 -3.659 10.353 1.00 90.38 358 PRO A O 1
ATOM 2932 N N . PHE A 1 359 ? -11.997 -5.652 9.360 1.00 89.62 359 PHE A N 1
ATOM 2933 C CA . PHE A 1 359 ? -13.371 -5.770 8.847 1.00 89.62 359 PHE A CA 1
ATOM 2934 C C . PHE A 1 359 ? -14.376 -6.342 9.846 1.00 89.62 359 PHE A C 1
ATOM 2936 O O . PHE A 1 359 ? -15.557 -6.422 9.539 1.00 89.62 359 PHE A O 1
ATOM 2943 N N . THR A 1 360 ? -13.943 -6.714 11.045 1.00 85.31 360 THR A N 1
ATOM 2944 C CA . THR A 1 360 ? -14.805 -7.034 12.182 1.00 85.31 360 THR A CA 1
ATOM 2945 C C . THR A 1 360 ? -14.507 -6.057 13.310 1.00 85.31 360 THR A C 1
ATOM 2947 O O . THR A 1 360 ? -13.355 -5.680 13.548 1.00 85.31 360 THR A O 1
ATOM 2950 N N . LEU A 1 361 ? -15.547 -5.586 13.990 1.00 74.44 361 LEU A N 1
ATOM 2951 C CA . LEU A 1 361 ? -15.420 -4.527 14.986 1.00 74.44 361 LEU A CA 1
ATOM 2952 C C . LEU A 1 361 ? -14.623 -5.005 16.220 1.00 74.44 361 LEU A C 1
ATOM 2954 O O . LEU A 1 361 ? -15.007 -5.980 16.857 1.00 74.44 361 LEU A O 1
ATOM 2958 N N . LYS A 1 362 ? -13.511 -4.337 16.561 1.00 76.06 362 LYS A N 1
ATOM 2959 C CA . LYS A 1 362 ? -12.551 -4.770 17.606 1.00 76.06 362 LYS A CA 1
ATOM 2960 C C . LYS A 1 362 ? -12.872 -4.236 18.979 1.00 76.06 362 LYS A C 1
ATOM 2962 O O . LYS A 1 362 ? -13.011 -3.040 19.068 1.00 76.06 362 LYS A O 1
ATOM 2967 N N . SER A 1 363 ? -12.899 -5.020 20.054 1.00 69.69 363 SER A N 1
ATOM 2968 C CA . SER A 1 363 ? -13.178 -4.467 21.397 1.00 69.69 363 SER A CA 1
ATOM 2969 C C . SER A 1 363 ? -12.360 -3.195 21.729 1.00 69.69 363 SER A C 1
ATOM 2971 O O . SER A 1 363 ? -11.187 -3.088 21.362 1.00 69.69 363 SER A O 1
ATOM 2973 N N . THR A 1 364 ? -12.994 -2.221 22.390 1.00 64.19 364 THR A N 1
ATOM 2974 C CA . THR A 1 364 ? -12.350 -0.998 22.909 1.00 64.19 364 THR A CA 1
ATOM 2975 C C . THR A 1 364 ? -11.501 -1.270 24.151 1.00 64.19 364 THR A C 1
ATOM 2977 O O . THR A 1 364 ? -10.597 -0.499 24.442 1.00 64.19 364 THR A O 1
ATOM 2980 N N . GLU A 1 365 ? -11.721 -2.401 24.824 1.00 63.44 365 GLU A N 1
ATOM 2981 C CA . GLU A 1 365 ? -11.023 -2.807 26.054 1.00 63.44 365 GLU A CA 1
ATOM 2982 C C . GLU A 1 365 ? -9.673 -3.500 25.791 1.00 63.44 365 GLU A C 1
ATOM 2984 O O . GLU A 1 365 ? -9.015 -3.986 26.711 1.00 63.44 365 GLU A O 1
ATOM 2989 N N . ARG A 1 366 ? -9.254 -3.604 24.525 1.00 71.00 366 ARG A N 1
ATOM 2990 C CA . ARG A 1 366 ? -8.017 -4.302 24.159 1.00 71.00 366 ARG A CA 1
ATOM 2991 C C . ARG A 1 366 ? -6.808 -3.546 24.686 1.00 71.00 366 ARG A C 1
ATOM 2993 O O . ARG A 1 366 ? -6.643 -2.352 24.458 1.00 71.00 366 ARG A O 1
ATOM 3000 N N . THR A 1 367 ? -5.925 -4.288 25.333 1.00 69.88 367 THR A N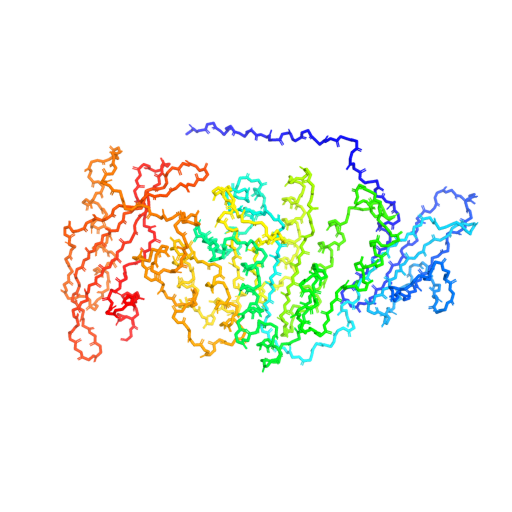 1
ATOM 3001 C CA . THR A 1 367 ? -4.650 -3.811 25.868 1.00 69.88 367 THR A CA 1
ATOM 3002 C C . THR A 1 367 ? -3.486 -4.503 25.166 1.00 69.88 367 THR A C 1
ATOM 3004 O O . THR A 1 367 ? -3.645 -5.611 24.647 1.00 69.88 367 THR A O 1
ATOM 3007 N N . CYS A 1 368 ? -2.287 -3.914 25.215 1.00 76.31 368 CYS A N 1
ATOM 3008 C CA . CYS A 1 368 ? -1.063 -4.583 24.759 1.00 76.31 368 CYS A CA 1
ATOM 3009 C C . CYS A 1 368 ? -0.921 -5.987 25.349 1.00 76.31 368 CYS A C 1
ATOM 3011 O O . CYS A 1 368 ? -0.621 -6.922 24.616 1.00 76.31 368 CYS A O 1
ATOM 3013 N N . GLN A 1 369 ? -1.204 -6.155 26.644 1.00 77.81 369 GLN A N 1
ATOM 3014 C CA . GLN A 1 369 ? -1.103 -7.450 27.309 1.00 77.81 369 GLN A CA 1
ATOM 3015 C C . GLN A 1 369 ? -2.094 -8.467 26.728 1.00 77.81 369 GLN A C 1
ATOM 3017 O O . GLN A 1 369 ? -1.690 -9.579 26.392 1.00 77.81 369 GLN A O 1
ATOM 3022 N N . SER A 1 370 ? -3.365 -8.081 26.548 1.00 77.06 370 SER A N 1
ATOM 3023 C CA . SER A 1 370 ? -4.370 -8.954 25.915 1.00 77.06 370 SER A CA 1
ATOM 3024 C C . SER A 1 370 ? -4.007 -9.308 24.473 1.00 77.06 370 SER A C 1
ATOM 3026 O O . SER A 1 370 ? -4.294 -10.403 24.000 1.00 77.06 370 SER A O 1
ATOM 3028 N N . GLU A 1 371 ? -3.298 -8.402 23.805 1.00 81.88 371 GLU A N 1
ATOM 3029 C CA . GLU A 1 371 ? -2.827 -8.557 22.438 1.00 81.88 371 GLU A CA 1
ATOM 3030 C C . GLU A 1 371 ? -1.432 -9.159 22.360 1.00 81.88 371 GLU A C 1
ATOM 3032 O O . GLU A 1 371 ? -0.859 -9.176 21.277 1.00 81.88 371 GLU A O 1
ATOM 3037 N N . GLY A 1 372 ? -0.868 -9.651 23.470 1.00 83.19 372 GLY A N 1
ATOM 3038 C CA . GLY A 1 372 ? 0.464 -10.251 23.557 1.00 83.19 372 GLY A CA 1
ATOM 3039 C C . GLY A 1 372 ? 1.582 -9.369 22.994 1.00 83.19 372 GLY A C 1
ATOM 3040 O O . GLY A 1 372 ? 2.491 -9.891 22.346 1.00 83.19 372 GLY A O 1
ATOM 3041 N N . VAL A 1 373 ? 1.461 -8.051 23.126 1.00 84.75 373 VAL A N 1
ATOM 3042 C CA . VAL A 1 373 ? 2.496 -7.071 22.793 1.00 84.75 373 VAL A CA 1
ATOM 3043 C C . VAL A 1 373 ? 3.330 -6.832 24.053 1.00 84.75 373 VAL A C 1
ATOM 3045 O O . VAL A 1 373 ? 2.748 -6.520 25.093 1.00 84.75 373 VAL A O 1
ATOM 3048 N N . PRO A 1 374 ? 4.667 -6.982 23.994 1.00 79.69 374 PRO A N 1
ATOM 3049 C CA . PRO A 1 374 ? 5.534 -6.743 25.145 1.00 79.69 374 PRO A CA 1
ATOM 3050 C C . PRO A 1 374 ? 5.356 -5.334 25.718 1.00 79.69 374 PRO A C 1
ATOM 3052 O O . PRO A 1 374 ? 5.209 -4.380 24.954 1.00 79.69 374 PRO A O 1
ATOM 3055 N N . ASP A 1 375 ? 5.464 -5.181 27.040 1.00 74.62 375 ASP A N 1
ATOM 3056 C CA . ASP A 1 375 ? 5.302 -3.881 27.714 1.00 74.62 375 ASP A CA 1
ATOM 3057 C C . ASP A 1 375 ? 6.244 -2.808 27.153 1.00 74.62 375 ASP A C 1
ATOM 3059 O O . ASP A 1 375 ? 5.846 -1.662 26.956 1.00 74.62 375 ASP A O 1
ATOM 3063 N N . ILE A 1 376 ? 7.476 -3.190 26.799 1.00 74.69 376 ILE A N 1
ATOM 3064 C CA . ILE A 1 376 ? 8.453 -2.285 26.180 1.00 74.69 376 ILE A CA 1
ATOM 3065 C C . ILE A 1 376 ? 7.993 -1.748 24.815 1.00 74.69 376 ILE A C 1
ATOM 3067 O O . ILE A 1 376 ? 8.380 -0.647 24.432 1.00 74.69 376 ILE A O 1
ATOM 3071 N N . MET A 1 377 ? 7.135 -2.480 24.101 1.00 77.25 377 MET A N 1
ATOM 3072 C CA . MET A 1 377 ? 6.557 -2.094 22.808 1.00 77.25 377 MET A CA 1
ATOM 3073 C C . MET A 1 377 ? 5.183 -1.421 22.949 1.00 77.25 377 MET A C 1
ATOM 3075 O O . MET A 1 377 ? 4.506 -1.150 21.956 1.00 77.25 377 MET A O 1
ATOM 3079 N N . CYS A 1 378 ? 4.730 -1.170 24.177 1.00 76.75 378 CYS A N 1
ATOM 3080 C CA . CYS A 1 378 ? 3.361 -0.773 24.426 1.00 76.75 378 CYS A CA 1
ATOM 3081 C C . CYS A 1 378 ? 3.146 0.746 24.418 1.00 76.75 378 CYS A C 1
ATOM 3083 O O . CYS A 1 378 ? 3.543 1.450 25.340 1.00 76.75 378 CYS A O 1
ATOM 3085 N N . LEU A 1 379 ? 2.421 1.234 23.410 1.00 67.44 379 LEU A N 1
ATOM 3086 C CA . LEU A 1 379 ? 1.945 2.622 23.303 1.00 67.44 379 LEU A CA 1
ATOM 3087 C C . LEU A 1 379 ? 0.499 2.862 23.808 1.00 67.44 379 LEU A C 1
ATOM 3089 O O . LEU A 1 379 ? -0.110 3.855 23.431 1.00 67.44 379 LEU A O 1
ATOM 3093 N N . CYS A 1 380 ? -0.080 1.945 24.601 1.00 59.78 380 CYS A N 1
ATOM 3094 C CA . CYS A 1 380 ? -1.504 1.920 24.998 1.00 59.78 380 CYS A CA 1
ATOM 3095 C C . CYS A 1 380 ? -2.157 3.282 25.318 1.00 59.78 380 CYS A C 1
ATOM 3097 O O . CYS A 1 380 ? -1.581 4.104 26.032 1.00 59.78 380 CYS A O 1
ATOM 3099 N N . MET A 1 381 ? -3.444 3.410 24.946 1.00 54.34 381 MET A N 1
ATOM 3100 C CA . MET A 1 381 ? -4.379 4.356 25.569 1.00 54.34 381 MET A CA 1
ATOM 3101 C C . MET A 1 381 ? -4.402 4.085 27.072 1.00 54.34 381 MET A C 1
ATOM 3103 O O . MET A 1 381 ? -4.727 2.980 27.510 1.00 54.34 381 MET A O 1
ATOM 3107 N N . LYS A 1 382 ? -4.029 5.080 27.873 1.00 55.53 382 LYS A N 1
ATOM 3108 C CA . LYS A 1 382 ? -4.114 4.955 29.326 1.00 55.53 382 LYS A CA 1
ATOM 3109 C C . LYS A 1 382 ? -5.512 5.387 29.734 1.00 55.53 382 LYS A C 1
ATOM 3111 O O . LYS A 1 382 ? -5.933 6.495 29.400 1.00 55.53 382 LYS A O 1
ATOM 3116 N N . SER A 1 383 ? -6.218 4.522 30.462 1.00 58.75 383 SER A N 1
ATOM 3117 C CA . SER A 1 383 ? -7.360 4.980 31.249 1.00 58.75 383 SER A CA 1
ATOM 3118 C C . SER A 1 383 ? -6.850 6.069 32.183 1.00 58.75 383 SER A C 1
ATOM 3120 O O . SER A 1 383 ? -5.889 5.857 32.928 1.00 58.75 383 SER A O 1
ATOM 3122 N N . VAL A 1 384 ? -7.469 7.239 32.124 1.00 65.50 384 VAL A N 1
ATOM 3123 C CA . VAL A 1 384 ? -7.104 8.380 32.959 1.00 65.50 384 VAL A CA 1
ATOM 3124 C C . VAL A 1 384 ? -8.268 8.752 33.869 1.00 65.50 384 VAL A C 1
ATOM 3126 O O . VAL A 1 384 ? -9.430 8.556 33.511 1.00 65.50 384 VAL A O 1
ATOM 3129 N N . PRO A 1 385 ? -7.996 9.315 35.058 1.00 72.81 385 PRO A N 1
ATOM 3130 C CA . PRO A 1 385 ? -9.022 10.025 35.806 1.00 72.81 385 PRO A CA 1
ATOM 3131 C C . PRO A 1 385 ? -9.628 11.135 34.943 1.00 72.81 385 PRO A C 1
ATOM 3133 O O . PRO A 1 385 ? -8.953 11.664 34.058 1.00 72.81 385 PRO A O 1
ATOM 3136 N N . GLN A 1 386 ? -10.866 11.537 35.241 1.00 78.44 386 GLN A N 1
ATOM 3137 C CA . GLN A 1 386 ? -11.532 12.633 34.537 1.00 78.44 386 GLN A CA 1
ATOM 3138 C C . GLN A 1 386 ? -10.606 13.865 34.420 1.00 78.44 386 GLN A C 1
ATOM 3140 O O . GLN A 1 386 ? -10.249 14.466 35.442 1.00 78.44 386 GLN A O 1
ATOM 3145 N N . PRO A 1 387 ? -10.216 14.266 33.197 1.00 72.06 387 PRO A N 1
ATOM 3146 C CA . PRO A 1 387 ? -9.331 15.399 32.998 1.00 72.06 387 PRO A CA 1
ATOM 3147 C C . PRO A 1 387 ? -10.051 16.715 33.310 1.00 72.06 387 PRO A C 1
ATOM 3149 O O . PRO A 1 387 ? -11.277 16.833 33.214 1.00 72.06 387 PRO A O 1
ATOM 3152 N N . LYS A 1 388 ? -9.277 17.743 33.679 1.00 74.19 388 LYS A N 1
ATOM 3153 C CA . LYS A 1 388 ? -9.807 19.097 33.897 1.00 74.19 388 LYS A CA 1
ATOM 3154 C C . LYS A 1 388 ? -10.185 19.718 32.554 1.00 74.19 388 LYS A C 1
ATOM 3156 O O . LYS A 1 388 ? -9.327 20.218 31.834 1.00 74.19 388 LYS A O 1
ATOM 3161 N N . LEU A 1 389 ? -11.474 19.691 32.242 1.00 76.88 389 LEU A N 1
ATOM 3162 C CA . LEU A 1 389 ? -12.032 20.228 31.005 1.00 76.88 389 LEU A CA 1
ATOM 3163 C C . LEU A 1 389 ? -12.643 21.622 31.242 1.00 76.88 389 LEU A C 1
ATOM 3165 O O . LEU A 1 389 ? -13.142 21.893 32.338 1.00 76.88 389 LEU A O 1
ATOM 3169 N N . PRO A 1 390 ? -12.594 22.527 30.246 1.00 69.44 390 PRO A N 1
ATOM 3170 C CA . PRO A 1 390 ? -13.068 23.904 30.400 1.00 69.44 390 PRO A CA 1
ATOM 3171 C C . PRO A 1 390 ? -14.590 24.002 30.575 1.00 69.44 390 PRO A C 1
ATOM 3173 O O . PRO A 1 390 ? -15.075 24.907 31.254 1.00 69.44 390 PRO A O 1
ATOM 3176 N N . GLU A 1 391 ? -15.348 23.070 29.999 1.00 73.88 391 GLU A N 1
ATOM 3177 C CA . GLU A 1 391 ? -16.796 23.002 30.161 1.00 73.88 391 GLU A CA 1
ATOM 3178 C C . GLU A 1 391 ? -17.163 22.093 31.341 1.00 73.88 391 GLU A C 1
ATOM 3180 O O . GLU A 1 391 ? -16.626 21.001 31.477 1.00 73.88 391 GLU A O 1
ATOM 3185 N N . LYS A 1 392 ? -18.081 22.529 32.213 1.00 71.44 392 LYS A N 1
ATOM 3186 C CA . LYS A 1 392 ? -18.486 21.759 33.409 1.00 71.44 392 LYS A CA 1
ATOM 3187 C C . LYS A 1 392 ? -19.697 20.847 33.188 1.00 71.44 392 LYS A C 1
ATOM 3189 O O . LYS A 1 392 ? -19.925 19.958 33.998 1.00 71.44 392 LYS A O 1
ATOM 3194 N N . LYS A 1 393 ? -20.467 21.067 32.116 1.00 80.69 393 LYS A N 1
ATOM 3195 C CA . LYS A 1 393 ? -21.723 20.352 31.810 1.00 80.69 393 LYS A CA 1
ATOM 3196 C C . LYS A 1 393 ? -21.657 19.492 30.548 1.00 80.69 393 LYS A C 1
ATOM 3198 O O . LYS A 1 393 ? -22.689 19.054 30.047 1.00 80.69 393 LYS A O 1
ATOM 3203 N N . PHE A 1 394 ? -20.455 19.237 30.031 1.00 83.00 394 PHE A N 1
ATOM 3204 C CA . PHE A 1 394 ? -20.306 18.448 28.810 1.00 83.00 394 PHE A CA 1
ATOM 3205 C C . PHE A 1 394 ? -20.954 17.067 28.957 1.00 83.00 394 PHE A C 1
ATOM 3207 O O . PHE A 1 394 ? -21.627 16.636 28.034 1.00 83.00 394 PHE A O 1
ATOM 3214 N N . LEU A 1 395 ? -20.839 16.424 30.128 1.00 85.00 395 LEU A N 1
ATOM 3215 C CA . LEU A 1 395 ? -21.375 15.083 30.358 1.00 85.00 395 LEU A CA 1
ATOM 3216 C C . LEU A 1 395 ? -22.898 15.022 30.167 1.00 85.00 395 LEU A C 1
ATOM 3218 O O . LEU A 1 395 ? -23.368 14.185 29.408 1.00 85.00 395 LEU A O 1
ATOM 3222 N N . GLU A 1 396 ? -23.654 15.950 30.766 1.00 86.44 396 GLU A N 1
ATOM 3223 C CA . GLU A 1 396 ? -25.118 16.043 30.602 1.00 86.44 396 GLU A CA 1
ATOM 3224 C C . GLU A 1 396 ? -25.505 16.198 29.124 1.00 86.44 396 GLU A C 1
ATOM 3226 O O . GLU A 1 396 ? -26.470 15.602 28.645 1.00 86.44 396 GLU A O 1
ATOM 3231 N N . LYS A 1 397 ? -24.726 16.991 28.381 1.00 86.88 397 LYS A N 1
ATOM 3232 C CA . LYS A 1 397 ? -24.972 17.242 26.963 1.00 86.88 397 LYS A CA 1
ATOM 3233 C C . LYS A 1 397 ? -24.647 16.018 26.098 1.00 86.88 397 LYS A C 1
ATOM 3235 O O . LYS A 1 397 ? -25.464 15.666 25.257 1.00 86.88 397 LYS A O 1
ATOM 3240 N N . LEU A 1 398 ? -23.541 15.317 26.357 1.00 87.81 398 LEU A N 1
ATOM 3241 C CA . LEU A 1 398 ? -23.183 14.085 25.638 1.00 87.81 398 LEU A CA 1
ATOM 3242 C C . LEU A 1 398 ? -24.154 12.938 25.941 1.00 87.81 398 LEU A C 1
ATOM 3244 O O . LEU A 1 398 ? -24.525 12.189 25.044 1.00 87.81 398 LEU A O 1
ATOM 3248 N N . GLN A 1 399 ? -24.622 12.822 27.188 1.00 89.81 399 GLN A N 1
ATOM 3249 C CA . GLN A 1 399 ? -25.677 11.873 27.557 1.00 89.81 399 GLN A CA 1
ATOM 3250 C C . GLN A 1 399 ? -26.969 12.153 26.782 1.00 89.81 399 GLN A C 1
ATOM 3252 O O . GLN A 1 399 ? -27.623 11.221 26.313 1.00 89.81 399 GLN A O 1
ATOM 3257 N N . LYS A 1 400 ? -27.317 13.434 26.605 1.00 88.88 400 LYS A N 1
ATOM 3258 C CA . LYS A 1 400 ? -28.467 13.845 25.800 1.00 88.88 400 LYS A CA 1
ATOM 3259 C C . LYS A 1 400 ? -28.268 13.539 24.313 1.00 88.88 400 LYS A C 1
ATOM 3261 O O . LYS A 1 400 ? -29.176 12.986 23.707 1.00 88.88 400 LYS A O 1
ATOM 3266 N N . GLU A 1 401 ? -27.098 13.831 23.747 1.00 88.06 401 GLU A N 1
ATOM 3267 C CA . GLU A 1 401 ? -26.762 13.499 22.351 1.00 88.06 401 GLU A CA 1
ATOM 3268 C C . GLU A 1 401 ? -26.828 11.980 22.105 1.00 88.06 401 GLU A C 1
ATOM 3270 O O . GLU A 1 401 ? -27.423 11.528 21.127 1.00 88.06 401 GLU A O 1
ATOM 3275 N N . PHE A 1 402 ? -26.318 11.172 23.042 1.00 88.00 402 PHE A N 1
ATOM 3276 C CA . PHE A 1 402 ? -26.436 9.714 22.999 1.00 88.00 402 PHE A CA 1
ATOM 3277 C C . PHE A 1 402 ? -27.909 9.262 23.050 1.00 88.00 402 PHE A C 1
ATOM 3279 O O . PHE A 1 402 ? -28.341 8.431 22.248 1.00 88.00 402 PHE A O 1
ATOM 3286 N N . ALA A 1 403 ? -28.709 9.843 23.948 1.00 88.12 403 ALA A N 1
ATOM 3287 C CA . ALA A 1 403 ? -30.137 9.548 24.032 1.00 88.12 403 ALA A CA 1
ATOM 3288 C C . ALA A 1 403 ? -30.885 9.914 22.744 1.00 88.12 403 ALA A C 1
ATOM 3290 O O . ALA A 1 403 ? -31.649 9.093 22.239 1.00 88.12 403 ALA A O 1
ATOM 3291 N N . GLU A 1 404 ? -30.635 11.097 22.182 1.00 88.06 404 GLU A N 1
ATOM 3292 C CA . GLU A 1 404 ? -31.232 11.555 20.924 1.00 88.06 404 GLU A CA 1
ATOM 3293 C C . GLU A 1 404 ? -30.867 10.624 19.756 1.00 88.06 404 GLU A C 1
ATOM 3295 O O . GLU A 1 404 ? -31.728 10.279 18.941 1.00 88.06 404 GLU A O 1
ATOM 3300 N N . GLU A 1 405 ? -29.618 10.148 19.695 1.00 83.75 405 GLU A N 1
ATOM 3301 C CA . GLU A 1 405 ? -29.185 9.199 18.669 1.00 83.75 405 GLU A CA 1
ATOM 3302 C C . GLU A 1 405 ? -29.928 7.860 18.758 1.00 83.75 405 GLU A C 1
ATOM 3304 O O . GLU A 1 405 ? -30.289 7.297 17.724 1.00 83.75 405 GLU A O 1
ATOM 3309 N N . ILE A 1 406 ? -30.153 7.339 19.965 1.00 84.56 406 ILE A N 1
ATOM 3310 C CA . ILE A 1 406 ? -30.798 6.038 20.162 1.00 84.56 406 ILE A CA 1
ATOM 3311 C C . ILE A 1 406 ? -32.313 6.127 20.026 1.00 84.56 406 ILE A C 1
ATOM 3313 O O . ILE A 1 406 ? -32.929 5.330 19.317 1.00 84.56 406 ILE A O 1
ATOM 3317 N N . GLN A 1 407 ? -32.927 7.118 20.658 1.00 85.56 407 GLN A N 1
ATOM 3318 C CA . GLN A 1 407 ? -34.381 7.259 20.705 1.00 85.56 407 GLN A CA 1
ATOM 3319 C C . GLN A 1 407 ? -34.992 7.621 19.345 1.00 85.56 407 GLN A C 1
ATOM 3321 O O . GLN A 1 407 ? -36.200 7.476 19.162 1.00 85.56 407 GLN A O 1
ATOM 3326 N N . LYS A 1 408 ? -34.184 8.022 18.351 1.00 85.62 408 LYS A N 1
ATOM 3327 C CA . LYS A 1 408 ? -34.665 8.215 16.974 1.00 85.62 408 LYS A CA 1
ATOM 3328 C C . LYS A 1 408 ? -35.149 6.916 16.313 1.00 85.62 408 LYS A C 1
ATOM 3330 O O . LYS A 1 408 ? -35.906 6.972 15.343 1.00 85.62 408 LYS A O 1
ATOM 3335 N N . TYR A 1 409 ? -34.718 5.746 16.796 1.00 81.88 409 TYR A N 1
ATOM 3336 C CA . TYR A 1 409 ? -35.121 4.461 16.228 1.00 81.88 409 TYR A CA 1
ATOM 3337 C C . TYR A 1 409 ? -36.424 3.956 16.858 1.00 81.88 409 TYR A C 1
ATOM 3339 O O . TYR A 1 409 ? -36.489 3.665 18.048 1.00 81.88 409 TYR A O 1
ATOM 3347 N N . LYS A 1 410 ? -37.456 3.745 16.029 1.00 83.19 410 LYS A N 1
ATOM 3348 C CA . LYS A 1 410 ? -38.798 3.296 16.466 1.00 83.19 410 LYS A CA 1
ATOM 3349 C C . LYS A 1 410 ? -38.824 1.943 17.193 1.00 83.19 410 LYS A C 1
ATOM 3351 O O . LYS A 1 410 ? -39.786 1.649 17.891 1.00 83.19 410 LYS A O 1
ATOM 3356 N N . CYS A 1 411 ? -37.808 1.108 16.989 1.00 83.12 411 CYS A N 1
ATOM 3357 C CA . CYS A 1 411 ? -37.639 -0.184 17.658 1.00 83.12 411 CYS A CA 1
ATOM 3358 C C . CYS A 1 411 ? -37.330 -0.045 19.164 1.00 83.12 411 CYS A C 1
ATOM 3360 O O . CYS A 1 411 ? -37.480 -1.023 19.891 1.00 83.12 411 CYS A O 1
ATOM 3362 N N . VAL A 1 412 ? -36.838 1.113 19.625 1.00 86.00 412 VAL A N 1
ATOM 3363 C CA . VAL A 1 412 ? -36.346 1.305 20.993 1.00 86.00 412 VAL A CA 1
ATOM 3364 C C . VAL A 1 412 ? -37.529 1.558 21.918 1.00 86.00 412 VAL A C 1
ATOM 3366 O O . VAL A 1 412 ? -38.296 2.495 21.724 1.00 86.00 412 VAL A O 1
ATOM 3369 N N . LEU A 1 413 ? -37.676 0.702 22.925 1.00 86.81 413 LEU A N 1
ATOM 3370 C CA . LEU A 1 413 ? -38.740 0.752 23.927 1.00 86.81 413 LEU A CA 1
ATOM 3371 C C . LEU A 1 413 ? -38.320 1.564 25.154 1.00 86.81 413 LEU A C 1
ATOM 3373 O O . LEU A 1 413 ? -39.127 2.294 25.722 1.00 86.81 413 LEU A O 1
ATOM 3377 N N . SER A 1 414 ? -37.061 1.430 25.568 1.00 90.00 414 SER A N 1
ATOM 3378 C CA . SER A 1 414 ? -36.476 2.188 26.673 1.00 90.00 414 SER A CA 1
ATOM 3379 C C . SER A 1 414 ? -34.980 2.374 26.453 1.00 90.00 414 SER A C 1
ATOM 3381 O O . SER A 1 414 ? -34.338 1.554 25.798 1.00 90.00 414 SER A O 1
ATOM 3383 N N . PHE A 1 415 ? -34.431 3.451 27.006 1.00 90.06 415 PHE A N 1
ATOM 3384 C CA . PHE A 1 415 ? -33.008 3.766 26.956 1.00 90.06 415 PHE A CA 1
ATOM 3385 C C . PHE A 1 415 ? -32.615 4.523 28.221 1.00 90.06 415 PHE A C 1
ATOM 3387 O O . PHE A 1 415 ? -33.272 5.506 28.567 1.00 90.06 415 PHE A O 1
ATOM 3394 N N . GLU A 1 416 ? -31.553 4.078 28.881 1.00 90.62 416 GLU A N 1
ATOM 3395 C CA . GLU A 1 416 ? -31.025 4.695 30.093 1.00 90.62 416 GLU A CA 1
ATOM 3396 C C . GLU A 1 416 ? -29.498 4.729 30.035 1.00 90.62 416 GLU A C 1
ATOM 3398 O O . GLU A 1 416 ? -28.850 3.699 29.857 1.00 90.62 416 GLU A O 1
ATOM 3403 N N . VAL A 1 417 ? -28.909 5.919 30.171 1.00 87.06 417 VAL A N 1
ATOM 3404 C CA . VAL A 1 417 ? -27.449 6.065 30.206 1.00 87.06 417 VAL A CA 1
ATOM 3405 C C . VAL A 1 417 ? -26.943 5.695 31.597 1.00 87.06 417 VAL A C 1
ATOM 3407 O O . VAL A 1 417 ? -27.447 6.194 32.600 1.00 87.06 417 VAL A O 1
ATOM 3410 N N . LYS A 1 418 ? -25.930 4.831 31.663 1.00 85.06 418 LYS A N 1
ATOM 3411 C CA . LYS A 1 418 ? -25.275 4.440 32.912 1.00 85.06 418 LYS A CA 1
ATOM 3412 C C . LYS A 1 418 ? -24.452 5.604 33.457 1.00 85.06 418 LYS A C 1
ATOM 3414 O O . LYS A 1 418 ? -23.901 6.412 32.713 1.00 85.06 418 LYS A O 1
ATOM 3419 N N . ASN A 1 419 ? -24.273 5.616 34.775 1.00 75.56 419 ASN A N 1
ATOM 3420 C CA . ASN A 1 419 ? -23.354 6.541 35.447 1.00 75.56 419 ASN A CA 1
ATOM 3421 C C . ASN A 1 419 ? -21.869 6.166 35.272 1.00 75.56 419 ASN A C 1
ATOM 3423 O O . ASN A 1 419 ? -21.004 6.831 35.838 1.00 75.56 419 ASN A O 1
ATOM 3427 N N . SER A 1 420 ? -21.555 5.102 34.526 1.00 69.88 420 SER A N 1
ATOM 3428 C CA . SER A 1 420 ? -20.179 4.742 34.196 1.00 69.88 420 SER A CA 1
ATOM 3429 C C . SER A 1 420 ? -19.675 5.602 33.040 1.00 69.88 420 SER A C 1
ATOM 3431 O O . SER A 1 420 ? -20.293 5.688 31.977 1.00 69.88 420 SER A O 1
ATOM 3433 N N . THR A 1 421 ? -18.543 6.260 33.259 1.00 76.69 421 THR A N 1
ATOM 3434 C CA . THR A 1 421 ? -17.852 7.068 32.256 1.00 76.69 421 THR A CA 1
ATOM 3435 C C . THR A 1 421 ? -16.373 6.757 32.347 1.00 76.69 421 THR A C 1
ATOM 3437 O O . THR A 1 421 ? -15.783 6.898 33.418 1.00 76.69 421 THR A O 1
ATOM 3440 N N . GLU A 1 422 ? -15.782 6.357 31.230 1.00 76.75 422 GLU A N 1
ATOM 3441 C CA . GLU A 1 422 ? -14.349 6.092 31.150 1.00 76.75 422 GLU A CA 1
ATOM 3442 C C . GLU A 1 422 ? -13.678 7.143 30.276 1.00 76.75 422 GLU A C 1
ATOM 3444 O O . GLU A 1 422 ? -14.182 7.496 29.208 1.00 76.75 422 GLU A O 1
ATOM 3449 N N . PHE A 1 423 ? -12.551 7.668 30.756 1.00 73.81 423 PHE A N 1
ATOM 3450 C CA . PHE A 1 423 ? -11.725 8.602 30.005 1.00 73.81 423 PHE A CA 1
ATOM 3451 C C . PHE A 1 423 ? -10.457 7.902 29.557 1.00 73.81 423 PHE A C 1
ATOM 3453 O O . PHE A 1 423 ? -9.777 7.241 30.343 1.00 73.81 423 PHE A O 1
ATOM 3460 N N . PHE A 1 424 ? -10.101 8.133 28.305 1.00 67.56 424 PHE A N 1
ATOM 3461 C CA . PHE A 1 424 ? -8.877 7.628 27.719 1.00 67.56 424 PHE A CA 1
ATOM 3462 C C . PHE A 1 424 ? -8.050 8.802 27.232 1.00 67.56 424 PHE A C 1
ATOM 3464 O O . PHE A 1 424 ? -8.575 9.723 26.606 1.00 67.56 424 PHE A O 1
ATOM 3471 N N . GLU A 1 425 ? -6.754 8.761 27.502 1.00 64.12 425 GLU A N 1
ATOM 3472 C CA . GLU A 1 425 ? -5.807 9.720 26.951 1.00 64.12 425 GLU A CA 1
ATOM 3473 C C . GLU A 1 425 ? -4.853 9.012 25.995 1.00 64.12 425 GLU A C 1
ATOM 3475 O O . GLU A 1 425 ? -4.372 7.909 26.277 1.00 64.12 425 GLU A O 1
ATOM 3480 N N . TYR A 1 426 ? -4.560 9.668 24.875 1.00 64.50 426 TYR A N 1
ATOM 3481 C CA . TYR A 1 426 ? -3.428 9.316 24.030 1.00 64.50 426 TYR A CA 1
ATOM 3482 C C . TYR A 1 426 ? -2.773 10.565 23.454 1.00 64.50 426 TYR A C 1
ATOM 3484 O O . TYR A 1 426 ? -3.429 11.577 23.225 1.00 64.50 426 TYR A O 1
ATOM 3492 N N . GLU A 1 427 ? -1.469 10.510 23.224 1.00 48.22 427 GLU A N 1
ATOM 3493 C CA . GLU A 1 427 ? -0.745 11.612 22.600 1.00 48.22 427 GLU A CA 1
ATOM 3494 C C . GLU A 1 427 ? -0.803 11.503 21.076 1.00 48.22 427 GLU A C 1
ATOM 3496 O O . GLU A 1 427 ? -0.632 10.432 20.494 1.00 48.22 427 GLU A O 1
ATOM 3501 N N . ASN A 1 428 ? -1.059 12.636 20.428 1.00 49.31 428 ASN A N 1
ATOM 3502 C CA . ASN A 1 428 ? -0.893 12.833 19.001 1.00 49.31 428 ASN A CA 1
ATO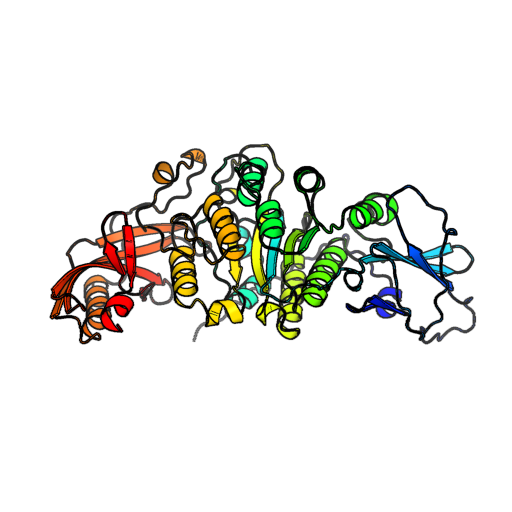M 3503 C C . ASN A 1 428 ? -0.020 14.072 18.740 1.00 49.31 428 ASN A C 1
ATOM 3505 O O . ASN A 1 428 ? 0.483 14.727 19.652 1.00 49.31 428 ASN A O 1
ATOM 3509 N N . GLU A 1 429 ? 0.160 14.422 17.470 1.00 39.22 429 GLU A N 1
ATOM 3510 C CA . GLU A 1 429 ? 1.020 15.537 17.049 1.00 39.22 429 GLU A CA 1
ATOM 3511 C C . GLU A 1 429 ? 0.585 16.907 17.566 1.00 39.22 429 GLU A C 1
ATOM 3513 O O . GLU A 1 429 ? 1.415 17.806 17.667 1.00 39.22 429 GLU A O 1
ATOM 3518 N N . ASN A 1 430 ? -0.697 17.044 17.903 1.00 43.50 430 ASN A N 1
ATOM 3519 C CA . ASN A 1 430 ? -1.320 18.265 18.395 1.00 43.50 430 ASN A CA 1
ATOM 3520 C C . ASN A 1 430 ? -1.458 18.263 19.931 1.00 43.50 430 ASN A C 1
ATOM 3522 O O . ASN A 1 430 ? -2.096 19.158 20.488 1.00 43.50 430 ASN A O 1
ATOM 3526 N N . GLY A 1 431 ? -0.886 17.263 20.612 1.00 58.06 431 GLY A N 1
ATOM 3527 C CA . GLY A 1 431 ? -0.944 17.083 22.058 1.00 58.06 431 GLY A CA 1
ATOM 3528 C C . GLY A 1 431 ? -1.816 15.900 22.483 1.00 58.06 431 GLY A C 1
ATOM 3529 O O . GLY A 1 431 ? -1.991 14.922 21.764 1.00 58.06 431 GLY A O 1
ATOM 3530 N N . LYS A 1 432 ? -2.350 15.965 23.700 1.00 64.62 432 LYS A N 1
ATOM 3531 C CA . LYS A 1 432 ? -3.167 14.894 24.279 1.00 64.62 432 LYS A CA 1
ATOM 3532 C C . LYS A 1 432 ? -4.576 14.917 23.690 1.00 64.62 432 LYS A C 1
ATOM 3534 O O . LYS A 1 432 ? -5.297 15.903 23.843 1.00 64.62 432 LYS A O 1
ATOM 3539 N N . ILE A 1 433 ? -4.982 13.825 23.052 1.00 63.72 433 ILE A N 1
ATOM 3540 C CA . ILE A 1 433 ? -6.377 13.542 22.738 1.00 63.72 433 ILE A CA 1
ATOM 3541 C C . ILE A 1 433 ? -7.017 12.875 23.948 1.00 63.72 433 ILE A C 1
ATOM 3543 O O . ILE A 1 433 ? -6.513 11.889 24.480 1.00 63.72 433 ILE A O 1
ATOM 3547 N N . ILE A 1 434 ? -8.164 13.417 24.344 1.00 73.94 434 ILE A N 1
ATOM 3548 C CA . ILE A 1 434 ? -9.015 12.863 25.389 1.00 73.94 434 ILE A CA 1
ATOM 3549 C C . ILE A 1 434 ? -10.232 12.251 24.702 1.00 73.94 434 ILE A C 1
ATOM 3551 O O . ILE A 1 434 ? -10.977 12.954 24.018 1.00 73.94 434 ILE A O 1
ATOM 3555 N N . ALA A 1 435 ? -10.445 10.957 24.891 1.00 74.19 435 ALA A N 1
ATOM 3556 C CA . ALA A 1 435 ? -11.679 10.279 24.527 1.00 74.19 435 ALA A CA 1
ATOM 3557 C C . ALA A 1 435 ? -12.498 9.975 25.784 1.00 74.19 435 ALA A C 1
ATOM 3559 O O . ALA A 1 435 ? -11.952 9.809 26.875 1.00 74.19 435 ALA A O 1
ATOM 3560 N N . LEU A 1 436 ? -13.813 9.921 25.620 1.00 81.62 436 LEU A N 1
ATOM 3561 C CA . LEU A 1 436 ? -14.774 9.593 26.661 1.00 81.62 436 LEU A CA 1
ATOM 3562 C C . LEU A 1 436 ? -15.720 8.520 26.143 1.00 81.62 436 LEU A C 1
ATOM 3564 O O . LEU A 1 436 ? -16.286 8.673 25.065 1.00 81.62 436 LEU A O 1
ATOM 3568 N N . GLU A 1 437 ? -15.917 7.459 26.913 1.00 81.56 437 GLU A N 1
ATOM 3569 C CA . GLU A 1 437 ? -16.906 6.430 26.616 1.00 81.56 437 GLU A CA 1
ATOM 3570 C C . GLU A 1 437 ? -18.062 6.491 27.617 1.00 81.56 437 GLU A C 1
ATOM 3572 O O . GLU A 1 437 ? -17.861 6.461 28.833 1.00 81.56 437 GLU A O 1
ATOM 3577 N N . LEU A 1 438 ? -19.283 6.594 27.087 1.00 84.44 438 LEU A N 1
ATOM 3578 C CA . LEU A 1 438 ? -20.526 6.447 27.835 1.00 84.44 438 LEU A CA 1
ATOM 3579 C C . LEU A 1 438 ? -21.091 5.056 27.601 1.00 84.44 438 LEU A C 1
ATOM 3581 O O . LEU A 1 438 ? -21.129 4.573 26.469 1.00 84.44 438 LEU A O 1
ATOM 3585 N N . SER A 1 439 ? -21.596 4.444 28.665 1.00 85.69 439 SER A N 1
ATOM 3586 C CA . SER A 1 439 ? -22.368 3.206 28.580 1.00 85.69 439 SER A CA 1
ATOM 3587 C C . SER A 1 439 ? -23.849 3.484 28.811 1.00 85.69 439 SER A C 1
ATOM 3589 O O . SER A 1 439 ? -24.202 4.410 29.531 1.00 85.69 439 SER A O 1
ATOM 3591 N N . ALA A 1 440 ? -24.726 2.676 28.237 1.00 87.12 440 ALA A N 1
ATOM 3592 C CA . ALA A 1 440 ? -26.168 2.752 28.429 1.00 87.12 440 ALA A CA 1
ATOM 3593 C C . ALA A 1 440 ? -26.782 1.352 28.393 1.00 87.12 440 ALA A C 1
ATOM 3595 O O . ALA A 1 440 ? -26.141 0.407 27.948 1.00 87.12 440 ALA A O 1
ATOM 3596 N N . ASP A 1 441 ? -28.022 1.219 28.839 1.00 88.94 441 ASP A N 1
ATOM 3597 C CA . ASP A 1 441 ? -28.858 0.056 28.568 1.00 88.94 441 ASP A CA 1
ATOM 3598 C C . ASP A 1 441 ? -30.024 0.485 27.677 1.00 88.94 441 ASP A C 1
ATOM 3600 O O . ASP A 1 441 ? -30.640 1.534 27.875 1.00 88.94 441 ASP A O 1
ATOM 3604 N N . ALA A 1 442 ? -30.331 -0.327 26.674 1.00 87.69 442 ALA A N 1
ATOM 3605 C CA . ALA A 1 442 ? -31.481 -0.150 25.806 1.00 87.69 442 ALA A CA 1
ATOM 3606 C C . ALA A 1 442 ? -32.324 -1.410 25.786 1.00 87.69 442 ALA A C 1
ATOM 3608 O O . ALA A 1 442 ? -31.807 -2.519 25.688 1.00 87.69 442 ALA A O 1
ATOM 3609 N N . SER A 1 443 ? -33.636 -1.228 25.777 1.00 86.62 443 SER A N 1
ATOM 3610 C CA . SER A 1 443 ? -34.558 -2.294 25.434 1.00 86.62 443 SER A CA 1
ATOM 3611 C C . SER A 1 443 ? -35.134 -2.035 24.056 1.00 86.62 443 SER A C 1
ATOM 3613 O O . SER A 1 443 ? -35.627 -0.939 23.785 1.00 86.62 443 SER A O 1
ATOM 3615 N N . VAL A 1 444 ? -35.073 -3.027 23.175 1.00 85.44 444 VAL A N 1
ATOM 3616 C CA . VAL A 1 444 ? -35.536 -2.911 21.790 1.00 85.44 444 VAL A CA 1
ATOM 3617 C C . VAL A 1 444 ? -36.486 -4.039 21.425 1.00 85.44 444 VAL A C 1
ATOM 3619 O O . VAL A 1 444 ? -36.390 -5.159 21.926 1.00 85.44 444 VAL A O 1
ATOM 3622 N N . ASN A 1 445 ? -37.402 -3.755 20.509 1.00 82.94 445 ASN A N 1
ATOM 3623 C CA . ASN A 1 445 ? -38.299 -4.745 19.940 1.00 82.94 445 ASN A CA 1
ATOM 3624 C C . ASN A 1 445 ? -37.639 -5.375 18.704 1.00 82.94 445 ASN A C 1
ATOM 3626 O O . ASN A 1 445 ? -37.607 -4.770 17.633 1.00 82.94 445 ASN A O 1
ATOM 3630 N N . GLY A 1 446 ? -37.055 -6.563 18.867 1.00 69.69 446 GLY A N 1
ATOM 3631 C CA . GLY A 1 446 ? -36.417 -7.309 17.783 1.00 69.69 446 GLY A CA 1
ATOM 3632 C C . GLY A 1 446 ? -37.366 -8.296 17.096 1.00 69.69 446 GLY A C 1
ATOM 3633 O O . GLY A 1 446 ? -38.465 -8.576 17.572 1.00 69.69 446 GLY A O 1
ATOM 3634 N N . LYS A 1 447 ? -36.909 -8.922 16.002 1.00 66.62 447 LYS A N 1
ATOM 3635 C CA . LYS A 1 447 ? -37.696 -9.912 15.228 1.00 66.62 447 LYS A CA 1
ATOM 3636 C C . LYS A 1 447 ? -38.222 -11.102 16.037 1.00 66.62 447 LYS A C 1
ATOM 3638 O O . LYS A 1 447 ? -39.224 -11.696 15.659 1.00 66.62 447 LYS A O 1
ATOM 3643 N N . LYS A 1 448 ? -37.527 -11.483 17.114 1.00 69.88 448 LYS A N 1
ATOM 3644 C CA . LYS A 1 448 ? -37.877 -12.621 17.984 1.00 69.88 448 LYS A CA 1
ATOM 3645 C C . LYS A 1 448 ? -38.449 -12.187 19.342 1.00 69.88 448 LYS A C 1
ATOM 3647 O O . LYS A 1 448 ? -38.545 -13.014 20.241 1.00 69.88 448 LYS A O 1
ATOM 3652 N N . GLY A 1 449 ? -38.818 -10.912 19.486 1.00 78.25 449 GLY A N 1
ATOM 3653 C CA . GLY A 1 449 ? -39.331 -10.329 20.725 1.00 78.25 449 GLY A CA 1
ATOM 3654 C C . GLY A 1 449 ? -38.406 -9.272 21.326 1.00 78.25 449 GLY A C 1
ATOM 3655 O O . GLY A 1 449 ? -37.463 -8.800 20.686 1.00 78.25 449 GLY A O 1
ATOM 3656 N N . LYS A 1 450 ? -38.707 -8.895 22.572 1.00 84.88 450 LYS A N 1
ATOM 3657 C CA . LYS A 1 450 ? -37.971 -7.885 23.338 1.00 84.88 450 LYS A CA 1
ATOM 3658 C C . LYS A 1 450 ? -36.536 -8.349 23.613 1.00 84.88 450 LYS A C 1
ATOM 3660 O O . LYS A 1 450 ? -36.321 -9.483 24.034 1.00 84.88 450 LYS A O 1
ATOM 3665 N N . LEU A 1 451 ? -35.573 -7.468 23.365 1.00 81.88 451 LEU A N 1
ATOM 3666 C CA . LEU A 1 451 ? -34.148 -7.679 23.598 1.00 81.88 451 LEU A CA 1
ATOM 3667 C C . LEU A 1 451 ? -33.621 -6.547 24.473 1.00 81.88 451 LEU A C 1
ATOM 3669 O O . LEU A 1 451 ? -33.781 -5.381 24.118 1.00 81.88 451 LEU A O 1
ATOM 3673 N N . ASP A 1 452 ? -32.956 -6.900 25.565 1.00 83.75 452 ASP A N 1
ATOM 3674 C CA . ASP A 1 452 ? -32.230 -5.946 26.398 1.00 83.75 452 ASP A CA 1
ATOM 3675 C C . ASP A 1 452 ? -30.751 -5.962 25.993 1.00 83.75 452 ASP A C 1
ATOM 3677 O O . ASP A 1 452 ? -30.152 -7.022 25.788 1.00 83.75 452 ASP A O 1
ATOM 3681 N N . LEU A 1 453 ? -30.191 -4.777 25.778 1.00 81.56 453 LEU A N 1
ATOM 3682 C CA . LEU A 1 453 ? -28.906 -4.551 25.129 1.00 81.56 453 LEU A CA 1
ATOM 3683 C C . LEU A 1 453 ? -28.093 -3.564 25.962 1.00 81.56 453 LEU A C 1
ATOM 3685 O O . LEU A 1 453 ? -28.561 -2.462 26.232 1.00 81.56 453 LEU A O 1
ATOM 3689 N N . SER A 1 454 ? -26.856 -3.920 26.300 1.00 82.31 454 SER A N 1
ATOM 3690 C CA . SER A 1 454 ? -25.892 -2.944 26.813 1.00 82.31 454 SER A CA 1
ATOM 3691 C C . SER A 1 454 ? -25.304 -2.191 25.626 1.00 82.31 454 SER A C 1
ATOM 3693 O O . SER A 1 454 ? -24.916 -2.812 24.639 1.00 82.31 454 SER A O 1
ATOM 3695 N N . LEU A 1 455 ? -25.264 -0.866 25.692 1.00 80.44 455 LEU A N 1
ATOM 3696 C CA . LEU A 1 455 ? -24.765 0.011 24.644 1.00 80.44 455 LEU A CA 1
ATOM 3697 C C . LEU A 1 455 ? -23.530 0.787 25.110 1.00 80.44 455 LEU A C 1
ATOM 3699 O O . LEU A 1 455 ? -23.450 1.171 26.273 1.00 80.44 455 LEU A O 1
ATOM 3703 N N . THR A 1 456 ? -22.613 1.098 24.197 1.00 78.75 456 THR A N 1
ATOM 3704 C CA . THR A 1 456 ? -21.535 2.075 24.411 1.00 78.75 456 THR A CA 1
ATOM 3705 C C . THR A 1 456 ? -21.459 3.078 23.274 1.00 78.75 456 THR A C 1
ATOM 3707 O O . THR A 1 456 ? -21.740 2.745 22.120 1.00 78.75 456 THR A O 1
ATOM 3710 N N . LYS A 1 457 ? -21.071 4.308 23.606 1.00 81.88 457 LYS A N 1
ATOM 3711 C CA . LYS A 1 457 ? -20.800 5.384 22.653 1.00 81.88 457 LYS A CA 1
ATOM 3712 C C . LYS A 1 457 ? -19.547 6.130 23.080 1.00 81.88 457 LYS A C 1
ATOM 3714 O O . LYS A 1 457 ? -19.405 6.505 24.244 1.00 81.88 457 LYS A O 1
ATOM 3719 N N . THR A 1 458 ? -18.648 6.340 22.136 1.00 77.06 458 THR A N 1
ATOM 3720 C CA . THR A 1 458 ? -17.394 7.049 22.336 1.00 77.06 458 THR A CA 1
ATOM 3721 C C . THR A 1 458 ? -17.521 8.474 21.790 1.00 77.06 458 THR A C 1
ATOM 3723 O O . THR A 1 458 ? -18.139 8.730 20.756 1.00 77.06 458 THR A O 1
ATOM 3726 N N . PHE A 1 459 ? -16.888 9.416 22.476 1.00 80.12 459 PHE A N 1
ATOM 3727 C CA . PHE A 1 459 ? -16.765 10.813 22.091 1.00 80.12 459 PHE A CA 1
ATOM 3728 C C . PHE A 1 459 ? -15.303 11.233 22.181 1.00 80.12 459 PHE A C 1
ATOM 3730 O O . PHE A 1 459 ? -14.562 10.739 23.030 1.00 80.12 459 PHE A O 1
ATOM 3737 N N . VAL A 1 460 ? -14.876 12.174 21.341 1.00 76.38 460 VAL A N 1
ATOM 3738 C CA . VAL A 1 460 ? -13.493 12.675 21.353 1.00 76.38 460 VAL A CA 1
ATOM 3739 C C . VAL A 1 460 ? -13.473 14.177 21.558 1.00 76.38 460 VAL A C 1
ATOM 3741 O O . VAL A 1 460 ? -14.218 14.912 20.913 1.00 76.38 460 VAL A O 1
ATOM 3744 N N . TYR A 1 461 ? -12.614 14.638 22.461 1.00 80.69 461 TYR A N 1
ATOM 3745 C CA . TYR A 1 461 ? -12.446 16.049 22.759 1.00 80.69 461 TYR A CA 1
ATOM 3746 C C . TYR A 1 461 ? -11.782 16.777 21.589 1.00 80.69 461 TYR A C 1
ATOM 3748 O O . TYR A 1 461 ? -10.676 16.443 21.165 1.00 80.69 461 TYR A O 1
ATOM 3756 N N . ASP A 1 462 ? -12.460 17.801 21.087 1.00 72.06 462 ASP A N 1
ATOM 3757 C CA . ASP A 1 462 ? -11.966 18.705 20.064 1.00 72.06 462 ASP A CA 1
ATOM 3758 C C . ASP A 1 462 ? -11.520 20.010 20.733 1.00 72.06 462 ASP A C 1
ATOM 3760 O O . ASP A 1 462 ? -12.332 20.804 21.219 1.00 72.06 462 ASP A O 1
ATOM 3764 N N . SER A 1 463 ? -10.206 20.233 20.774 1.00 71.12 463 SER A N 1
ATOM 3765 C CA . SER A 1 463 ? -9.608 21.410 21.411 1.00 71.12 463 SER A CA 1
ATOM 3766 C C . SER A 1 463 ? -10.001 22.727 20.736 1.00 71.12 463 SER A C 1
ATOM 3768 O O . SER A 1 463 ? -10.038 23.757 21.412 1.00 71.12 463 SER A O 1
ATOM 3770 N N . SER A 1 464 ? -10.347 22.699 19.444 1.00 70.50 464 SER A N 1
ATOM 3771 C CA . SER A 1 464 ? -10.775 23.885 18.691 1.00 70.50 464 SER A CA 1
ATOM 3772 C C . SER A 1 464 ? -12.201 24.283 19.062 1.00 70.50 464 SER A C 1
ATOM 3774 O O . SER A 1 464 ? -12.500 25.465 19.225 1.00 70.50 464 SER A O 1
ATOM 3776 N N . LEU A 1 465 ? -13.072 23.287 19.250 1.00 74.06 465 LEU A N 1
ATOM 3777 C CA . LEU A 1 465 ? -14.455 23.488 19.690 1.00 74.06 465 LEU A CA 1
ATOM 3778 C C . LEU A 1 465 ? -14.581 23.626 21.212 1.00 74.06 465 LEU A C 1
ATOM 3780 O O . LEU A 1 465 ? -15.628 24.044 21.702 1.00 74.06 465 LEU A O 1
ATOM 3784 N N . LYS A 1 466 ? -13.525 23.266 21.955 1.00 79.81 466 LYS A N 1
ATOM 3785 C CA . LYS A 1 466 ? -13.528 23.107 23.418 1.00 79.81 466 LYS A CA 1
ATOM 3786 C C . LYS A 1 466 ? -14.660 22.192 23.901 1.00 79.81 466 LYS A C 1
ATOM 3788 O O . LYS A 1 466 ? -15.192 22.390 24.990 1.00 79.81 466 LYS A O 1
ATOM 3793 N N . TYR A 1 467 ? -15.015 21.198 23.086 1.00 80.81 467 TYR A N 1
ATOM 3794 C CA . TYR A 1 467 ? -16.150 20.306 23.305 1.00 80.81 467 TYR A CA 1
ATOM 3795 C C . TYR A 1 467 ? -15.851 18.897 22.791 1.00 80.81 467 TYR A C 1
ATOM 3797 O O . TYR A 1 467 ? -14.981 18.707 21.945 1.00 80.81 467 TYR A O 1
ATOM 3805 N N . PHE A 1 468 ? -16.580 17.903 23.294 1.00 80.62 468 PHE A N 1
ATOM 3806 C CA . PHE A 1 468 ? -16.524 16.542 22.771 1.00 80.62 468 PHE A CA 1
ATOM 3807 C C . PHE A 1 468 ? -17.400 16.424 21.534 1.00 80.62 468 PHE A C 1
ATOM 3809 O O . PHE A 1 468 ? -18.580 16.743 21.580 1.00 80.62 468 PHE A O 1
ATOM 3816 N N . ARG A 1 469 ? -16.838 15.947 20.430 1.00 77.06 469 ARG A N 1
ATOM 3817 C CA . ARG A 1 469 ? -17.622 15.604 19.245 1.00 77.06 469 ARG A CA 1
ATOM 3818 C C . ARG A 1 469 ? -17.940 14.118 19.235 1.00 77.06 469 ARG A C 1
ATOM 3820 O O . ARG A 1 469 ? -17.134 13.304 19.701 1.00 77.06 469 ARG A O 1
ATOM 3827 N N . ASP A 1 470 ? -19.083 13.796 18.643 1.00 66.75 470 ASP A N 1
ATOM 3828 C CA . ASP A 1 470 ? -19.439 12.431 18.284 1.00 66.75 470 ASP A CA 1
ATOM 3829 C C . ASP A 1 470 ? -18.298 11.777 17.512 1.00 66.75 470 ASP A C 1
ATOM 3831 O O . ASP A 1 470 ? -17.781 12.321 16.530 1.00 66.75 470 ASP A O 1
ATOM 3835 N N . PHE A 1 471 ? -17.894 10.609 17.991 1.00 60.84 471 PHE A N 1
ATOM 3836 C CA . PHE A 1 471 ? -16.825 9.837 17.383 1.00 60.84 471 PHE A CA 1
ATOM 3837 C C . PHE A 1 471 ? -17.351 8.571 16.724 1.00 60.84 471 PHE A C 1
ATOM 3839 O O . PHE A 1 471 ? -16.882 8.196 15.651 1.00 60.84 471 PHE A O 1
ATOM 3846 N N . ASP A 1 472 ? -18.356 7.947 17.331 1.00 56.44 472 ASP A N 1
ATOM 3847 C CA . ASP A 1 472 ? -19.073 6.829 16.748 1.00 56.44 472 ASP A CA 1
ATOM 3848 C C . ASP A 1 472 ? -20.581 6.870 17.017 1.00 56.44 472 ASP A C 1
ATOM 3850 O O . ASP A 1 472 ? -21.112 7.756 17.691 1.00 56.44 472 ASP A O 1
ATOM 3854 N N . TYR A 1 473 ? -21.269 5.902 16.415 1.00 60.88 473 TYR A N 1
ATOM 3855 C CA . TYR A 1 473 ? -22.660 5.598 16.725 1.00 60.88 473 TYR A CA 1
ATOM 3856 C C . TYR A 1 473 ? -22.708 4.658 17.914 1.00 60.88 473 TYR A C 1
ATOM 3858 O O . TYR A 1 473 ? -21.797 3.856 18.106 1.00 60.88 473 TYR A O 1
ATOM 3866 N N . ALA A 1 474 ? -23.822 4.669 18.624 1.00 59.38 474 ALA A N 1
ATOM 3867 C CA . ALA A 1 474 ? -24.078 3.740 19.704 1.00 59.38 474 ALA A CA 1
ATOM 3868 C C . ALA A 1 474 ? -23.998 2.259 19.281 1.00 59.38 474 ALA A C 1
ATOM 3870 O O . ALA A 1 474 ? -24.642 1.811 18.319 1.00 59.38 474 ALA A O 1
ATOM 3871 N N . ARG A 1 475 ? -23.239 1.476 20.049 1.00 63.06 475 ARG A N 1
ATOM 3872 C CA . ARG A 1 475 ? -22.864 0.087 19.742 1.00 63.06 475 ARG A CA 1
ATOM 3873 C C . ARG A 1 475 ? -23.365 -0.843 20.833 1.00 63.06 475 ARG A C 1
ATOM 3875 O O . ARG A 1 475 ? -23.258 -0.501 21.996 1.00 63.06 475 ARG A O 1
ATOM 3882 N N . ILE A 1 476 ? -23.857 -2.020 20.472 1.00 61.44 476 ILE A N 1
ATOM 3883 C CA . ILE A 1 476 ? -24.304 -3.057 21.408 1.00 61.44 476 ILE A CA 1
ATOM 3884 C C . ILE A 1 476 ? -23.119 -3.889 21.874 1.00 61.44 476 ILE A C 1
ATOM 3886 O O . ILE A 1 476 ? -22.488 -4.509 21.032 1.00 61.44 476 ILE A O 1
ATOM 3890 N N . LEU A 1 477 ? -22.899 -4.003 23.178 1.00 55.22 477 LEU A N 1
ATOM 3891 C CA . LEU A 1 477 ? -22.014 -4.992 23.783 1.00 55.22 477 LEU A CA 1
ATOM 3892 C C . LEU A 1 477 ? -22.744 -6.341 23.882 1.00 55.22 477 LEU A C 1
ATOM 3894 O O . LEU A 1 477 ? -23.704 -6.480 24.643 1.00 55.22 477 LEU A O 1
ATOM 3898 N N . ARG A 1 478 ? -22.297 -7.344 23.120 1.00 52.00 478 ARG A N 1
ATOM 3899 C CA . ARG A 1 478 ? -22.624 -8.760 23.361 1.00 52.00 478 ARG A CA 1
ATOM 3900 C C . ARG A 1 478 ? -21.397 -9.506 23.868 1.00 52.00 478 ARG A C 1
ATOM 3902 O O . ARG A 1 478 ? -20.278 -9.142 23.504 1.00 52.00 478 ARG A O 1
ATOM 3909 N N . ASP A 1 479 ? -21.632 -10.535 24.684 1.00 42.06 479 ASP A N 1
ATOM 3910 C CA . ASP A 1 479 ? -20.602 -11.396 25.279 1.00 42.06 479 ASP A CA 1
ATOM 3911 C C . ASP A 1 479 ? -19.463 -11.694 24.290 1.00 42.06 479 ASP A C 1
ATOM 3913 O O . ASP A 1 479 ? -19.706 -12.012 23.123 1.00 42.06 479 ASP A O 1
ATOM 3917 N N . HIS A 1 480 ? -18.223 -11.553 24.772 1.00 35.03 480 HIS A N 1
ATOM 3918 C CA . HIS A 1 480 ? -16.971 -11.558 23.996 1.00 35.03 480 HIS A CA 1
ATOM 3919 C C . HIS A 1 480 ? -16.678 -10.297 23.154 1.00 35.03 480 HIS A C 1
ATOM 3921 O O . HIS A 1 480 ? -15.799 -10.320 22.295 1.00 35.03 480 HIS A O 1
ATOM 3927 N N . GLY A 1 481 ? -17.349 -9.170 23.420 1.00 38.41 481 GLY A N 1
ATOM 3928 C CA . GLY A 1 481 ? -16.977 -7.859 22.863 1.00 38.41 481 GLY A CA 1
ATOM 3929 C C . GLY A 1 481 ? -17.454 -7.609 21.428 1.00 38.41 481 GLY A C 1
ATOM 3930 O O . GLY A 1 481 ? -16.969 -6.684 20.764 1.00 38.41 481 GLY A O 1
ATOM 3931 N N . VAL A 1 482 ? -18.410 -8.411 20.942 1.00 36.69 482 VAL A N 1
ATOM 3932 C CA . VAL A 1 482 ? -19.032 -8.228 19.625 1.00 36.69 482 VAL A CA 1
ATOM 3933 C C . VAL A 1 482 ? -19.880 -6.965 19.667 1.00 36.69 482 VAL A C 1
ATOM 3935 O O . VAL A 1 482 ? -20.910 -6.919 20.338 1.00 36.69 482 VAL A O 1
ATOM 3938 N N . ASN A 1 483 ? -19.434 -5.946 18.935 1.00 49.69 483 ASN A N 1
ATOM 3939 C CA . ASN A 1 483 ? -20.095 -4.654 18.859 1.00 49.69 483 ASN A CA 1
ATOM 3940 C C . ASN A 1 483 ? -20.977 -4.580 17.598 1.00 49.69 483 ASN A C 1
ATOM 3942 O O . ASN A 1 483 ? -20.481 -4.715 16.482 1.00 49.69 483 ASN A O 1
ATOM 3946 N N . ILE A 1 484 ? -22.289 -4.375 17.752 1.00 55.44 484 ILE A N 1
ATOM 3947 C CA . ILE A 1 484 ? -23.238 -4.240 16.626 1.00 55.44 484 ILE A CA 1
ATOM 3948 C C . ILE A 1 484 ? -23.887 -2.857 16.694 1.00 55.44 484 ILE A C 1
ATOM 3950 O O . ILE A 1 484 ? -24.396 -2.473 17.743 1.00 55.44 484 ILE A O 1
ATOM 3954 N N . ALA A 1 485 ? -23.905 -2.104 15.591 1.00 58.19 485 ALA A N 1
ATOM 3955 C CA . ALA A 1 485 ? -24.643 -0.840 15.543 1.00 58.19 485 ALA A CA 1
ATOM 3956 C C . ALA A 1 485 ? -26.144 -1.107 15.723 1.00 58.19 485 ALA A C 1
ATOM 3958 O O . ALA A 1 485 ? -26.691 -1.974 15.035 1.00 58.19 485 ALA A O 1
ATOM 3959 N N . ILE A 1 486 ? -26.822 -0.343 16.586 1.00 64.00 486 ILE A N 1
ATOM 3960 C CA . ILE A 1 486 ? -28.249 -0.555 16.896 1.00 64.00 486 ILE A CA 1
ATOM 3961 C C . ILE A 1 486 ? -29.151 -0.501 15.646 1.00 64.00 486 ILE A C 1
ATOM 3963 O O . ILE A 1 486 ? -30.137 -1.232 15.558 1.00 64.00 486 ILE A O 1
ATOM 3967 N N . VAL A 1 487 ? -28.754 0.279 14.628 1.00 59.91 487 VAL A N 1
ATOM 3968 C CA . VAL A 1 487 ? -29.360 0.313 13.279 1.00 59.91 487 VAL A CA 1
ATOM 3969 C C . VAL A 1 487 ? -29.570 -1.085 12.717 1.00 59.91 487 VAL A C 1
ATOM 3971 O O . VAL A 1 487 ? -30.621 -1.370 12.154 1.00 59.91 487 VAL A O 1
ATOM 3974 N N . SER A 1 488 ? -28.597 -1.972 12.906 1.00 58.22 488 SER A N 1
ATOM 3975 C CA . SER A 1 488 ? -28.620 -3.332 12.366 1.00 58.22 488 SER A CA 1
ATOM 3976 C C . SER A 1 488 ? -29.725 -4.188 12.988 1.00 58.22 488 SER A C 1
ATOM 3978 O O . SER A 1 488 ? -30.135 -5.173 12.389 1.00 58.22 488 SER A O 1
ATOM 3980 N N . ILE A 1 489 ? -30.222 -3.826 14.176 1.00 64.38 489 ILE A N 1
ATOM 3981 C CA . ILE A 1 489 ? -31.369 -4.482 14.822 1.00 64.38 489 ILE A CA 1
ATOM 3982 C C . ILE A 1 489 ? -32.684 -3.790 14.446 1.00 64.38 489 ILE A C 1
ATOM 3984 O O . ILE A 1 489 ? -33.721 -4.440 14.373 1.00 64.38 489 ILE A O 1
ATOM 3988 N N . CYS A 1 490 ? -32.637 -2.486 14.183 1.00 60.38 490 CYS A N 1
ATOM 3989 C CA . CYS A 1 490 ? -33.815 -1.632 14.047 1.00 60.38 490 CYS A CA 1
ATOM 3990 C C . CYS A 1 490 ? -34.272 -1.363 12.609 1.00 60.38 490 CYS A C 1
ATOM 3992 O O . CYS A 1 490 ? -35.387 -0.883 12.416 1.00 60.38 490 CYS A O 1
ATOM 3994 N N . VAL A 1 491 ? -33.427 -1.650 11.616 1.00 50.88 491 VAL A N 1
ATOM 3995 C CA . VAL A 1 491 ? -33.725 -1.513 10.176 1.00 50.88 491 VAL A CA 1
ATOM 3996 C C . VAL A 1 491 ? -34.084 -2.867 9.533 1.00 50.88 491 VAL A C 1
ATOM 3998 O O . VAL A 1 491 ? -34.376 -2.925 8.341 1.00 50.88 491 VAL A O 1
ATOM 4001 N N . LEU A 1 492 ? -34.112 -3.958 10.310 1.00 41.06 492 LEU A N 1
ATOM 4002 C CA . LEU A 1 492 ? -34.402 -5.313 9.827 1.00 41.06 492 LEU A CA 1
ATOM 4003 C C . LEU A 1 492 ? -35.851 -5.756 9.999 1.00 41.06 492 LEU A C 1
ATOM 4005 O O . LEU A 1 492 ? -36.351 -5.728 11.143 1.00 41.06 492 LEU A O 1
#

Foldseek 3Di:
DDDPPPPPPPDPPPPVQAQDFAPQVVQWDAALQQKIAGADDPDPDPPFDDKWKWKDAFQLDPCPDDDPDIDTDDHPDIDRDLHQKMKMWIDGPNHTQDIDIDGHLNNPDQPAFAFEEEEEAEALQFPQNCVVQLPLQVVLCVVQLKQWQPFAFQQDQFQQVSVCLLQCLVPPAGLQNLLVVLVAQEEEEDDPVVVVSDDHPYYCPSVVSCQVVPAADPSQAGSSRDHVQLVLLVRVLSNLLSNLRGRHYYYGYDDDPPPPSNVCSVSVSVSVVVCVVSLSLQRYKYKYKYGYNGRDGDQDLRSRGIIIIIDHRVVCCVVQVQLSQLLNQSSHAYHYSNQSSVQSSCVSPVPDDDQSHSSFHDFNPDACVNSVRDPSSGQDFDFDDDDDAPDPCQVVVVQVVLCVLVVVFPQWPDKAKDPDKIWTWHAHNVGIKIKIKIKMWIWGQFPVGIDIFIKMFMWIQDPVVSHTDGDDAIWTQDPPRRTDHVCVRRVD

InterPro domains:
  IPR004245 Protein of unknown function DUF229 [PTHR10974] (12-437)

Secondary structure (DSSP, 8-state):
--------------TTS-----GGGGTEEE-TTSEEEEPPP--S-TTSPPPEEEEEE--SS---S--SS-EEE-TT--EE---SEEEEEEEETTEEEEEEEEE-GGGS----BS-EEEEEEEET-BHHHHHHH-HHHHHHHHHTT-EE-S-EE-SSSSHHHHHHHHTTTTSSS-HHHHHHHTT-EEEEES-HHHHTT---SEESHHHHHHIIIIIB-TTSBBTTS-BHHHHHHHHHHHHHHHHTTB-EEEEEEPPP-TT-TTHHHHHHHHHHHHHHHTTGGGTEEEEEEEE----SPP-STGGGSB-EEEE--HHHHHH-HHHHHHHHHHTTS-EEHHHHHHHHHHHH-TT---TTSTTSPPPTT--TTTTT--GGG---PEEE-----S-SSHHHHHHHHHHHHHHTSTTEEEEEEEEEEEEEEEEETTEEEEEEEEEEEEEEEETTEEEEEEEEEEEEEETTTTEEEE-S--EEEETTTEEEETHHHH--

Sequence (492 aa):
MANYDVEDGIYDVDPEDDCEPNDLNKYVNFSTQGVLTFRSKQETNMTLKPIRCTYYKHSGVSERYFDVGSKEIVPDVPVQVPYYNFAFSCERDGIVEFVKPFVNFAVIPKETAGESVAIIYLPSMHHMLFMKKMSRTKLFMKQNNFKFAQIMNMKQPKPFLDLLLQLGISSETSVFQKAKKQNFTTFFSGPQQIRDLIDVDYDTTGHRNFISDYLIDEHQCLEDGRKLLDDQLEKMESFLESTSGSKFFSVMFLDDYGSQRSMIDYDLSEMLIRLNQKNVFEKTTLIVTTYDLSIKEVTDENTKNPLFAIRLSNNLMKTQPTELYFLHLNSYRYLTTFHSYHLIMNLLEPKTSSDLSPFTLKSTERTCQSEGVPDIMCLCMKSVPQPKLPEKKFLEKLQKEFAEEIQKYKCVLSFEVKNSTEFFEYENENGKIIALELSADASVNGKKGKLDLSLTKTFVYDSSLKYFRDFDYARILRDHGVNIAIVSICVL

Organism: NCBI:txid1503980